Protein AF-0000000069400127 (afdb_homodimer)

pLDDT: mean 95.11, std 12.49, range [21.98, 98.94]

Radius of gyration: 27.43 Å; Cα contacts (8 Å, |Δi|>4): 1200; chains: 2; bounding box: 45×84×64 Å

Nearest PDB structures (foldseek):
  5yb5-assembly1_B  TM=8.349E-01  e=8.232E-23  Vigna radiata
  5cw2-assembly4_D  TM=8.467E-01  e=5.403E-22  Mycolicibacterium thermoresistibile ATCC 19527
  7cg6-assembly1_B  TM=8.360E-01  e=2.174E-22  Vigna radiata
  8qn0-assembly2_B  TM=8.374E-01  e=8.294E-21  Homo sapiens
  2e3j-assembly1_A  TM=7.858E-01  e=2.464E-21  Mycobacterium tuberculosis H37Rv

Structure (mmCIF, N/CA/C/O backbone):
data_AF-0000000069400127-model_v1
#
loop_
_entity.id
_entity.type
_entity.pdbx_description
1 polymer 'AB hydrolase-1 domain-containing protein'
#
loop_
_atom_site.group_PDB
_atom_site.id
_atom_site.type_symbol
_atom_site.label_atom_id
_atom_site.label_alt_id
_atom_site.label_comp_id
_atom_site.label_asym_id
_atom_site.label_entity_id
_atom_site.label_seq_id
_atom_site.pdbx_PDB_ins_code
_atom_site.Cartn_x
_atom_site.Cartn_y
_atom_site.Cartn_z
_atom_site.occupancy
_atom_site.B_iso_or_equiv
_atom_site.auth_seq_id
_atom_site.auth_comp_id
_atom_site.auth_asym_id
_atom_site.auth_atom_id
_atom_site.pdbx_PDB_model_num
ATOM 1 N N . MET A 1 1 ? -14.742 34.062 6.809 1 96.06 1 MET A N 1
ATOM 2 C CA . MET A 1 1 ? -14.375 35.156 5.914 1 96.06 1 MET A CA 1
ATOM 3 C C . MET A 1 1 ? -13.445 34.688 4.809 1 96.06 1 MET A C 1
ATOM 5 O O . MET A 1 1 ? -12.836 33.625 4.93 1 96.06 1 MET A O 1
ATOM 9 N N . PHE A 1 2 ? -13.391 35.406 3.77 1 98.31 2 PHE A N 1
ATOM 10 C CA . PHE A 1 2 ? -12.531 35.031 2.648 1 98.31 2 PHE A CA 1
ATOM 11 C C . PHE A 1 2 ? -11.352 36 2.537 1 98.31 2 PHE A C 1
ATOM 13 O O . PHE A 1 2 ? -11.5 37.188 2.723 1 98.31 2 PHE A O 1
ATOM 20 N N . TYR A 1 3 ? -10.219 35.469 2.285 1 98.44 3 TYR A N 1
ATOM 21 C CA . TYR A 1 3 ? -9.008 36.219 1.965 1 98.44 3 TYR A CA 1
ATOM 22 C C . TYR A 1 3 ? -8.453 35.781 0.609 1 98.44 3 TYR A C 1
ATOM 24 O O . TYR A 1 3 ? -8.453 34.625 0.274 1 98.44 3 TYR A O 1
ATOM 32 N N . THR A 1 4 ? -8.055 36.75 -0.214 1 98.44 4 THR A N 1
ATOM 33 C CA . THR A 1 4 ? -7.379 36.438 -1.472 1 98.44 4 THR A CA 1
ATOM 34 C C . THR A 1 4 ? -5.871 36.625 -1.332 1 98.44 4 THR A C 1
ATOM 36 O O . THR A 1 4 ? -5.398 37.719 -1.054 1 98.44 4 THR A O 1
ATOM 39 N N . VAL A 1 5 ? -5.199 35.594 -1.426 1 97.88 5 VAL A N 1
ATOM 40 C CA . VAL A 1 5 ? -3.746 35.625 -1.303 1 97.88 5 VAL A CA 1
ATOM 41 C C . VAL A 1 5 ? -3.113 34.812 -2.428 1 97.88 5 VAL A C 1
ATOM 43 O O . VAL A 1 5 ? -3.594 33.75 -2.762 1 97.88 5 VAL A O 1
ATOM 46 N N . ASN A 1 6 ? -2.064 35.344 -3.088 1 97.19 6 ASN A N 1
ATOM 47 C CA . ASN A 1 6 ? -1.336 34.688 -4.176 1 97.19 6 ASN A CA 1
ATOM 48 C C . ASN A 1 6 ? -2.281 34.219 -5.27 1 97.19 6 ASN A C 1
ATOM 50 O O . ASN A 1 6 ? -2.105 33.125 -5.801 1 97.19 6 ASN A O 1
ATOM 54 N N . GLY A 1 7 ? -3.365 34.875 -5.43 1 97.94 7 GLY A N 1
ATOM 55 C CA . GLY A 1 7 ? -4.266 34.594 -6.535 1 97.94 7 GLY A CA 1
ATOM 56 C C . GLY A 1 7 ? -5.344 33.594 -6.191 1 97.94 7 GLY A C 1
ATOM 57 O O . GLY A 1 7 ? -6.16 33.25 -7.039 1 97.94 7 GLY A O 1
ATOM 58 N N . TYR A 1 8 ? -5.355 33.125 -4.914 1 98.62 8 TYR A N 1
ATOM 59 C CA . TYR A 1 8 ? -6.352 32.156 -4.496 1 98.62 8 TYR A CA 1
ATOM 60 C C . TYR A 1 8 ? -7.227 32.719 -3.379 1 98.62 8 TYR A C 1
ATOM 62 O O . TYR A 1 8 ? -6.742 33.438 -2.502 1 98.62 8 TYR A O 1
ATOM 70 N N . ARG A 1 9 ? -8.484 32.438 -3.434 1 98.31 9 ARG A N 1
ATOM 71 C CA . ARG A 1 9 ? -9.422 32.781 -2.371 1 98.31 9 ARG A CA 1
ATOM 72 C C . ARG A 1 9 ? -9.492 31.672 -1.323 1 98.31 9 ARG A C 1
ATOM 74 O O . ARG A 1 9 ? -9.828 30.531 -1.644 1 98.31 9 ARG A O 1
ATOM 81 N N . LEU A 1 10 ? -9.188 31.969 -0.059 1 98.88 10 LEU A N 1
ATOM 82 C CA . LEU A 1 10 ? -9.227 31.031 1.056 1 98.88 10 LEU A CA 1
ATOM 83 C C . LEU A 1 10 ? -10.32 31.406 2.049 1 98.88 10 LEU A C 1
ATOM 85 O O . LEU A 1 10 ? -10.477 32.594 2.389 1 98.88 10 LEU A O 1
ATOM 89 N N . TYR A 1 11 ? -11.133 30.438 2.426 1 98.88 11 TYR A N 1
ATOM 90 C CA . TYR A 1 11 ? -12.07 30.625 3.525 1 98.88 11 TYR A CA 1
ATOM 91 C C . TYR A 1 11 ? -11.383 30.422 4.871 1 98.88 11 TYR A C 1
ATOM 93 O O . TYR A 1 11 ? -10.68 29.438 5.078 1 98.88 11 TYR A O 1
ATOM 101 N N . VAL A 1 12 ? -11.578 31.406 5.789 1 98.81 12 VAL A N 1
ATOM 102 C CA . VAL A 1 12 ? -10.883 31.391 7.07 1 98.81 12 VAL A CA 1
ATOM 103 C C . VAL A 1 12 ? -11.867 31.656 8.203 1 98.81 12 VAL A C 1
ATOM 105 O O . VAL A 1 12 ? -12.711 32.562 8.102 1 98.81 12 VAL A O 1
ATOM 108 N N . THR A 1 13 ? -11.789 30.828 9.219 1 98.69 13 THR A N 1
ATOM 109 C CA . THR A 1 13 ? -12.508 31.141 10.453 1 98.69 13 THR A CA 1
ATOM 110 C C . THR A 1 13 ? -11.562 31.703 11.508 1 98.69 13 THR A C 1
ATOM 112 O O . THR A 1 13 ? -10.406 31.281 11.609 1 98.69 13 THR A O 1
ATOM 115 N N . GLU A 1 14 ? -12.039 32.688 12.234 1 98.12 14 GLU A N 1
ATOM 116 C CA . GLU A 1 14 ? -11.305 33.312 13.32 1 98.12 14 GLU A CA 1
ATOM 117 C C . GLU A 1 14 ? -12.156 33.406 14.586 1 98.12 14 GLU A C 1
ATOM 119 O O . GLU A 1 14 ? -13.375 33.594 14.508 1 98.12 14 GLU A O 1
ATOM 124 N N . SER A 1 15 ? -11.516 33.25 15.688 1 97.75 15 SER A N 1
ATOM 125 C CA . SER A 1 15 ? -12.172 33.406 16.984 1 97.75 15 SER A CA 1
ATOM 126 C C . SER A 1 15 ? -11.188 33.844 18.062 1 97.75 15 SER A C 1
ATOM 128 O O . SER A 1 15 ? -9.977 33.688 17.906 1 97.75 15 SER A O 1
ATOM 130 N N . GLY A 1 16 ? -11.75 34.406 19.172 1 97.56 16 GLY A N 1
ATOM 131 C CA . GLY A 1 16 ? -10.953 34.719 20.344 1 97.56 16 GLY A CA 1
ATOM 132 C C . GLY A 1 16 ? -10.406 36.125 20.344 1 97.56 16 GLY A C 1
ATOM 133 O O . GLY A 1 16 ? -10.422 36.812 19.297 1 97.56 16 GLY A O 1
ATOM 134 N N . SER A 1 17 ? -9.867 36.625 21.438 1 96.06 17 SER A N 1
ATOM 135 C CA . SER A 1 17 ? -9.461 38.031 21.641 1 96.06 17 SER A CA 1
ATOM 136 C C . SER A 1 17 ? -8.031 38.25 21.141 1 96.06 17 SER A C 1
ATOM 138 O O . SER A 1 17 ? -7.676 39.375 20.766 1 96.06 17 SER A O 1
ATOM 140 N N . GLY A 1 18 ? -7.238 37.281 21.234 1 96.12 18 GLY A N 1
ATOM 141 C CA . GLY A 1 18 ? -5.844 37.375 20.828 1 96.12 18 GLY A CA 1
ATOM 142 C C . GLY A 1 18 ? -4.934 37.844 21.953 1 96.12 18 GLY A C 1
ATOM 143 O O . GLY A 1 18 ? -3.738 38.031 21.75 1 96.12 18 GLY A O 1
ATOM 144 N N . GLU A 1 19 ? -5.434 37.969 23.156 1 96.31 19 GLU A N 1
ATOM 145 C CA . GLU A 1 19 ? -4.641 38.406 24.297 1 96.31 19 GLU A CA 1
ATOM 146 C C . GLU A 1 19 ? -3.539 37.406 24.625 1 96.31 19 GLU A C 1
ATOM 148 O O . GLU A 1 19 ? -2.449 37.781 25.047 1 96.31 19 GLU A O 1
ATOM 153 N N . ALA A 1 20 ? -3.85 36.188 24.422 1 96.12 20 ALA A N 1
ATOM 154 C CA . ALA A 1 20 ? -2.906 35.125 24.766 1 96.12 20 ALA A CA 1
ATOM 155 C C . ALA A 1 20 ? -1.97 34.812 23.594 1 96.12 20 ALA A C 1
ATOM 157 O O . ALA A 1 20 ? -0.98 34.094 23.75 1 96.12 20 ALA A O 1
ATOM 158 N N . GLY A 1 21 ? -2.25 35.344 22.406 1 97.38 21 GLY A N 1
ATOM 159 C CA . GLY A 1 21 ? -1.511 35.062 21.188 1 97.38 21 GLY A CA 1
ATOM 160 C C . GLY A 1 21 ? -2.381 34.5 20.094 1 97.38 21 GLY A C 1
ATOM 161 O O . GLY A 1 21 ? -3.609 34.531 20.172 1 97.38 21 GLY A O 1
ATOM 162 N N . THR A 1 22 ? -1.745 34.094 19.016 1 98.56 22 THR A N 1
ATOM 163 C CA . THR A 1 22 ? -2.471 33.562 17.875 1 98.56 22 THR A CA 1
ATOM 164 C C . THR A 1 22 ? -2.068 32.125 17.609 1 98.56 22 THR A C 1
ATOM 166 O O . THR A 1 22 ? -0.888 31.766 17.688 1 98.56 22 THR A O 1
ATOM 169 N N . VAL A 1 23 ? -3 31.266 17.406 1 98.88 23 VAL A N 1
ATOM 170 C CA . VAL A 1 23 ? -2.773 29.891 16.984 1 98.88 23 VAL A CA 1
ATOM 171 C C . VAL A 1 23 ? -3.375 29.656 15.602 1 98.88 23 VAL A C 1
ATOM 173 O O . VAL A 1 23 ? -4.547 29.969 15.367 1 98.88 23 VAL A O 1
ATOM 176 N N . LEU A 1 24 ? -2.568 29.188 14.656 1 98.94 24 LEU A N 1
ATOM 177 C CA . LEU A 1 24 ? -3.004 28.766 13.328 1 98.94 24 LEU A CA 1
ATOM 178 C C . LEU A 1 24 ? -3.238 27.266 13.281 1 98.94 24 LEU A C 1
ATOM 180 O O . LEU A 1 24 ? -2.373 26.484 13.688 1 98.94 24 LEU A O 1
ATOM 184 N N . PHE A 1 25 ? -4.43 26.828 12.812 1 98.94 25 PHE A N 1
ATOM 185 C CA . PHE A 1 25 ? -4.797 25.422 12.688 1 98.94 25 PHE A CA 1
ATOM 186 C C . PHE A 1 25 ? -4.824 25 11.227 1 98.94 25 PHE A C 1
ATOM 188 O O . PHE A 1 25 ? -5.484 25.641 10.398 1 98.94 25 PHE A O 1
ATOM 195 N N . LEU A 1 26 ? -4.133 23.891 10.891 1 98.94 26 LEU A N 1
ATOM 196 C CA . LEU A 1 26 ? -4.086 23.375 9.523 1 98.94 26 LEU A CA 1
ATOM 197 C C . LEU A 1 26 ? -4.617 21.953 9.469 1 98.94 26 LEU A C 1
ATOM 199 O O . LEU A 1 26 ? -4.055 21.047 10.102 1 98.94 26 LEU A O 1
ATOM 203 N N . HIS A 1 27 ? -5.684 21.719 8.703 1 98.88 27 HIS A N 1
ATOM 204 C CA . HIS A 1 27 ? -6.301 20.406 8.57 1 98.88 27 HIS A CA 1
ATOM 205 C C . HIS A 1 27 ? -5.664 19.609 7.43 1 98.88 27 HIS A C 1
ATOM 207 O O . HIS A 1 27 ? -4.816 20.141 6.703 1 98.88 27 HIS A O 1
ATOM 213 N N . GLY A 1 28 ? -5.977 18.359 7.32 1 98.5 28 GLY A N 1
ATOM 214 C CA . GLY A 1 28 ? -5.531 17.516 6.227 1 98.5 28 GLY A CA 1
ATOM 215 C C . GLY A 1 28 ? -6.676 16.844 5.48 1 98.5 28 GLY A C 1
ATOM 216 O O . GLY A 1 28 ? -7.762 17.422 5.367 1 98.5 28 GLY A O 1
ATOM 217 N N . PHE A 1 29 ? -6.469 15.789 4.824 1 98.38 29 PHE A N 1
ATOM 218 C CA . PHE A 1 29 ? -7.43 15.047 4.02 1 98.38 29 PHE A CA 1
ATOM 219 C C . PHE A 1 29 ? -8.359 14.227 4.906 1 98.38 29 PHE A C 1
ATOM 221 O O . PHE A 1 29 ? -7.906 13.523 5.812 1 98.38 29 PHE A O 1
ATOM 228 N N . PRO A 1 30 ? -9.594 14.266 4.609 1 98 30 PRO A N 1
ATOM 229 C CA . PRO A 1 30 ? -10.328 15.156 3.709 1 98 30 PRO A CA 1
ATOM 230 C C . PRO A 1 30 ? -11.148 16.203 4.453 1 98 30 PRO A C 1
ATOM 232 O O . PRO A 1 30 ? -12.289 16.484 4.078 1 98 30 PRO A O 1
ATOM 235 N N . ASP A 1 31 ? -10.539 16.781 5.391 1 98.12 31 ASP A N 1
ATOM 236 C CA . ASP A 1 31 ? -11.234 17.641 6.348 1 98.12 31 ASP A CA 1
ATOM 237 C C . ASP A 1 31 ? -11.328 19.078 5.828 1 98.12 31 ASP A C 1
ATOM 239 O O . ASP A 1 31 ? -11.141 19.328 4.637 1 98.12 31 ASP A O 1
ATOM 243 N N . SER A 1 32 ? -11.852 19.969 6.645 1 98.25 32 SER A N 1
ATOM 244 C CA . SER A 1 32 ? -11.961 21.422 6.547 1 98.25 32 SER A CA 1
ATOM 245 C C . SER A 1 32 ? -11.719 22.094 7.898 1 98.25 32 SER A C 1
ATOM 247 O O . SER A 1 32 ? -11.367 21.422 8.875 1 98.25 32 SER A O 1
ATOM 249 N N . THR A 1 33 ? -11.891 23.359 7.906 1 97.81 33 THR A N 1
ATOM 250 C CA . THR A 1 33 ? -11.727 24.094 9.156 1 97.81 33 THR A CA 1
ATOM 251 C C . THR A 1 33 ? -12.648 23.531 10.234 1 97.81 33 THR A C 1
ATOM 253 O O . THR A 1 33 ? -12.391 23.688 11.43 1 97.81 33 THR A O 1
ATOM 256 N N . ALA A 1 34 ? -13.703 22.781 9.844 1 97.38 34 ALA A N 1
ATOM 257 C CA . ALA A 1 34 ? -14.68 22.219 10.781 1 97.38 34 ALA A CA 1
ATOM 258 C C . ALA A 1 34 ? -14.023 21.203 11.695 1 97.38 34 ALA A C 1
ATOM 260 O O . ALA A 1 34 ? -14.523 20.938 12.797 1 97.38 34 ALA A O 1
ATOM 261 N N . LEU A 1 35 ? -12.906 20.625 11.312 1 98.31 35 LEU A N 1
ATOM 262 C CA . LEU A 1 35 ? -12.18 19.656 12.109 1 98.31 35 LEU A CA 1
ATOM 263 C C . LEU A 1 35 ? -11.844 20.219 13.492 1 98.31 35 LEU A C 1
ATOM 265 O O . LEU A 1 35 ? -11.828 19.469 14.477 1 98.31 35 LEU A O 1
ATOM 269 N N . TRP A 1 36 ? -11.633 21.484 13.594 1 98.75 36 TRP A N 1
ATOM 270 C CA . TRP A 1 36 ? -10.977 22.109 14.742 1 98.75 36 TRP A CA 1
ATOM 271 C C . TRP A 1 36 ? -12.008 22.703 15.695 1 98.75 36 TRP A C 1
ATOM 273 O O . TRP A 1 36 ? -11.648 23.406 16.641 1 98.75 36 TRP A O 1
ATOM 283 N N . SER A 1 37 ? -13.289 22.438 15.508 1 98.38 37 SER A N 1
ATOM 284 C CA . SER A 1 37 ? -14.352 23.125 16.234 1 98.38 37 SER A CA 1
ATOM 285 C C . SER A 1 37 ? -14.125 23.047 17.75 1 98.38 37 SER A C 1
ATOM 287 O O . SER A 1 37 ? -14.258 24.062 18.438 1 98.38 37 SER A O 1
ATOM 289 N N . GLU A 1 38 ? -13.695 21.875 18.297 1 98.69 38 GLU A N 1
ATOM 290 C CA . GLU A 1 38 ? -13.516 21.703 19.734 1 98.69 38 GLU A CA 1
ATOM 291 C C . GLU A 1 38 ? -12.281 22.453 20.219 1 98.69 38 GLU A C 1
ATOM 293 O O . GLU A 1 38 ? -12.305 23.062 21.281 1 98.69 38 GLU A O 1
ATOM 298 N N . GLN A 1 39 ? -11.203 22.406 19.484 1 98.88 39 GLN A N 1
ATOM 299 C CA . GLN A 1 39 ? -9.961 23.062 19.859 1 98.88 39 GLN A CA 1
ATOM 300 C C . GLN A 1 39 ? -10.102 24.578 19.797 1 98.88 39 GLN A C 1
ATOM 302 O O . GLN A 1 39 ? -9.602 25.297 20.672 1 98.88 39 GLN A O 1
ATOM 307 N N . VAL A 1 40 ? -10.766 25.062 18.703 1 98.69 40 VAL A N 1
ATOM 308 C CA . VAL A 1 40 ? -10.992 26.484 18.516 1 98.69 40 VAL A CA 1
ATOM 309 C C . VAL A 1 40 ? -11.797 27.047 19.688 1 98.69 40 VAL A C 1
ATOM 311 O O . VAL A 1 40 ? -11.453 28.094 20.25 1 98.69 40 VAL A O 1
ATOM 314 N N . THR A 1 41 ? -12.828 26.297 20.078 1 98.62 41 THR A N 1
ATOM 315 C CA . THR A 1 41 ? -13.672 26.719 21.203 1 98.62 41 THR A CA 1
ATOM 316 C C . THR A 1 41 ? -12.867 26.766 22.5 1 98.62 41 THR A C 1
ATOM 318 O O . THR A 1 41 ? -12.93 27.75 23.234 1 98.62 41 THR A O 1
ATOM 321 N N . ALA A 1 42 ? -12.117 25.766 22.797 1 98.75 42 ALA A N 1
ATOM 322 C CA . ALA A 1 42 ? -11.352 25.641 24.031 1 98.75 42 ALA A CA 1
ATOM 323 C C . ALA A 1 42 ? -10.297 26.75 24.141 1 98.75 42 ALA A C 1
ATOM 325 O O . ALA A 1 42 ? -10.141 27.359 25.188 1 98.75 42 ALA A O 1
ATOM 326 N N . LEU A 1 43 ? -9.617 27.047 23.078 1 98.75 43 LEU A N 1
ATOM 327 C CA . LEU A 1 43 ? -8.508 28 23.109 1 98.75 43 LEU A CA 1
ATOM 328 C C . LEU A 1 43 ? -9.023 29.438 23.094 1 98.75 43 LEU A C 1
ATOM 330 O O . LEU A 1 43 ? -8.469 30.312 23.766 1 98.75 43 LEU A O 1
ATOM 334 N N . ALA A 1 44 ? -10.07 29.641 22.297 1 98.5 44 ALA A N 1
ATOM 335 C CA . ALA A 1 44 ? -10.656 30.984 22.266 1 98.5 44 ALA A CA 1
ATOM 336 C C . ALA A 1 44 ? -11.164 31.391 23.656 1 98.5 44 ALA A C 1
ATOM 338 O O . ALA A 1 44 ? -11.078 32.562 24.031 1 98.5 44 ALA A O 1
ATOM 339 N N . ALA A 1 45 ? -11.641 30.469 24.375 1 98.25 45 ALA A N 1
ATOM 340 C CA . ALA A 1 45 ? -12.227 30.719 25.688 1 98.25 45 ALA A CA 1
ATOM 341 C C . ALA A 1 45 ? -11.18 31.234 26.656 1 98.25 45 ALA A C 1
ATOM 343 O O . ALA A 1 45 ? -11.516 31.906 27.641 1 98.25 45 ALA A O 1
ATOM 344 N N . VAL A 1 46 ? -9.953 31 26.391 1 97.94 46 VAL A N 1
ATOM 345 C CA . VAL A 1 46 ? -8.93 31.422 27.328 1 97.94 46 VAL A CA 1
ATOM 346 C C . VAL A 1 46 ? -8.062 32.531 26.703 1 97.94 46 VAL A C 1
ATOM 348 O O . VAL A 1 46 ? -6.926 32.75 27.125 1 97.94 46 VAL A O 1
ATOM 351 N N . GLY A 1 47 ? -8.492 33.094 25.562 1 97.81 47 GLY A N 1
ATOM 352 C CA . GLY A 1 47 ? -7.922 34.344 25.109 1 97.81 47 GLY A CA 1
ATOM 353 C C . GLY A 1 47 ? -7.059 34.219 23.875 1 97.81 47 GLY A C 1
ATOM 354 O O . GLY A 1 47 ? -6.488 35.188 23.391 1 97.81 47 GLY A O 1
ATOM 355 N N . TRP A 1 48 ? -6.93 33 23.312 1 98.31 48 TRP A N 1
ATOM 356 C CA . TRP A 1 48 ? -6.172 32.844 22.062 1 98.31 48 TRP A CA 1
ATOM 357 C C . TRP A 1 48 ? -6.98 33.312 20.875 1 98.31 48 TRP A C 1
ATOM 359 O O . TRP A 1 48 ? -8.188 33.062 20.781 1 98.31 48 TRP A O 1
ATOM 369 N N . ARG A 1 49 ? -6.344 34 20.031 1 98.56 49 ARG A N 1
ATOM 370 C CA . ARG A 1 49 ? -6.883 34.188 18.688 1 98.56 49 ARG A CA 1
ATOM 371 C C . ARG A 1 49 ? -6.652 32.938 17.844 1 98.56 49 ARG A C 1
ATOM 373 O O . ARG A 1 49 ? -5.512 32.5 17.656 1 98.56 49 ARG A O 1
ATOM 380 N N . THR A 1 50 ? -7.684 32.312 17.406 1 98.75 50 THR A N 1
ATOM 381 C CA . THR A 1 50 ? -7.562 31.141 16.562 1 98.75 50 THR A CA 1
ATOM 382 C C . THR A 1 50 ? -7.828 31.5 15.094 1 98.75 50 THR A C 1
ATOM 384 O O . THR A 1 50 ? -8.727 32.281 14.789 1 98.75 50 THR A O 1
ATOM 387 N N . VAL A 1 51 ? -6.992 31.062 14.227 1 98.88 51 VAL A N 1
ATOM 388 C CA . VAL A 1 51 ? -7.121 31.172 12.773 1 98.88 51 VAL A CA 1
ATOM 389 C C . VAL A 1 51 ? -7.141 29.781 12.148 1 98.88 51 VAL A C 1
ATOM 391 O O . VAL A 1 51 ? -6.215 29 12.352 1 98.88 51 VAL A O 1
ATOM 394 N N . ALA A 1 52 ? -8.156 29.422 11.414 1 98.88 52 ALA A N 1
ATOM 395 C CA . ALA A 1 52 ? -8.273 28.109 10.758 1 98.88 52 ALA A CA 1
ATOM 396 C C . ALA A 1 52 ? -8.789 28.266 9.328 1 98.88 52 ALA A C 1
ATOM 398 O O . ALA A 1 52 ? -9.969 28.547 9.117 1 98.88 52 ALA A O 1
ATOM 399 N N . PRO A 1 53 ? -8 28.047 8.367 1 98.88 53 PRO A N 1
ATOM 400 C CA . PRO A 1 53 ? -8.453 28.094 6.977 1 98.88 53 PRO A CA 1
ATOM 401 C C . PRO A 1 53 ? -8.938 26.734 6.465 1 98.88 53 PRO A C 1
ATOM 403 O O . PRO A 1 53 ? -8.469 25.703 6.926 1 98.88 53 PRO A O 1
ATOM 406 N N . ASP A 1 54 ? -9.922 26.75 5.535 1 98.88 54 ASP A N 1
ATOM 407 C CA . ASP A 1 54 ? -9.953 25.672 4.555 1 98.88 54 ASP A CA 1
ATOM 408 C C . ASP A 1 54 ? -8.727 25.719 3.646 1 98.88 54 ASP A C 1
ATOM 410 O O . ASP A 1 54 ? -8.57 26.656 2.857 1 98.88 54 ASP A O 1
ATOM 414 N N . LEU A 1 55 ? -7.902 24.734 3.777 1 98.88 55 LEU A N 1
ATOM 415 C CA . LEU A 1 55 ? -6.734 24.719 2.906 1 98.88 55 LEU A CA 1
ATOM 416 C C . LEU A 1 55 ? -7.148 24.688 1.438 1 98.88 55 LEU A C 1
ATOM 418 O O . LEU A 1 55 ? -8.266 24.297 1.113 1 98.88 55 LEU A O 1
ATOM 422 N N . LEU A 1 56 ? -6.254 25.188 0.592 1 98.81 56 LEU A N 1
ATOM 423 C CA . LEU A 1 56 ? -6.527 25.172 -0.84 1 98.81 56 LEU A CA 1
ATOM 424 C C . LEU A 1 56 ? -7 23.797 -1.287 1 98.81 56 LEU A C 1
ATOM 426 O O . LEU A 1 56 ? -6.422 22.781 -0.898 1 98.81 56 LEU A O 1
ATOM 430 N N . GLY A 1 57 ? -8.094 23.781 -2.039 1 98.75 57 GLY A N 1
ATOM 431 C CA . GLY A 1 57 ? -8.602 22.516 -2.547 1 98.75 57 GLY A CA 1
ATOM 432 C C . GLY A 1 57 ? -9.688 21.922 -1.673 1 98.75 57 GLY A C 1
ATOM 433 O O . GLY A 1 57 ? -10.352 20.953 -2.068 1 98.75 57 GLY A O 1
ATOM 434 N N . TYR A 1 58 ? -10 22.531 -0.52 1 98.69 58 TYR A N 1
ATOM 435 C CA . TYR A 1 58 ? -10.945 21.969 0.43 1 98.69 58 TYR A CA 1
ATOM 436 C C . TYR A 1 58 ? -12.008 22.984 0.817 1 98.69 58 TYR A C 1
ATOM 438 O O . TYR A 1 58 ? -11.805 24.188 0.683 1 98.69 58 TYR A O 1
ATOM 446 N N . GLY A 1 59 ? -13.109 22.422 1.27 1 98.19 59 GLY A N 1
ATOM 447 C CA . GLY A 1 59 ? -14.156 23.266 1.836 1 98.19 59 GLY A CA 1
ATOM 448 C C . GLY A 1 59 ? -14.609 24.375 0.9 1 98.19 59 GLY A C 1
ATOM 449 O O . GLY A 1 59 ? -14.945 24.109 -0.256 1 98.19 59 GLY A O 1
ATOM 450 N N . ARG A 1 60 ? -14.5 25.609 1.413 1 98.19 60 ARG A N 1
ATOM 451 C CA . ARG A 1 60 ? -15.023 26.734 0.658 1 98.19 60 ARG A CA 1
ATOM 452 C C . ARG A 1 60 ? -13.906 27.484 -0.055 1 98.19 60 ARG A C 1
ATOM 454 O O . ARG A 1 60 ? -14.156 28.453 -0.767 1 98.19 60 ARG A O 1
ATOM 461 N N . SER A 1 61 ? -12.68 27.047 0.088 1 98.81 61 SER A N 1
ATOM 462 C CA . SER A 1 61 ? -11.547 27.656 -0.594 1 98.81 61 SER A CA 1
ATOM 463 C C . SER A 1 61 ? -11.492 27.234 -2.061 1 98.81 61 SER A C 1
ATOM 465 O O . SER A 1 61 ? -12.172 26.297 -2.471 1 98.81 61 SER A O 1
ATOM 467 N N . ASP A 1 62 ? -10.68 27.953 -2.854 1 98.81 62 ASP A N 1
ATOM 468 C CA . ASP A 1 62 ? -10.523 27.656 -4.27 1 98.81 62 ASP A CA 1
ATOM 469 C C . ASP A 1 62 ? -9.984 26.234 -4.473 1 98.81 62 ASP A C 1
ATOM 471 O O . ASP A 1 62 ? -9.281 25.703 -3.611 1 98.81 62 ASP A O 1
ATOM 475 N N . LYS A 1 63 ? -10.312 25.688 -5.605 1 98.75 63 LYS A N 1
ATOM 476 C CA . LYS A 1 63 ? -9.922 24.328 -5.918 1 98.75 63 LYS A CA 1
ATOM 477 C C . LYS A 1 63 ? -9.32 24.234 -7.32 1 98.75 63 LYS A C 1
ATOM 479 O O . LYS A 1 63 ? -9.852 23.531 -8.188 1 98.75 63 LYS A O 1
ATOM 484 N N . PRO A 1 64 ? -8.188 24.875 -7.469 1 98.56 64 PRO A N 1
ATOM 485 C CA . PRO A 1 64 ? -7.555 24.734 -8.789 1 98.56 64 PRO A CA 1
ATOM 486 C C . PRO A 1 64 ? -7.262 23.297 -9.164 1 98.56 64 PRO A C 1
ATOM 488 O O . PRO A 1 64 ? -6.973 22.469 -8.289 1 98.56 64 PRO A O 1
ATOM 491 N N . GLN A 1 65 ? -7.258 22.969 -10.492 1 98.25 65 GLN A N 1
ATOM 492 C CA . GLN A 1 65 ? -7.195 21.578 -10.914 1 98.25 65 GLN A CA 1
ATOM 493 C C . GLN A 1 65 ? -5.766 21.172 -11.25 1 98.25 65 GLN A C 1
ATOM 495 O O . GLN A 1 65 ? -5.473 19.969 -11.398 1 98.25 65 GLN A O 1
ATOM 500 N N . ASP A 1 66 ? -4.898 22.203 -11.367 1 98.31 66 ASP A N 1
ATOM 501 C CA . ASP A 1 66 ? -3.492 21.875 -11.594 1 98.31 66 ASP A CA 1
ATOM 502 C C . ASP A 1 66 ? -2.846 21.312 -10.328 1 98.31 66 ASP A C 1
ATOM 504 O O . ASP A 1 66 ? -3.236 21.672 -9.211 1 98.31 66 ASP A O 1
ATOM 508 N N . VAL A 1 67 ? -1.827 20.516 -10.445 1 98.75 67 VAL A N 1
ATOM 509 C CA . VAL A 1 67 ? -1.207 19.812 -9.328 1 98.75 67 VAL A CA 1
ATOM 510 C C . VAL A 1 67 ? -0.234 20.734 -8.609 1 98.75 67 VAL A C 1
ATOM 512 O O . VAL A 1 67 ? -0.171 20.75 -7.375 1 98.75 67 VAL A O 1
ATOM 515 N N . LEU A 1 68 ? 0.48 21.578 -9.25 1 98.19 68 LEU A N 1
ATOM 516 C CA . LEU A 1 68 ? 1.63 22.328 -8.75 1 98.19 68 LEU A CA 1
ATOM 517 C C . LEU A 1 68 ? 1.242 23.172 -7.543 1 98.19 68 LEU A C 1
ATOM 519 O O . LEU A 1 68 ? 1.982 23.234 -6.559 1 98.19 68 LEU A O 1
ATOM 523 N N . PRO A 1 69 ? 0.093 23.859 -7.484 1 98.69 69 PRO A N 1
ATOM 524 C CA . PRO A 1 69 ? -0.254 24.734 -6.352 1 98.69 69 PRO A CA 1
ATOM 525 C C . PRO A 1 69 ? -0.397 23.953 -5.043 1 98.69 69 PRO A C 1
ATOM 527 O O . PRO A 1 69 ? -0.396 24.562 -3.965 1 98.69 69 PRO A O 1
ATOM 530 N N . TYR A 1 70 ? -0.463 22.656 -5.148 1 98.81 70 TYR A N 1
ATOM 531 C CA . TYR A 1 70 ? -0.727 21.859 -3.955 1 98.81 70 TYR A CA 1
ATOM 532 C C . TYR A 1 70 ? 0.573 21.359 -3.334 1 98.81 70 TYR A C 1
ATOM 534 O O . TYR A 1 70 ? 0.558 20.703 -2.289 1 98.81 70 TYR A O 1
ATOM 542 N N . SER A 1 71 ? 1.755 21.625 -3.945 1 98.81 71 SER A N 1
ATOM 543 C CA . SER A 1 71 ? 3.021 21.266 -3.314 1 98.81 71 SER A CA 1
ATOM 544 C C . SER A 1 71 ? 3.168 21.938 -1.949 1 98.81 71 SER A C 1
ATOM 546 O O . SER A 1 71 ? 2.711 23.062 -1.749 1 98.81 71 SER A O 1
ATOM 548 N N . LEU A 1 72 ? 3.818 21.281 -1.039 1 98.38 72 LEU A N 1
ATOM 549 C CA . LEU A 1 72 ? 3.99 21.812 0.309 1 98.38 72 LEU A CA 1
ATOM 550 C C . LEU A 1 72 ? 4.734 23.141 0.276 1 98.38 72 LEU A C 1
ATOM 552 O O . LEU A 1 72 ? 4.473 24.031 1.098 1 98.38 72 LEU A O 1
ATOM 556 N N . GLY A 1 73 ? 5.621 23.266 -0.678 1 98.12 73 GLY A N 1
ATOM 557 C CA . GLY A 1 73 ? 6.297 24.547 -0.832 1 98.12 73 GLY A CA 1
ATOM 558 C C . GLY A 1 73 ? 5.359 25.688 -1.178 1 98.12 73 GLY A C 1
ATOM 559 O O . GLY A 1 73 ? 5.383 26.734 -0.534 1 98.12 73 GLY A O 1
ATOM 560 N N . ARG A 1 74 ? 4.52 25.469 -2.148 1 98.5 74 ARG A N 1
ATOM 561 C CA . ARG A 1 74 ? 3.572 26.5 -2.572 1 98.5 74 ARG A CA 1
ATOM 562 C C . ARG A 1 74 ? 2.521 26.75 -1.496 1 98.5 74 ARG A C 1
ATOM 564 O O . ARG A 1 74 ? 2.1 27.891 -1.29 1 98.5 74 ARG A O 1
ATOM 571 N N . GLN A 1 75 ? 2.133 25.719 -0.833 1 98.75 75 GLN A N 1
ATOM 572 C CA . GLN A 1 75 ? 1.155 25.859 0.241 1 98.75 75 GLN A CA 1
ATOM 573 C C . GLN A 1 75 ? 1.734 26.656 1.409 1 98.75 75 GLN A C 1
ATOM 575 O O . GLN A 1 75 ? 1.027 27.438 2.045 1 98.75 75 GLN A O 1
ATOM 580 N N . ALA A 1 76 ? 2.984 26.375 1.714 1 98.69 76 ALA A N 1
ATOM 581 C CA . ALA A 1 76 ? 3.635 27.141 2.77 1 98.69 76 ALA A CA 1
ATOM 582 C C . ALA A 1 76 ? 3.65 28.625 2.43 1 98.69 76 ALA A C 1
ATOM 584 O O . ALA A 1 76 ? 3.367 29.469 3.285 1 98.69 76 ALA A O 1
ATOM 585 N N . GLU A 1 77 ? 3.961 28.938 1.172 1 98.5 77 GLU A N 1
ATOM 586 C CA . GLU A 1 77 ? 3.939 30.328 0.724 1 98.5 77 GLU A CA 1
ATOM 587 C C . GLU A 1 77 ? 2.543 30.922 0.86 1 98.5 77 GLU A C 1
ATOM 589 O O . GLU A 1 77 ? 2.395 32.062 1.294 1 98.5 77 GLU A O 1
ATOM 594 N N . LEU A 1 78 ? 1.616 30.156 0.507 1 98.81 78 LEU A N 1
ATOM 595 C CA . LEU A 1 78 ? 0.23 30.609 0.55 1 98.81 78 LEU A CA 1
ATOM 596 C C . LEU A 1 78 ? -0.207 30.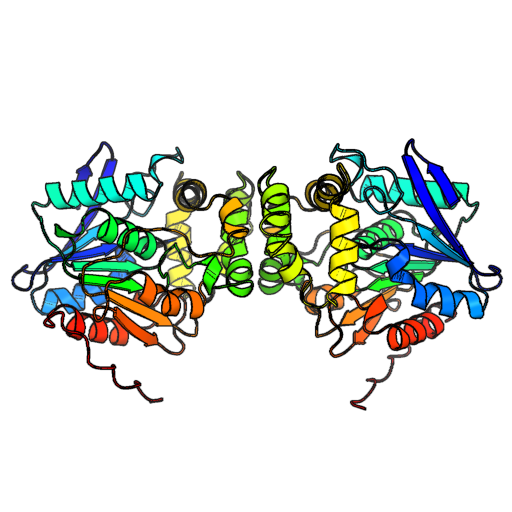891 1.984 1 98.81 78 LEU A C 1
ATOM 598 O O . LEU A 1 78 ? -0.854 31.906 2.254 1 98.81 78 LEU A O 1
ATOM 602 N N . VAL A 1 79 ? 0.113 30 2.906 1 98.81 79 VAL A N 1
ATOM 603 C CA . VAL A 1 79 ? -0.27 30.141 4.309 1 98.81 79 VAL A CA 1
ATOM 604 C C . VAL A 1 79 ? 0.449 31.344 4.922 1 98.81 79 VAL A C 1
ATOM 606 O O . VAL A 1 79 ? -0.142 32.094 5.695 1 98.81 79 VAL A O 1
ATOM 609 N N . LEU A 1 80 ? 1.735 31.531 4.617 1 98.69 80 LEU A N 1
ATOM 610 C CA . LEU A 1 80 ? 2.467 32.688 5.125 1 98.69 80 LEU A CA 1
ATOM 611 C C . LEU A 1 80 ? 1.865 34 4.602 1 98.69 80 LEU A C 1
ATOM 613 O O . LEU A 1 80 ? 1.741 34.969 5.34 1 98.69 80 LEU A O 1
ATOM 617 N N . ALA A 1 81 ? 1.479 33.969 3.297 1 98.75 81 ALA A N 1
ATOM 618 C CA . ALA A 1 81 ? 0.818 35.125 2.725 1 98.75 81 ALA A CA 1
ATOM 619 C C . ALA A 1 81 ? -0.503 35.406 3.432 1 98.75 81 ALA A C 1
ATOM 621 O O . ALA A 1 81 ? -0.874 36.594 3.625 1 98.75 81 ALA A O 1
ATOM 622 N N . LEU A 1 82 ? -1.235 34.375 3.787 1 98.88 82 LEU A N 1
ATOM 623 C CA . LEU A 1 82 ? -2.471 34.531 4.543 1 98.88 82 LEU A CA 1
ATOM 624 C C . LEU A 1 82 ? -2.199 35.188 5.891 1 98.88 82 LEU A C 1
ATOM 626 O O . LEU A 1 82 ? -2.906 36.125 6.281 1 98.88 82 LEU A O 1
ATOM 630 N N . MET A 1 83 ? -1.196 34.719 6.586 1 98.75 83 MET A N 1
ATOM 631 C CA . MET A 1 83 ? -0.876 35.281 7.898 1 98.75 83 MET A CA 1
ATOM 632 C C . MET A 1 83 ? -0.421 36.719 7.781 1 98.75 83 MET A C 1
ATOM 634 O O . MET A 1 83 ? -0.705 37.562 8.656 1 98.75 83 MET A O 1
ATOM 638 N N . ASP A 1 84 ? 0.299 37.062 6.676 1 98.56 84 ASP A N 1
ATOM 639 C CA . ASP A 1 84 ? 0.641 38.469 6.406 1 98.56 84 ASP A CA 1
ATOM 640 C C . ASP A 1 84 ? -0.615 39.312 6.215 1 98.56 84 ASP A C 1
ATOM 642 O O . ASP A 1 84 ? -0.715 40.406 6.762 1 98.56 84 ASP A O 1
ATOM 646 N N . ALA A 1 85 ? -1.514 38.781 5.469 1 98.38 85 ALA A N 1
ATOM 647 C CA . ALA A 1 85 ? -2.766 39.5 5.215 1 98.38 85 ALA A CA 1
ATOM 648 C C . ALA A 1 85 ? -3.539 39.719 6.512 1 98.38 85 ALA A C 1
ATOM 650 O O . ALA A 1 85 ? -4.25 40.719 6.652 1 98.38 85 ALA A O 1
ATOM 651 N N . LEU A 1 86 ? -3.361 38.844 7.453 1 98 86 LEU A N 1
ATOM 652 C CA . LEU A 1 86 ? -4.02 38.938 8.75 1 98 86 LEU A CA 1
ATOM 653 C C . LEU A 1 86 ? -3.195 39.75 9.727 1 98 86 LEU A C 1
ATOM 655 O O . LEU A 1 86 ? -3.553 39.875 10.906 1 98 86 LEU A O 1
ATOM 659 N N . GLN A 1 87 ? -2.105 40.25 9.242 1 97.25 87 GLN A N 1
ATOM 660 C CA . GLN A 1 87 ? -1.196 41.062 10.031 1 97.25 87 GLN A CA 1
ATOM 661 C C . GLN A 1 87 ? -0.7 40.344 11.266 1 97.25 87 GLN A C 1
ATOM 663 O O . GLN A 1 87 ? -0.642 40.906 12.359 1 97.25 87 GLN A O 1
ATOM 668 N N . CYS A 1 88 ? -0.483 39.125 11.125 1 97.81 88 CYS A N 1
ATOM 669 C CA . CYS A 1 88 ? 0.046 38.25 12.172 1 97.81 88 CYS A CA 1
ATOM 670 C C . CYS A 1 88 ? 1.438 37.75 11.812 1 97.81 88 CYS A C 1
ATOM 672 O O . CYS A 1 88 ? 1.579 36.812 11.023 1 97.81 88 CYS A O 1
ATOM 674 N N . GLN A 1 89 ? 2.465 38.25 12.453 1 96.81 89 GLN A N 1
ATOM 675 C CA . GLN A 1 89 ? 3.848 37.96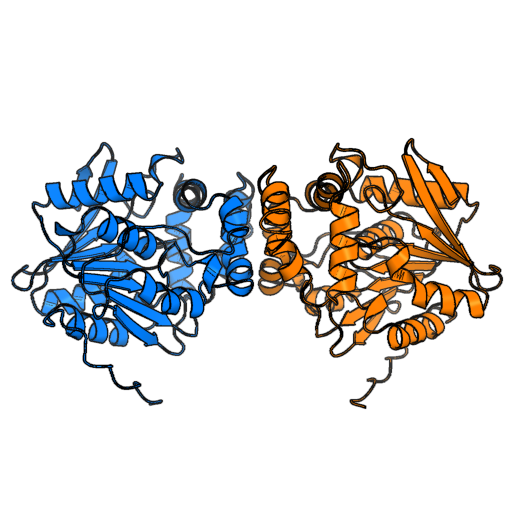9 12.102 1 96.81 89 GLN A CA 1
ATOM 676 C C . GLN A 1 89 ? 4.352 36.719 12.828 1 96.81 89 GLN A C 1
ATOM 678 O O . GLN A 1 89 ? 5.238 36.031 12.344 1 96.81 89 GLN A O 1
ATOM 683 N N . GLN A 1 90 ? 3.906 36.5 14.023 1 98.12 90 GLN A N 1
ATOM 684 C CA . GLN A 1 90 ? 4.277 35.312 14.812 1 98.12 90 GLN A CA 1
ATOM 685 C C . GLN A 1 90 ? 3.041 34.594 15.32 1 98.12 90 GLN A C 1
ATOM 687 O O . GLN A 1 90 ? 2.035 35.219 15.664 1 98.12 90 GLN A O 1
ATOM 692 N N . PHE A 1 91 ? 3.115 33.312 15.367 1 98.5 91 PHE A N 1
ATOM 693 C CA . PHE A 1 91 ? 1.962 32.531 15.766 1 98.5 91 PHE A CA 1
ATOM 694 C C . PHE A 1 91 ? 2.393 31.125 16.188 1 98.5 91 PHE A C 1
ATOM 696 O O . PHE A 1 91 ? 3.482 30.672 15.836 1 98.5 91 PHE A O 1
ATOM 703 N N . CYS A 1 92 ? 1.606 30.469 17.016 1 98.69 92 CYS A N 1
ATOM 704 C CA . CYS A 1 92 ? 1.689 29.031 17.234 1 98.69 92 CYS A CA 1
ATOM 705 C C . CYS A 1 92 ? 1.003 28.266 16.109 1 98.69 92 CYS A C 1
ATOM 707 O O . CYS A 1 92 ? 0.103 28.797 15.445 1 98.69 92 CYS A O 1
ATOM 709 N N . LEU A 1 93 ? 1.48 27.094 15.852 1 98.88 93 LEU A N 1
ATOM 710 C CA . LEU A 1 93 ? 1.052 26.344 14.68 1 98.88 93 LEU A CA 1
ATOM 711 C C . LEU A 1 93 ? 0.649 24.922 15.055 1 98.88 93 LEU A C 1
ATOM 713 O O . LEU A 1 93 ? 1.428 24.203 15.68 1 98.88 93 LEU A O 1
ATOM 717 N N . VAL A 1 94 ? -0.551 24.516 14.766 1 98.94 94 VAL A N 1
ATOM 718 C CA . VAL A 1 94 ? -1.078 23.188 15 1 98.94 94 VAL A CA 1
ATOM 719 C C . VAL A 1 94 ? -1.522 22.562 13.68 1 98.94 94 VAL A C 1
ATOM 721 O O . VAL A 1 94 ? -2.35 23.125 12.969 1 98.94 94 VAL A O 1
ATOM 724 N N . GLY A 1 95 ? -0.981 21.438 13.312 1 98.94 95 GLY A N 1
ATOM 725 C CA . GLY A 1 95 ? -1.344 20.75 12.078 1 98.94 95 GLY A CA 1
ATOM 726 C C . GLY A 1 95 ? -1.712 19.297 12.289 1 98.94 95 GLY A C 1
ATOM 727 O O . GLY A 1 95 ? -1.107 18.609 13.117 1 98.94 95 GLY A O 1
ATOM 728 N N . HIS A 1 96 ? -2.68 18.812 11.57 1 98.88 96 HIS A N 1
ATOM 729 C CA . HIS A 1 96 ? -3.098 17.422 11.562 1 98.88 96 HIS A CA 1
ATOM 730 C C . HIS A 1 96 ? -3.01 16.828 10.156 1 98.88 96 HIS A C 1
ATOM 732 O O . HIS A 1 96 ? -3.439 17.453 9.188 1 98.88 96 HIS A O 1
ATOM 738 N N . ASP A 1 97 ? -2.494 15.57 9.992 1 98.5 97 ASP A N 1
ATOM 739 C CA . ASP A 1 97 ? -2.438 14.875 8.703 1 98.5 97 ASP A CA 1
ATOM 740 C C . ASP A 1 97 ? -1.639 15.688 7.684 1 98.5 97 ASP A C 1
ATOM 742 O O . ASP A 1 97 ? -0.495 16.062 7.941 1 98.5 97 ASP A O 1
ATOM 746 N N . PHE A 1 98 ? -2.139 16.109 6.566 1 98.69 98 PHE A N 1
ATOM 747 C CA . PHE A 1 98 ? -1.41 16.953 5.625 1 98.69 98 PHE A CA 1
ATOM 748 C C . PHE A 1 98 ? -1.151 18.328 6.219 1 98.69 98 PHE A C 1
ATOM 750 O O . PHE A 1 98 ? -0.162 18.984 5.883 1 98.69 98 PHE A O 1
ATOM 757 N N . GLY A 1 99 ? -2.068 18.703 7.109 1 98.88 99 GLY A N 1
ATOM 758 C CA . GLY A 1 99 ? -1.8 19.938 7.832 1 98.88 99 GLY A CA 1
ATOM 759 C C . GLY A 1 99 ? -0.556 19.875 8.695 1 98.88 99 GLY A C 1
ATOM 760 O O . GLY A 1 99 ? 0.148 20.875 8.867 1 98.88 99 GLY A O 1
ATOM 761 N N . ALA A 1 100 ? -0.327 18.719 9.266 1 98.94 100 ALA A N 1
ATOM 762 C CA . ALA A 1 100 ? 0.903 18.531 10.023 1 98.94 100 ALA A CA 1
ATOM 763 C C . ALA A 1 100 ? 2.125 18.562 9.117 1 98.94 100 ALA A C 1
ATOM 765 O O . ALA A 1 100 ? 3.139 19.188 9.445 1 98.94 100 ALA A O 1
ATOM 766 N N . ALA A 1 101 ? 2.059 17.906 7.957 1 98.75 101 ALA A N 1
ATOM 767 C CA . ALA A 1 101 ? 3.154 17.953 6.992 1 98.75 101 ALA A CA 1
ATOM 768 C C . ALA A 1 101 ? 3.457 19.391 6.586 1 98.75 101 ALA A C 1
ATOM 770 O O . ALA A 1 101 ? 4.621 19.797 6.52 1 98.75 101 ALA A O 1
ATOM 771 N N . LEU A 1 102 ? 2.416 20.109 6.355 1 98.88 102 LEU A N 1
ATOM 772 C CA . LEU A 1 102 ? 2.553 21.516 6 1 98.88 102 LEU A CA 1
ATOM 773 C C . LEU A 1 102 ? 3.123 22.312 7.164 1 98.88 102 LEU A C 1
ATOM 775 O O . LEU A 1 102 ? 3.945 23.219 6.961 1 98.88 102 LEU A O 1
ATOM 779 N N . ALA A 1 103 ? 2.723 21.984 8.352 1 98.94 103 ALA A N 1
ATOM 780 C CA . ALA A 1 103 ? 3.203 22.672 9.547 1 98.94 103 ALA A CA 1
ATOM 781 C C . ALA A 1 103 ? 4.703 22.469 9.734 1 98.94 103 ALA A C 1
ATOM 783 O O . ALA A 1 103 ? 5.43 23.422 10.055 1 98.94 103 ALA A O 1
ATOM 784 N N . TRP A 1 104 ? 5.156 21.25 9.531 1 98.81 104 TRP A N 1
ATOM 785 C CA . TRP A 1 104 ? 6.594 20.984 9.547 1 98.81 104 TRP A CA 1
ATOM 786 C C . TRP A 1 104 ? 7.316 21.891 8.555 1 98.81 104 TRP A C 1
ATOM 788 O O . TRP A 1 104 ? 8.32 22.531 8.898 1 98.81 104 TRP A O 1
ATOM 798 N N . ARG A 1 105 ? 6.809 21.969 7.359 1 98.5 105 ARG A N 1
ATOM 799 C CA . ARG A 1 105 ? 7.422 22.766 6.309 1 98.5 105 ARG A CA 1
ATOM 800 C C . ARG A 1 105 ? 7.469 24.25 6.707 1 98.5 105 ARG A C 1
ATOM 802 O O . ARG A 1 105 ? 8.477 24.922 6.496 1 98.5 105 ARG A O 1
ATOM 809 N N . LEU A 1 106 ? 6.418 24.734 7.277 1 98.75 106 LEU A N 1
ATOM 810 C CA . LEU A 1 106 ? 6.328 26.125 7.703 1 98.75 106 LEU A CA 1
ATOM 811 C C . LEU A 1 106 ? 7.348 26.422 8.805 1 98.75 106 LEU A C 1
ATOM 813 O O . LEU A 1 106 ? 8.031 27.453 8.758 1 98.75 106 LEU A O 1
ATOM 817 N N . ALA A 1 107 ? 7.441 25.531 9.742 1 98.62 107 ALA A N 1
ATOM 818 C CA . ALA A 1 107 ? 8.352 25.734 10.875 1 98.62 107 ALA A CA 1
ATOM 819 C C . ALA A 1 107 ? 9.805 25.75 10.406 1 98.62 107 ALA A C 1
ATOM 821 O O . ALA A 1 107 ? 10.633 26.469 10.969 1 98.62 107 ALA A O 1
ATOM 822 N N . MET A 1 108 ? 10.109 24.984 9.375 1 98.06 108 MET A N 1
ATOM 823 C CA . MET A 1 108 ? 11.461 24.922 8.82 1 98.06 108 MET A CA 1
ATOM 824 C C . MET A 1 108 ? 11.742 26.156 7.957 1 98.06 108 MET A C 1
ATOM 826 O O . MET A 1 108 ? 12.859 26.672 7.961 1 98.06 108 MET A O 1
ATOM 830 N N . ARG A 1 109 ? 10.758 26.625 7.289 1 97.19 109 ARG A N 1
ATOM 831 C CA . ARG A 1 109 ? 10.922 27.688 6.297 1 97.19 109 ARG A CA 1
ATOM 832 C C . ARG A 1 109 ? 10.914 29.062 6.957 1 97.19 109 ARG A C 1
ATOM 834 O O . ARG A 1 109 ? 11.57 29.984 6.484 1 97.19 109 ARG A O 1
ATOM 841 N N . ALA A 1 110 ? 10.148 29.172 7.988 1 97.75 110 ALA A N 1
ATOM 842 C CA . ALA A 1 110 ? 9.984 30.469 8.648 1 97.75 110 ALA A CA 1
ATOM 843 C C . ALA A 1 110 ? 10.148 30.344 10.156 1 97.75 110 ALA A C 1
ATOM 845 O O . ALA A 1 110 ? 9.227 30.656 10.922 1 97.75 110 ALA A O 1
ATOM 846 N N . PRO A 1 111 ? 11.336 29.984 10.562 1 96.62 111 PRO A N 1
ATOM 847 C CA . PRO A 1 111 ? 11.555 29.734 11.992 1 96.62 111 PRO A CA 1
ATOM 848 C C . PRO A 1 111 ? 11.273 30.953 12.859 1 96.62 111 PRO A C 1
ATOM 850 O O . PRO A 1 111 ? 10.898 30.812 14.031 1 96.62 111 PRO A O 1
ATOM 853 N N . GLY A 1 112 ? 11.383 32.094 12.352 1 96.94 112 GLY A N 1
ATOM 854 C CA . GLY A 1 112 ? 11.133 33.281 13.125 1 96.94 112 GLY A CA 1
ATOM 855 C C . GLY A 1 112 ? 9.656 33.594 13.312 1 96.94 112 GLY A C 1
ATOM 856 O O . GLY A 1 112 ? 9.281 34.406 14.156 1 96.94 112 GLY A O 1
ATOM 857 N N . ARG A 1 113 ? 8.812 32.875 12.555 1 98.12 113 ARG A N 1
ATOM 858 C CA . ARG A 1 113 ? 7.387 33.156 12.586 1 98.12 113 ARG A CA 1
ATOM 859 C C . ARG A 1 113 ? 6.633 32.156 13.43 1 98.12 113 ARG A C 1
ATOM 861 O O . ARG A 1 113 ? 5.539 32.438 13.93 1 98.12 113 ARG A O 1
ATOM 868 N N . VAL A 1 114 ? 7.164 30.969 13.586 1 98.5 114 VAL A N 1
ATOM 869 C CA . VAL A 1 114 ? 6.48 29.922 14.328 1 98.5 114 VAL A CA 1
ATOM 870 C C . VAL A 1 114 ? 7.016 29.844 15.75 1 98.5 114 VAL A C 1
ATOM 872 O O . VAL A 1 114 ? 8.172 29.484 15.977 1 98.5 114 VAL A O 1
ATOM 875 N N . LEU A 1 115 ? 6.184 30.109 16.688 1 97.81 115 LEU A N 1
ATOM 876 C CA . LEU A 1 115 ? 6.578 30.188 18.078 1 97.81 115 LEU A CA 1
ATOM 877 C C . LEU A 1 115 ? 6.586 28.797 18.719 1 97.81 115 LEU A C 1
ATOM 879 O O . LEU A 1 115 ? 7.473 28.484 19.516 1 97.81 115 LEU A O 1
ATOM 883 N N . LYS A 1 116 ? 5.566 28.047 18.453 1 98.25 116 LYS A N 1
ATOM 884 C CA . LYS A 1 116 ? 5.359 26.672 18.891 1 98.25 116 LYS A CA 1
ATOM 885 C C . LYS A 1 116 ? 4.746 25.828 17.766 1 98.25 116 LYS A C 1
ATOM 887 O O . LYS A 1 116 ? 3.969 26.344 16.953 1 98.25 116 LYS A O 1
ATOM 892 N N . LEU A 1 117 ? 5.168 24.578 17.781 1 98.75 117 LEU A N 1
ATOM 893 C CA . LEU A 1 117 ? 4.668 23.672 16.75 1 98.75 117 LEU A CA 1
ATOM 894 C C . LEU A 1 117 ? 4.02 22.438 17.391 1 98.75 117 LEU A C 1
ATOM 896 O O . LEU A 1 117 ? 4.617 21.797 18.25 1 98.75 117 LEU A O 1
ATOM 900 N N . VAL A 1 118 ? 2.805 22.172 17.047 1 98.94 118 VAL A N 1
ATOM 901 C CA . VAL A 1 118 ? 2.127 20.938 17.406 1 98.94 118 VAL A CA 1
ATOM 902 C C . VAL A 1 118 ? 1.756 20.156 16.156 1 98.94 118 VAL A C 1
ATOM 904 O O . VAL A 1 118 ? 1.015 20.656 15.297 1 98.94 118 VAL A O 1
ATOM 907 N N . VAL A 1 119 ? 2.281 18.984 16.031 1 98.94 119 VAL A N 1
ATOM 908 C CA . VAL A 1 119 ? 1.995 18.141 14.883 1 98.94 119 VAL A CA 1
ATOM 909 C C . VAL A 1 119 ? 1.274 16.875 15.344 1 98.94 119 VAL A C 1
ATOM 911 O O . VAL A 1 119 ? 1.727 16.203 16.281 1 98.94 119 VAL A O 1
ATOM 914 N N . ILE A 1 120 ? 0.162 16.625 14.68 1 98.94 120 ILE A N 1
ATOM 915 C CA . ILE A 1 120 ? -0.717 15.547 15.102 1 98.94 120 ILE A CA 1
ATOM 916 C C . ILE A 1 120 ? -0.767 14.477 14.016 1 98.94 120 ILE A C 1
ATOM 918 O O . ILE A 1 120 ? -1.067 14.766 12.852 1 98.94 120 ILE A O 1
ATOM 922 N N . SER A 1 121 ? -0.468 13.219 14.32 1 98.69 121 SER A N 1
ATOM 923 C CA . SER A 1 121 ? -0.515 12 13.516 1 98.69 121 SER A CA 1
ATOM 924 C C . SER A 1 121 ? 0.693 11.898 12.594 1 98.69 121 SER A C 1
ATOM 926 O O . SER A 1 121 ? 1.291 10.836 12.453 1 98.69 121 SER A O 1
ATOM 928 N N . VAL A 1 122 ? 1.109 13.008 11.961 1 98.81 122 VAL A N 1
ATOM 929 C CA . VAL A 1 122 ? 2.166 12.953 10.953 1 98.81 122 VAL A CA 1
ATOM 930 C C . VAL A 1 122 ? 3.434 13.602 11.5 1 98.81 122 VAL A C 1
ATOM 932 O O . VAL A 1 122 ? 3.438 14.797 11.828 1 98.81 122 VAL A O 1
ATOM 935 N N . GLY A 1 123 ? 4.488 12.82 11.625 1 98.38 123 GLY A N 1
ATOM 936 C CA . GLY A 1 123 ? 5.801 13.312 12.008 1 98.38 123 GLY A CA 1
ATOM 937 C C . GLY A 1 123 ? 6.555 13.961 10.859 1 98.38 123 GLY A C 1
ATOM 938 O O . GLY A 1 123 ? 5.973 14.242 9.812 1 98.38 123 GLY A O 1
ATOM 939 N N . SER A 1 124 ? 7.816 14.219 11.109 1 98 124 SER A N 1
ATOM 940 C CA . SER A 1 124 ? 8.664 14.844 10.094 1 98 124 SER A CA 1
ATOM 941 C C . SER A 1 124 ? 8.727 14 8.828 1 98 124 SER A C 1
ATOM 943 O O . SER A 1 124 ? 8.922 12.789 8.891 1 98 124 SER A O 1
ATOM 945 N N . PRO A 1 125 ? 8.664 14.703 7.641 1 95.94 125 PRO A N 1
ATOM 946 C CA . PRO A 1 125 ? 8.758 13.977 6.367 1 95.94 125 PRO A CA 1
ATOM 947 C C . PRO A 1 125 ? 10.062 13.203 6.227 1 95.94 125 PRO A C 1
ATOM 949 O O . PRO A 1 125 ? 10.109 12.188 5.52 1 95.94 125 PRO A O 1
ATOM 952 N N . ALA A 1 126 ? 11.07 13.625 6.934 1 96.88 126 ALA A N 1
ATOM 953 C CA . ALA A 1 126 ? 12.375 12.977 6.836 1 96.88 126 ALA A CA 1
ATOM 954 C C . ALA A 1 126 ? 12.312 11.539 7.344 1 96.88 126 ALA A C 1
ATOM 956 O O . ALA A 1 126 ? 13.086 10.68 6.906 1 96.88 126 ALA A O 1
ATOM 957 N N . PHE A 1 127 ? 11.367 11.273 8.18 1 97.5 127 PHE A N 1
ATOM 958 C CA . PHE A 1 127 ? 11.398 10 8.883 1 97.5 127 PHE A CA 1
ATOM 959 C C . PHE A 1 127 ? 10.172 9.164 8.539 1 97.5 127 PHE A C 1
ATOM 961 O O . PHE A 1 127 ? 9.992 8.062 9.07 1 97.5 127 PHE A O 1
ATOM 968 N N . PHE A 1 128 ? 9.352 9.664 7.637 1 97.44 128 PHE A N 1
ATOM 969 C CA . PHE A 1 128 ? 8.07 9.047 7.312 1 97.44 128 PHE A CA 1
ATOM 970 C C . PHE A 1 128 ? 8.25 7.582 6.938 1 97.44 128 PHE A C 1
ATOM 972 O O . PHE A 1 128 ? 7.699 6.695 7.594 1 97.44 128 PHE A O 1
ATOM 979 N N . PHE A 1 129 ? 9.078 7.262 5.98 1 97.75 129 PHE A N 1
ATOM 980 C CA . PHE A 1 129 ? 9.305 5.883 5.566 1 97.75 129 PHE A CA 1
ATOM 981 C C . PHE A 1 129 ? 10.555 5.316 6.234 1 97.75 129 PHE A C 1
ATOM 983 O O . PHE A 1 129 ? 10.602 4.133 6.574 1 97.75 129 PHE A O 1
ATOM 990 N N . ALA A 1 130 ? 11.586 6.191 6.465 1 97.31 130 ALA A N 1
ATOM 991 C CA . ALA A 1 130 ? 12.852 5.727 7.035 1 97.31 130 ALA A CA 1
ATOM 992 C C . ALA A 1 130 ? 12.633 5.09 8.406 1 97.31 130 ALA A C 1
ATOM 994 O O . ALA A 1 130 ? 13.188 4.027 8.695 1 97.31 130 ALA A O 1
ATOM 995 N N . ALA A 1 131 ? 11.844 5.746 9.227 1 98 131 ALA A N 1
ATOM 996 C CA . ALA A 1 131 ? 11.57 5.223 10.562 1 98 131 ALA A CA 1
ATOM 997 C C . ALA A 1 131 ? 10.289 4.398 10.578 1 98 131 ALA A C 1
ATOM 999 O O . ALA A 1 131 ? 10.188 3.412 11.312 1 98 131 ALA A O 1
ATOM 1000 N N . GLY A 1 132 ? 9.312 4.816 9.766 1 98.12 132 GLY A N 1
ATOM 1001 C CA . GLY A 1 132 ? 8.047 4.094 9.711 1 98.12 132 GLY A CA 1
ATOM 1002 C C . GLY A 1 132 ? 8.188 2.693 9.148 1 98.12 132 GLY A C 1
ATOM 1003 O O . GLY A 1 132 ? 7.32 1.843 9.359 1 98.12 132 GLY A O 1
ATOM 1004 N N . GLY A 1 133 ? 9.211 2.457 8.328 1 97.56 133 GLY A N 1
ATOM 1005 C CA . GLY A 1 133 ? 9.562 1.128 7.855 1 97.56 133 GLY A CA 1
ATOM 1006 C C . GLY A 1 133 ? 8.562 0.555 6.875 1 97.56 133 GLY A C 1
ATOM 1007 O O . GLY A 1 133 ? 7.84 1.302 6.207 1 97.56 133 GLY A O 1
ATOM 1008 N N . MET A 1 134 ? 8.555 -0.784 6.789 1 97.44 134 MET A N 1
ATOM 1009 C CA . MET A 1 134 ? 7.664 -1.493 5.879 1 97.44 134 MET A CA 1
ATOM 1010 C C . MET A 1 134 ? 6.207 -1.286 6.273 1 97.44 134 MET A C 1
ATOM 1012 O O . MET A 1 134 ? 5.328 -1.205 5.41 1 97.44 134 MET A O 1
ATOM 1016 N N . GLU A 1 135 ? 6.027 -1.201 7.562 1 98.06 135 GLU A N 1
ATOM 1017 C CA . GLU A 1 135 ? 4.656 -1.021 8.031 1 98.06 135 GLU A CA 1
ATOM 1018 C C . GLU A 1 135 ? 4.066 0.291 7.523 1 98.06 135 GLU A C 1
ATOM 1020 O O . GLU A 1 135 ? 2.9 0.34 7.125 1 98.06 135 GLU A O 1
ATOM 1025 N N . GLN A 1 136 ? 4.832 1.35 7.562 1 98.62 136 GLN A N 1
ATOM 1026 C CA . GLN A 1 136 ? 4.32 2.627 7.078 1 98.62 136 GLN A CA 1
ATOM 1027 C C . GLN A 1 136 ? 4.043 2.578 5.578 1 98.62 136 GLN A C 1
ATOM 1029 O O . GLN A 1 136 ? 3.1 3.205 5.098 1 98.62 136 GLN A O 1
ATOM 1034 N N . ARG A 1 137 ? 4.91 1.848 4.859 1 98.56 137 ARG A N 1
ATOM 1035 C CA . ARG A 1 137 ? 4.676 1.681 3.43 1 98.56 137 ARG A CA 1
ATOM 1036 C C . ARG A 1 137 ? 3.344 0.984 3.172 1 98.56 137 ARG A C 1
ATOM 1038 O O . ARG A 1 137 ? 2.586 1.389 2.289 1 98.56 137 ARG A O 1
ATOM 1045 N N . LYS A 1 138 ? 3.016 -0.006 3.953 1 98.62 138 LYS A N 1
ATOM 1046 C CA . LYS A 1 138 ? 1.731 -0.691 3.838 1 98.62 138 LYS A CA 1
ATOM 1047 C C . LYS A 1 138 ? 0.574 0.257 4.137 1 98.62 138 LYS A C 1
ATOM 1049 O O . LYS A 1 138 ? -0.386 0.333 3.367 1 98.62 138 LYS A O 1
ATOM 1054 N N . LEU A 1 139 ? 0.709 1.017 5.172 1 98.38 139 LEU A N 1
ATOM 1055 C CA . LEU A 1 139 ? -0.357 1.923 5.586 1 98.38 139 LEU A CA 1
ATOM 1056 C C . LEU A 1 139 ? -0.557 3.031 4.559 1 98.38 139 LEU A C 1
ATOM 1058 O O . LEU A 1 139 ? -1.657 3.572 4.43 1 98.38 139 LEU A O 1
ATOM 1062 N N . ALA A 1 140 ? 0.47 3.307 3.762 1 98.56 140 ALA A N 1
ATOM 1063 C CA . ALA A 1 140 ? 0.449 4.453 2.855 1 98.56 140 ALA A CA 1
ATOM 1064 C C . ALA A 1 140 ? 0.1 4.02 1.434 1 98.56 140 ALA A C 1
ATOM 1066 O O . ALA A 1 140 ? 0.278 4.789 0.484 1 98.56 140 ALA A O 1
ATOM 1067 N N . TRP A 1 141 ? -0.43 2.785 1.262 1 98.69 141 TRP A N 1
ATOM 1068 C CA . TRP A 1 141 ? -0.707 2.24 -0.063 1 98.69 141 TRP A CA 1
ATOM 1069 C C . TRP A 1 141 ? -1.564 3.201 -0.879 1 98.69 141 TRP A C 1
ATOM 1071 O O . TRP A 1 141 ? -1.326 3.395 -2.074 1 98.69 141 TRP A O 1
ATOM 1081 N N . TYR A 1 142 ? -2.533 3.844 -0.225 1 98.62 142 TYR A N 1
ATOM 1082 C CA . TYR A 1 142 ? -3.529 4.672 -0.895 1 98.62 142 TYR A CA 1
ATOM 1083 C C . TYR A 1 142 ? -2.885 5.895 -1.531 1 98.62 142 TYR A C 1
ATOM 1085 O O . TYR A 1 142 ? -3.396 6.434 -2.516 1 98.62 142 TYR A O 1
ATOM 1093 N N . GLN A 1 143 ? -1.777 6.32 -0.968 1 98.75 143 GLN A N 1
ATOM 1094 C CA . GLN A 1 143 ? -1.091 7.461 -1.569 1 98.75 143 GLN A CA 1
ATOM 1095 C C . GLN A 1 143 ? -0.588 7.121 -2.971 1 98.75 143 GLN A C 1
ATOM 1097 O O . GLN A 1 143 ? -0.622 7.965 -3.867 1 98.75 143 GLN A O 1
ATOM 1102 N N . LEU A 1 144 ? -0.108 5.914 -3.178 1 98.81 144 LEU A N 1
ATOM 1103 C CA . LEU A 1 144 ? 0.289 5.453 -4.504 1 98.81 144 LEU A CA 1
ATOM 1104 C C . LEU A 1 144 ? -0.924 5.32 -5.418 1 98.81 144 LEU A C 1
ATOM 1106 O O . LEU A 1 144 ? -0.862 5.684 -6.594 1 98.81 144 LEU A O 1
ATOM 1110 N N . PHE A 1 145 ? -2.039 4.812 -4.848 1 98.94 145 PHE A N 1
ATOM 1111 C CA . PHE A 1 145 ? -3.275 4.672 -5.609 1 98.94 145 PHE A CA 1
ATOM 1112 C C . PHE A 1 145 ? -3.764 6.027 -6.102 1 98.94 145 PHE A C 1
ATOM 1114 O O . PHE A 1 145 ? -4.184 6.16 -7.254 1 98.94 145 PHE A O 1
ATOM 1121 N N . PHE A 1 146 ? -3.617 7.059 -5.305 1 98.88 146 PHE A N 1
ATOM 1122 C CA . PHE A 1 146 ? -4.133 8.391 -5.602 1 98.88 146 PHE A CA 1
ATOM 1123 C C . PHE A 1 146 ? -3.357 9.031 -6.742 1 98.88 146 PHE A C 1
ATOM 1125 O O . PHE A 1 146 ? -3.801 10.023 -7.32 1 98.88 146 PHE A O 1
ATOM 1132 N N . LEU A 1 147 ? -2.227 8.508 -7.098 1 98.69 147 LEU A N 1
ATOM 1133 C CA . LEU A 1 147 ? -1.427 9.062 -8.18 1 98.69 147 LEU A CA 1
ATOM 1134 C C . LEU A 1 147 ? -2.045 8.734 -9.539 1 98.69 147 LEU A C 1
ATOM 1136 O O . LEU A 1 147 ? -1.68 9.336 -10.555 1 98.69 147 LEU A O 1
ATOM 1140 N N . HIS A 1 148 ? -2.99 7.801 -9.594 1 98.31 148 HIS A N 1
ATOM 1141 C CA . HIS A 1 148 ? -3.467 7.273 -10.867 1 98.31 148 HIS A CA 1
ATOM 1142 C C . HIS A 1 148 ? -4.805 7.891 -11.25 1 98.31 148 HIS A C 1
ATOM 1144 O O . HIS A 1 148 ? -5.852 7.492 -10.734 1 98.31 148 HIS A O 1
ATOM 1150 N N . ARG A 1 149 ? -4.801 8.797 -12.227 1 96.19 149 ARG A N 1
ATOM 1151 C CA . ARG A 1 149 ? -5.988 9.398 -12.828 1 96.19 149 ARG A CA 1
ATOM 1152 C C . ARG A 1 149 ? -6.445 8.609 -14.047 1 96.19 149 ARG A C 1
ATOM 1154 O O . ARG A 1 149 ? -5.621 8.18 -14.859 1 96.19 149 ARG A O 1
ATOM 1161 N N . PRO A 1 150 ? -7.688 8.43 -14.203 1 97.31 150 PRO A N 1
ATOM 1162 C CA . PRO A 1 150 ? -8.797 8.805 -13.32 1 97.31 150 PRO A CA 1
ATOM 1163 C C . PRO A 1 150 ? -9.211 7.672 -12.383 1 97.31 150 PRO A C 1
ATOM 1165 O O . PRO A 1 150 ? -10.281 7.734 -11.766 1 97.31 150 PRO A O 1
ATOM 1168 N N . ALA A 1 151 ? -8.383 6.641 -12.352 1 98 151 ALA A N 1
ATOM 1169 C CA . ALA A 1 151 ? -8.742 5.426 -11.625 1 98 151 ALA A CA 1
ATOM 1170 C C . ALA A 1 151 ? -9.031 5.727 -10.164 1 98 151 ALA A C 1
ATOM 1172 O O . ALA A 1 151 ? -9.961 5.164 -9.578 1 98 151 ALA A O 1
ATOM 1173 N N . ALA A 1 152 ? -8.25 6.566 -9.594 1 98.69 152 ALA A N 1
ATOM 1174 C CA . ALA A 1 152 ? -8.445 6.898 -8.18 1 98.69 152 ALA A CA 1
ATOM 1175 C C . ALA A 1 152 ? -9.773 7.609 -7.961 1 98.69 152 ALA A C 1
ATOM 1177 O O . ALA A 1 152 ? -10.555 7.23 -7.082 1 98.69 152 ALA A O 1
ATOM 1178 N N . GLU A 1 153 ? -10.062 8.688 -8.781 1 98.69 153 GLU A N 1
ATOM 1179 C CA . GLU A 1 153 ? -11.328 9.414 -8.656 1 98.69 153 GLU A CA 1
ATOM 1180 C C . GLU A 1 153 ? -12.523 8.484 -8.844 1 98.69 153 GLU A C 1
ATOM 1182 O O . GLU A 1 153 ? -13.438 8.461 -8.016 1 98.69 153 GLU A O 1
ATOM 1187 N N . GLU A 1 154 ? -12.453 7.723 -9.961 1 98.5 154 GLU A N 1
ATOM 1188 C CA . GLU A 1 154 ? -13.555 6.82 -10.281 1 98.5 154 GLU A CA 1
ATOM 1189 C C . GLU A 1 154 ? -13.711 5.742 -9.219 1 98.5 154 GLU A C 1
ATOM 1191 O O . GLU A 1 154 ? -14.836 5.422 -8.812 1 98.5 154 GLU A O 1
ATOM 1196 N N . GLY A 1 155 ? -12.625 5.219 -8.789 1 98.5 155 GLY A N 1
ATOM 1197 C CA . GLY A 1 155 ? -12.656 4.172 -7.777 1 98.5 155 GLY A CA 1
ATOM 1198 C C . GLY A 1 155 ? -13.203 4.645 -6.445 1 98.5 155 GLY A C 1
ATOM 1199 O O . GLY A 1 155 ? -14.016 3.951 -5.824 1 98.5 155 GLY A O 1
ATOM 1200 N N . LEU A 1 156 ? -12.758 5.766 -5.965 1 98.69 156 LEU A N 1
ATOM 1201 C CA . LEU A 1 156 ? -13.203 6.293 -4.68 1 98.69 156 LEU A CA 1
ATOM 1202 C C . LEU A 1 156 ? -14.688 6.637 -4.723 1 98.69 156 LEU A C 1
ATOM 1204 O O . LEU A 1 156 ? -15.398 6.465 -3.727 1 98.69 156 LEU A O 1
ATOM 1208 N N . ALA A 1 157 ? -15.164 7.074 -5.824 1 98.44 157 ALA A N 1
ATOM 1209 C CA . ALA A 1 157 ? -16.547 7.543 -5.934 1 98.44 157 ALA A CA 1
ATOM 1210 C C . ALA A 1 157 ? -17.484 6.387 -6.258 1 98.44 157 ALA A C 1
ATOM 1212 O O . ALA A 1 157 ? -18.719 6.523 -6.141 1 98.44 157 ALA A O 1
ATOM 1213 N N . ALA A 1 158 ? -16.953 5.262 -6.68 1 97.44 158 ALA A N 1
ATOM 1214 C CA . ALA A 1 158 ? -17.766 4.145 -7.141 1 97.44 158 ALA A CA 1
ATOM 1215 C C . ALA A 1 158 ? -18.562 3.529 -5.988 1 97.44 158 ALA A C 1
ATOM 1217 O O . ALA A 1 158 ? -18.156 3.641 -4.824 1 97.44 158 ALA A O 1
ATOM 1218 N N . GLY A 1 159 ? -19.703 2.943 -6.285 1 96.75 159 GLY A N 1
ATOM 1219 C CA . GLY A 1 159 ? -20.484 2.197 -5.309 1 96.75 159 GLY A CA 1
ATOM 1220 C C . GLY A 1 159 ? -20.844 3.016 -4.086 1 96.75 159 GLY A C 1
ATOM 1221 O O . GLY A 1 159 ? -20.609 2.592 -2.953 1 96.75 159 GLY A O 1
ATOM 1222 N N . ASP A 1 160 ? -21.312 4.18 -4.277 1 97.56 160 ASP A N 1
ATOM 1223 C CA . ASP A 1 160 ? -21.672 5.09 -3.188 1 97.56 160 ASP A CA 1
ATOM 1224 C C . ASP A 1 160 ? -20.469 5.348 -2.283 1 97.56 160 ASP A C 1
ATOM 1226 O O . ASP A 1 160 ? -20.547 5.195 -1.063 1 97.56 160 ASP A O 1
ATOM 1230 N N . TRP A 1 161 ? -19.312 5.582 -2.902 1 98.38 161 TRP A N 1
ATOM 1231 C CA . TRP A 1 161 ? -18.062 5.945 -2.227 1 98.38 161 TRP A CA 1
ATOM 1232 C C . TRP A 1 161 ? -17.625 4.848 -1.262 1 98.38 161 TRP A C 1
ATOM 1234 O O . TRP A 1 161 ? -17.172 5.133 -0.156 1 98.38 161 TRP A O 1
ATOM 1244 N N . ALA A 1 162 ? -17.797 3.59 -1.648 1 97.69 162 ALA A N 1
ATOM 1245 C CA . ALA A 1 162 ? -17.609 2.449 -0.752 1 97.69 162 ALA A CA 1
ATOM 1246 C C . ALA A 1 162 ? -16.156 2.338 -0.293 1 97.69 162 ALA A C 1
ATOM 1248 O O . ALA A 1 162 ? -15.891 2.1 0.887 1 97.69 162 ALA A O 1
ATOM 1249 N N . LEU A 1 163 ? -15.219 2.428 -1.229 1 98.19 163 LEU A N 1
ATOM 1250 C CA . LEU A 1 163 ? -13.812 2.352 -0.843 1 98.19 163 LEU A CA 1
ATOM 1251 C C . LEU A 1 163 ? -13.445 3.494 0.097 1 98.19 163 LEU A C 1
ATOM 1253 O O . LEU A 1 163 ? -12.766 3.281 1.101 1 98.19 163 LEU A O 1
ATOM 1257 N N . LEU A 1 164 ? -13.867 4.715 -0.224 1 98.5 164 LEU A N 1
ATOM 1258 C CA . LEU A 1 164 ? -13.586 5.852 0.647 1 98.5 164 LEU A CA 1
ATOM 1259 C C . LEU A 1 164 ? -14.195 5.641 2.029 1 98.5 164 LEU A C 1
ATOM 1261 O O . LEU A 1 164 ? -13.555 5.93 3.043 1 98.5 164 LEU A O 1
ATOM 1265 N N . ARG A 1 165 ? -15.445 5.176 2.047 1 97.75 165 ARG A N 1
ATOM 1266 C CA . ARG A 1 165 ? -16.094 4.891 3.324 1 97.75 165 ARG A CA 1
ATOM 1267 C C . ARG A 1 165 ? -15.289 3.881 4.133 1 97.75 165 ARG A C 1
ATOM 1269 O O . ARG A 1 165 ? -15.148 4.02 5.352 1 97.75 165 ARG A O 1
ATOM 1276 N N . ALA A 1 166 ? -14.75 2.885 3.469 1 96.38 166 ALA A N 1
ATOM 1277 C CA . ALA A 1 166 ? -13.922 1.889 4.148 1 96.38 166 ALA A CA 1
ATOM 1278 C C . ALA A 1 166 ? -12.648 2.52 4.707 1 96.38 166 ALA A C 1
ATOM 1280 O O . ALA A 1 166 ? -12.211 2.182 5.812 1 96.38 166 ALA A O 1
ATOM 1281 N N . MET A 1 167 ? -12.023 3.398 3.975 1 96.69 167 MET A N 1
ATOM 1282 C CA . MET A 1 167 ? -10.812 4.09 4.402 1 96.69 167 MET A CA 1
ATOM 1283 C C . MET A 1 167 ? -11.094 4.996 5.598 1 96.69 167 MET A C 1
ATOM 1285 O O . MET A 1 167 ? -10.203 5.242 6.418 1 96.69 167 MET A O 1
ATOM 1289 N N . LEU A 1 168 ? -12.32 5.484 5.672 1 96.12 168 LEU A N 1
ATOM 1290 C CA . LEU A 1 168 ? -12.727 6.422 6.711 1 96.12 168 LEU A CA 1
ATOM 1291 C C . LEU A 1 168 ? -13.453 5.703 7.844 1 96.12 168 LEU A C 1
ATOM 1293 O O . LEU A 1 168 ? -14.125 6.336 8.656 1 96.12 168 LEU A O 1
ATOM 1297 N N . ALA A 1 169 ? -13.43 4.41 7.988 1 89.75 169 ALA A N 1
ATOM 1298 C CA . ALA A 1 169 ? -14.25 3.568 8.852 1 89.75 169 ALA A CA 1
ATOM 1299 C C . ALA A 1 169 ? -14.07 3.941 10.32 1 89.75 169 ALA A C 1
ATOM 1301 O O . ALA A 1 169 ? -14.922 3.643 11.156 1 89.75 169 ALA A O 1
ATOM 1302 N N . GLY A 1 170 ? -13.016 4.652 10.648 1 88.38 170 GLY A N 1
ATOM 1303 C CA . GLY A 1 170 ? -12.859 5.125 12.016 1 88.38 170 GLY A CA 1
ATOM 1304 C C . GLY A 1 170 ? -13.797 6.266 12.359 1 88.38 170 GLY A C 1
ATOM 1305 O O . GLY A 1 170 ? -14.008 6.566 13.539 1 88.38 170 GLY A O 1
ATOM 1306 N N . GLU A 1 171 ? -14.383 6.914 11.414 1 94.19 171 GLU A N 1
ATOM 1307 C CA . GLU A 1 171 ? -15.32 8.016 11.609 1 94.19 171 GLU A CA 1
ATOM 1308 C C . GLU A 1 171 ? -16.766 7.527 11.57 1 94.19 171 GLU A C 1
ATOM 1310 O O . GLU A 1 171 ? -17.062 6.488 10.984 1 94.19 171 GLU A O 1
ATOM 1315 N N . SER A 1 172 ? -17.672 8.281 12.219 1 95.75 172 SER A N 1
ATOM 1316 C CA . SER A 1 172 ? -19.094 7.945 12.203 1 95.75 172 SER A CA 1
ATOM 1317 C C . SER A 1 172 ? -19.672 8.07 10.797 1 95.75 172 SER A C 1
ATOM 1319 O O . SER A 1 172 ? -19.156 8.82 9.969 1 95.75 172 SER A O 1
ATOM 1321 N N . PRO A 1 173 ? -20.766 7.383 10.531 1 96.81 173 PRO A N 1
ATOM 1322 C CA . PRO A 1 173 ? -21.422 7.496 9.227 1 96.81 173 PRO A CA 1
ATOM 1323 C C . PRO A 1 173 ? -21.797 8.938 8.875 1 96.81 173 PRO A C 1
ATOM 1325 O O . PRO A 1 173 ? -21.703 9.328 7.711 1 96.81 173 PRO A O 1
ATOM 1328 N N . ASN A 1 174 ? -22.172 9.68 9.859 1 97.31 174 ASN A N 1
ATOM 1329 C CA . ASN A 1 174 ? -22.547 11.07 9.609 1 97.31 174 ASN A CA 1
ATOM 1330 C C . ASN A 1 174 ? -21.344 11.898 9.164 1 97.31 174 ASN A C 1
ATOM 1332 O O . ASN A 1 174 ? -21.453 12.695 8.227 1 97.31 174 ASN A O 1
ATOM 1336 N N . VAL A 1 175 ? -20.25 11.719 9.82 1 97.12 175 VAL A N 1
ATOM 1337 C CA . VAL A 1 175 ? -19.031 12.438 9.453 1 97.12 175 VAL A CA 1
ATOM 1338 C C . VAL A 1 175 ? -18.562 12 8.062 1 97.12 175 VAL A C 1
ATOM 1340 O O . VAL A 1 175 ? -18.188 12.828 7.242 1 97.12 175 VAL A O 1
ATOM 1343 N N . GLN A 1 176 ? -18.641 10.695 7.777 1 97.94 176 GLN A N 1
ATOM 1344 C CA . GLN A 1 176 ? -18.297 10.188 6.453 1 97.94 176 GLN A CA 1
ATOM 1345 C C . GLN A 1 176 ? -19.141 10.852 5.371 1 97.94 176 GLN A C 1
ATOM 1347 O O . GLN A 1 176 ? -18.625 11.25 4.328 1 97.94 176 GLN A O 1
ATOM 1352 N N . GLN A 1 177 ? -20.422 10.977 5.695 1 98.19 177 GLN A N 1
ATOM 1353 C CA . GLN A 1 177 ? -21.328 11.578 4.727 1 98.19 177 GLN A CA 1
ATOM 1354 C C . GLN A 1 177 ? -20.953 13.039 4.465 1 98.19 177 GLN A C 1
ATOM 1356 O O . GLN A 1 177 ? -21.047 13.508 3.328 1 98.19 177 GLN A O 1
ATOM 1361 N N . GLN A 1 178 ? -20.562 13.719 5.469 1 97.94 178 GLN A N 1
ATOM 1362 C CA . GLN A 1 178 ? -20.141 15.109 5.309 1 97.94 178 GLN A CA 1
ATOM 1363 C C . GLN A 1 178 ? -18.906 15.203 4.418 1 97.94 178 GLN A C 1
ATOM 1365 O O . GLN A 1 178 ? -18.812 16.078 3.559 1 97.94 178 GLN A O 1
ATOM 1370 N N . TYR A 1 179 ? -17.953 14.312 4.637 1 98.19 179 TYR A N 1
ATOM 1371 C CA . TYR A 1 179 ? -16.766 14.281 3.789 1 98.19 179 TYR A CA 1
ATOM 1372 C C . TYR A 1 179 ? -17.141 14.016 2.336 1 98.19 179 TYR A C 1
ATOM 1374 O O . TYR A 1 179 ? -16.641 14.68 1.428 1 98.19 179 TYR A O 1
ATOM 1382 N N . ILE A 1 180 ? -18 13.023 2.131 1 98.62 180 ILE A N 1
ATOM 1383 C CA . ILE A 1 180 ? -18.391 12.609 0.787 1 98.62 180 ILE A CA 1
ATOM 1384 C C . ILE A 1 180 ? -19.109 13.766 0.085 1 98.62 180 ILE A C 1
ATOM 1386 O O . ILE A 1 180 ? -18.828 14.055 -1.082 1 98.62 180 ILE A O 1
ATOM 1390 N N . GLU A 1 181 ? -19.984 14.469 0.78 1 98.62 181 GLU A N 1
ATOM 1391 C CA . GLU A 1 181 ? -20.688 15.609 0.202 1 98.62 181 GLU A CA 1
ATOM 1392 C C . GLU A 1 181 ? -19.719 16.703 -0.228 1 98.62 181 GLU A C 1
ATOM 1394 O O . GLU A 1 181 ? -19.891 17.312 -1.28 1 98.62 181 GLU A O 1
ATOM 1399 N N . ALA A 1 182 ? -18.75 16.953 0.601 1 98.69 182 ALA A N 1
ATOM 1400 C CA . ALA A 1 182 ? -17.75 17.969 0.268 1 98.69 182 ALA A CA 1
ATOM 1401 C C . ALA A 1 182 ? -16.922 17.531 -0.941 1 98.69 182 ALA A C 1
ATOM 1403 O O . ALA A 1 182 ? -16.703 18.328 -1.859 1 98.69 182 ALA A O 1
ATOM 1404 N N . LEU A 1 183 ? -16.5 16.281 -1.007 1 98.75 183 LEU A N 1
ATOM 1405 C CA . LEU A 1 183 ? -15.625 15.766 -2.055 1 98.75 183 LEU A CA 1
ATOM 1406 C C . LEU A 1 183 ? -16.391 15.594 -3.363 1 98.75 183 LEU A C 1
ATOM 1408 O O . LEU A 1 183 ? -15.789 15.562 -4.438 1 98.75 183 LEU A O 1
ATOM 1412 N N . ALA A 1 184 ? -17.688 15.43 -3.262 1 98.62 184 ALA A N 1
ATOM 1413 C CA . ALA A 1 184 ? -18.516 15.188 -4.441 1 98.62 184 ALA A CA 1
ATOM 1414 C C . ALA A 1 184 ? -18.734 16.469 -5.23 1 98.62 184 ALA A C 1
ATOM 1416 O O . ALA A 1 184 ? -19.188 16.438 -6.375 1 98.62 184 ALA A O 1
ATOM 1417 N N . GLN A 1 185 ? -18.453 17.594 -4.57 1 98.38 185 GLN A N 1
ATOM 1418 C CA . GLN A 1 185 ? -18.562 18.859 -5.309 1 98.38 185 GLN A CA 1
ATOM 1419 C C . GLN A 1 185 ? -17.656 18.859 -6.531 1 98.38 185 GLN A C 1
ATOM 1421 O O . GLN A 1 185 ? -16.625 18.172 -6.551 1 98.38 185 GLN A O 1
ATOM 1426 N N . PRO A 1 186 ? -18.047 19.578 -7.57 1 97.06 186 PRO A N 1
ATOM 1427 C CA . PRO A 1 186 ? -17.266 19.594 -8.805 1 97.06 186 PRO A CA 1
ATOM 1428 C C . PRO A 1 186 ? -15.797 19.938 -8.562 1 97.06 186 PRO A C 1
ATOM 1430 O O . PRO A 1 186 ? -15.492 20.984 -7.996 1 97.06 186 PRO A O 1
ATOM 1433 N N . GLY A 1 187 ? -14.898 19.047 -8.914 1 97.88 187 GLY A N 1
ATOM 1434 C CA . GLY A 1 187 ? -13.461 19.25 -8.875 1 97.88 187 GLY A CA 1
ATOM 1435 C C . GLY A 1 187 ? -12.859 19.016 -7.504 1 97.88 187 GLY A C 1
ATOM 1436 O O . GLY A 1 187 ? -11.633 19.016 -7.348 1 97.88 187 GLY A O 1
ATOM 1437 N N . ALA A 1 188 ? -13.633 18.828 -6.48 1 98.81 188 ALA A N 1
ATOM 1438 C CA . ALA A 1 188 ? -13.148 18.781 -5.102 1 98.81 188 ALA A CA 1
ATOM 1439 C C . ALA A 1 188 ? -12.32 17.531 -4.848 1 98.81 188 ALA A C 1
ATOM 1441 O O . ALA A 1 188 ? -11.273 17.594 -4.195 1 98.81 188 ALA A O 1
ATOM 1442 N N . LEU A 1 189 ? -12.828 16.391 -5.395 1 98.88 189 LEU A N 1
ATOM 1443 C CA . LEU A 1 189 ? -12.078 15.156 -5.188 1 98.88 189 LEU A CA 1
ATOM 1444 C C . LEU A 1 189 ? -10.711 15.234 -5.852 1 98.88 189 LEU A C 1
ATOM 1446 O O . LEU A 1 189 ? -9.695 14.875 -5.242 1 98.88 189 LEU A O 1
ATOM 1450 N N . THR A 1 190 ? -10.688 15.695 -7.066 1 98.88 190 THR A N 1
ATOM 1451 C CA . THR A 1 190 ? -9.422 15.836 -7.785 1 98.88 190 THR A CA 1
ATOM 1452 C C . THR A 1 190 ? -8.492 16.797 -7.059 1 98.88 190 THR A C 1
ATOM 1454 O O . THR A 1 190 ? -7.297 16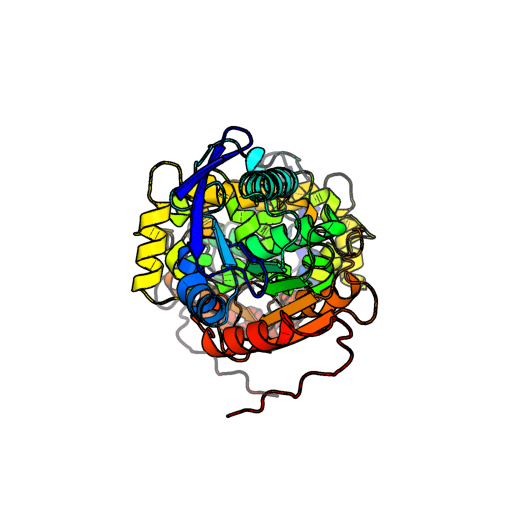.516 -6.914 1 98.88 190 THR A O 1
ATOM 1457 N N . ALA A 1 191 ? -9 17.906 -6.566 1 98.94 191 ALA A N 1
ATOM 1458 C CA . ALA A 1 191 ? -8.203 18.859 -5.812 1 98.94 191 ALA A CA 1
ATOM 1459 C C . ALA A 1 191 ? -7.609 18.219 -4.559 1 98.94 191 ALA A C 1
ATOM 1461 O O . ALA A 1 191 ? -6.426 18.406 -4.27 1 98.94 191 ALA A O 1
ATOM 1462 N N . ALA A 1 192 ? -8.422 17.484 -3.883 1 98.88 192 ALA A N 1
ATOM 1463 C CA . ALA A 1 192 ? -7.961 16.797 -2.678 1 98.88 192 ALA A CA 1
ATOM 1464 C C . ALA A 1 192 ? -6.84 15.82 -2.998 1 98.88 192 ALA A C 1
ATOM 1466 O O . ALA A 1 192 ? -5.832 15.766 -2.291 1 98.88 192 ALA A O 1
ATOM 1467 N N . LEU A 1 193 ? -6.977 15.062 -4.102 1 98.88 193 LEU A N 1
ATOM 1468 C CA . LEU A 1 193 ? -5.98 14.062 -4.492 1 98.88 193 LEU A CA 1
ATOM 1469 C C . LEU A 1 193 ? -4.715 14.742 -5.008 1 98.88 193 LEU A C 1
ATOM 1471 O O . LEU A 1 193 ? -3.623 14.172 -4.914 1 98.88 193 LEU A O 1
ATOM 1475 N N . ASN A 1 194 ? -4.836 15.984 -5.496 1 98.94 194 ASN A N 1
ATOM 1476 C CA . ASN A 1 194 ? -3.674 16.719 -5.988 1 98.94 194 ASN A CA 1
ATOM 1477 C C . ASN A 1 194 ? -2.703 17.047 -4.863 1 98.94 194 ASN A C 1
ATOM 1479 O O . ASN A 1 194 ? -1.51 17.25 -5.102 1 98.94 194 ASN A O 1
ATOM 1483 N N . TRP A 1 195 ? -3.17 17.094 -3.609 1 98.88 195 TRP A N 1
ATOM 1484 C CA . TRP A 1 195 ? -2.256 17.203 -2.477 1 98.88 195 TRP A CA 1
ATOM 1485 C C . TRP A 1 195 ? -1.279 16.031 -2.443 1 98.88 195 TRP A C 1
ATOM 1487 O O . TRP A 1 195 ? -0.087 16.219 -2.186 1 98.88 195 TRP A O 1
ATOM 1497 N N . TYR A 1 196 ? -1.796 14.883 -2.717 1 98.81 196 TYR A N 1
ATOM 1498 C CA . TYR A 1 196 ? -0.945 13.703 -2.762 1 98.81 196 TYR A CA 1
ATOM 1499 C C . TYR A 1 196 ? -0.078 13.703 -4.016 1 98.81 196 TYR A C 1
ATOM 1501 O O . TYR A 1 196 ? 1.123 13.43 -3.947 1 98.81 196 TYR A O 1
ATOM 1509 N N . ARG A 1 197 ? -0.664 14.023 -5.113 1 98.81 197 ARG A N 1
ATOM 1510 C CA . ARG A 1 197 ? 0.039 13.984 -6.395 1 98.81 197 ARG A CA 1
ATOM 1511 C C . ARG A 1 197 ? 1.192 14.984 -6.414 1 98.81 197 ARG A C 1
ATOM 1513 O O . ARG A 1 197 ? 2.227 14.734 -7.031 1 98.81 197 ARG A O 1
ATOM 1520 N N . ALA A 1 198 ? 1.08 16.047 -5.641 1 98.81 198 ALA A N 1
ATOM 1521 C CA . ALA A 1 198 ? 2.115 17.078 -5.602 1 98.81 198 ALA A CA 1
ATOM 1522 C C . ALA A 1 198 ? 3.217 16.703 -4.613 1 98.81 198 ALA A C 1
ATOM 1524 O O . ALA A 1 198 ? 4.324 17.25 -4.676 1 98.81 198 ALA A O 1
ATOM 1525 N N . ASN A 1 199 ? 2.961 15.805 -3.701 1 98.56 199 ASN A N 1
ATOM 1526 C CA . ASN A 1 199 ? 3.854 15.75 -2.549 1 98.56 199 ASN A CA 1
ATOM 1527 C C . ASN A 1 199 ? 4.316 14.328 -2.266 1 98.56 199 ASN A C 1
ATOM 1529 O O . ASN A 1 199 ? 5.145 14.102 -1.379 1 98.56 199 ASN A O 1
ATOM 1533 N N . THR A 1 200 ? 3.791 13.359 -2.975 1 96.88 200 THR A N 1
ATOM 1534 C CA . THR A 1 200 ? 4.168 11.969 -2.73 1 96.88 200 THR A CA 1
ATOM 1535 C C . THR A 1 200 ? 4.711 11.328 -4.004 1 96.88 200 THR A C 1
ATOM 1537 O O . THR A 1 200 ? 4.105 10.398 -4.543 1 96.88 200 THR A O 1
ATOM 1540 N N . PRO A 1 201 ? 5.855 11.789 -4.492 1 96.69 201 PRO A N 1
ATOM 1541 C CA . PRO A 1 201 ? 6.438 11.055 -5.621 1 96.69 201 PRO A CA 1
ATOM 1542 C C . PRO A 1 201 ? 6.707 9.594 -5.297 1 96.69 201 PRO A C 1
ATOM 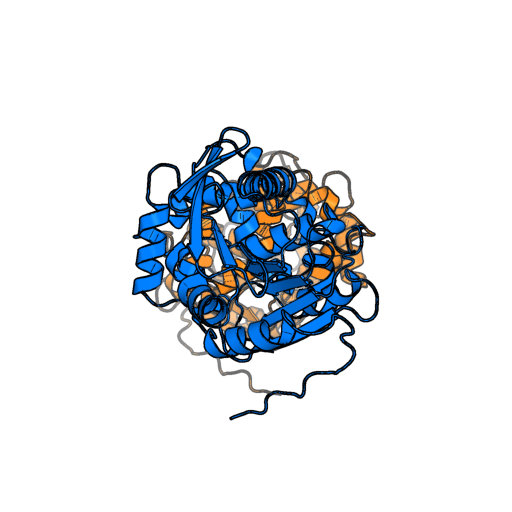1544 O O . PRO A 1 201 ? 7.105 9.266 -4.172 1 96.69 201 PRO A O 1
ATOM 1547 N N . PRO A 1 202 ? 6.551 8.711 -6.246 1 97.75 202 PRO A N 1
ATOM 1548 C CA . PRO A 1 202 ? 6.715 7.277 -5.984 1 97.75 202 PRO A CA 1
ATOM 1549 C C . PRO A 1 202 ? 8.086 6.934 -5.406 1 97.75 202 PRO A C 1
ATOM 1551 O O . PRO A 1 202 ? 8.211 6.004 -4.605 1 97.75 202 PRO A O 1
ATOM 1554 N N . ALA A 1 203 ? 9.141 7.672 -5.762 1 97 203 ALA A N 1
ATOM 1555 C CA . ALA A 1 203 ? 10.508 7.398 -5.309 1 97 203 ALA A CA 1
ATOM 1556 C C . ALA A 1 203 ? 10.602 7.477 -3.787 1 97 203 ALA A C 1
ATOM 1558 O O . ALA A 1 203 ? 11.484 6.863 -3.184 1 97 203 ALA A O 1
ATOM 1559 N N . MET A 1 204 ? 9.68 8.195 -3.146 1 97 204 MET A N 1
ATOM 1560 C CA . MET A 1 204 ? 9.656 8.312 -1.691 1 97 204 MET A CA 1
ATOM 1561 C C . MET A 1 204 ? 9.469 6.949 -1.036 1 97 204 MET A C 1
ATOM 1563 O O . MET A 1 204 ? 9.984 6.707 0.059 1 97 204 MET A O 1
ATOM 1567 N N . PHE A 1 205 ? 8.781 6.016 -1.668 1 97.81 205 PHE A N 1
ATOM 1568 C CA . PHE A 1 205 ? 8.469 4.703 -1.113 1 97.81 205 PHE A CA 1
ATOM 1569 C C . PHE A 1 205 ? 9.719 3.826 -1.072 1 97.81 205 PHE A C 1
ATOM 1571 O O . PHE A 1 205 ? 9.727 2.775 -0.428 1 97.81 205 PHE A O 1
ATOM 1578 N N . ALA A 1 206 ? 10.812 4.266 -1.75 1 96.75 206 ALA A N 1
ATOM 1579 C CA . ALA A 1 206 ? 12.062 3.514 -1.729 1 96.75 206 ALA A CA 1
ATOM 1580 C C . ALA A 1 206 ? 13.055 4.129 -0.744 1 96.75 206 ALA A C 1
ATOM 1582 O O . ALA A 1 206 ? 14.195 3.672 -0.636 1 96.75 206 ALA A O 1
ATOM 1583 N N . GLN A 1 207 ? 12.602 5.168 -0.048 1 93.19 207 GLN A N 1
ATOM 1584 C CA . GLN A 1 207 ? 13.5 5.875 0.864 1 93.19 207 GLN A CA 1
ATOM 1585 C C . GLN A 1 207 ? 13.734 5.066 2.135 1 93.19 207 GLN A C 1
ATOM 1587 O O . GLN A 1 207 ? 12.805 4.793 2.891 1 93.19 207 GLN A O 1
ATOM 1592 N N . LEU A 1 208 ? 14.953 4.742 2.416 1 94 208 LEU A N 1
ATOM 1593 C CA . LEU A 1 208 ? 15.273 3.941 3.594 1 94 208 LEU A CA 1
ATOM 1594 C C . LEU A 1 208 ? 16.016 4.777 4.629 1 94 208 LEU A C 1
ATOM 1596 O O . LEU A 1 208 ? 16.031 4.43 5.812 1 94 208 LEU A O 1
ATOM 1600 N N . GLU A 1 209 ? 16.656 5.879 4.148 1 95.5 209 GLU A N 1
ATOM 1601 C CA . GLU A 1 209 ? 17.375 6.785 5.043 1 95.5 209 GLU A CA 1
ATOM 1602 C C . GLU A 1 209 ? 16.609 8.094 5.234 1 95.5 209 GLU A C 1
ATOM 1604 O O . GLU A 1 209 ? 15.906 8.547 4.324 1 95.5 209 GLU A O 1
ATOM 1609 N N . PRO A 1 210 ? 16.766 8.68 6.418 1 96 210 PRO A N 1
ATOM 1610 C CA . PRO A 1 210 ? 16.078 9.953 6.641 1 96 210 PRO A CA 1
ATOM 1611 C C . PRO A 1 210 ? 16.516 11.039 5.656 1 96 210 PRO A C 1
ATOM 1613 O O . PRO A 1 210 ? 17.688 11.102 5.285 1 96 210 PRO A O 1
ATOM 1616 N N . GLY A 1 211 ? 15.539 11.828 5.219 1 93.19 211 GLY A N 1
ATOM 1617 C CA . GLY A 1 211 ? 15.883 12.984 4.406 1 93.19 211 GLY A CA 1
ATOM 1618 C C . GLY A 1 211 ? 16.656 14.039 5.164 1 93.19 211 GLY A C 1
ATOM 1619 O O . GLY A 1 211 ? 16.656 14.055 6.398 1 93.19 211 GLY A O 1
ATOM 1620 N N . LYS A 1 212 ? 17.375 14.812 4.438 1 93.31 212 LYS A N 1
ATOM 1621 C CA . LYS A 1 212 ? 18.094 15.945 5.023 1 93.31 212 LYS A CA 1
ATOM 1622 C C . LYS A 1 212 ? 17.25 17.219 4.953 1 93.31 212 LYS A C 1
ATOM 1624 O O . LYS A 1 212 ? 17.062 17.797 3.879 1 93.31 212 LYS A O 1
ATOM 1629 N N . LEU A 1 213 ? 16.719 17.594 6.105 1 96.56 213 LEU A N 1
ATOM 1630 C CA . LEU A 1 213 ? 15.898 18.781 6.234 1 96.56 213 LEU A CA 1
ATOM 1631 C C . LEU A 1 213 ? 16.406 19.688 7.355 1 96.56 213 LEU A C 1
ATOM 1633 O O . LEU A 1 213 ? 17.078 19.219 8.273 1 96.56 213 LEU A O 1
ATOM 1637 N N . PRO A 1 214 ? 16.125 20.984 7.23 1 96.94 214 PRO A N 1
ATOM 1638 C CA . PRO A 1 214 ? 16.516 21.859 8.336 1 96.94 214 PRO A CA 1
ATOM 1639 C C . PRO A 1 214 ? 15.852 21.484 9.656 1 96.94 214 PRO A C 1
ATOM 1641 O O . PRO A 1 214 ? 14.711 21 9.656 1 96.94 214 PRO A O 1
ATOM 1644 N N . LEU A 1 215 ? 16.562 21.75 10.703 1 97.88 215 LEU A N 1
ATOM 1645 C CA . LEU A 1 215 ? 15.992 21.484 12.016 1 97.88 215 LEU A CA 1
ATOM 1646 C C . LEU A 1 215 ? 14.945 22.531 12.383 1 97.88 215 LEU A C 1
ATOM 1648 O O . LEU A 1 215 ? 15.109 23.719 12.086 1 97.88 215 LEU A O 1
ATOM 1652 N N . VAL A 1 216 ? 13.93 22.078 12.961 1 98.56 216 VAL A N 1
ATOM 1653 C CA . VAL A 1 216 ? 12.938 22.953 13.555 1 98.56 216 VAL A CA 1
ATOM 1654 C C . VAL A 1 216 ? 13.477 23.562 14.844 1 98.56 216 VAL A C 1
ATOM 1656 O O . VAL A 1 216 ? 13.992 22.844 15.703 1 98.56 216 VAL A O 1
ATOM 1659 N N . GLN A 1 217 ? 13.273 24.891 14.992 1 97.62 217 GLN A N 1
ATOM 1660 C CA . GLN A 1 217 ? 13.945 25.625 16.062 1 97.62 217 GLN A CA 1
ATOM 1661 C C . GLN A 1 217 ? 13.016 25.828 17.25 1 97.62 217 GLN A C 1
ATOM 1663 O O . GLN A 1 217 ? 13.477 26.078 18.375 1 97.62 217 GLN A O 1
ATOM 1668 N N . CYS A 1 218 ? 11.812 25.797 17.062 1 97.44 218 CYS A N 1
ATOM 1669 C CA . CYS A 1 218 ? 10.852 26.141 18.109 1 97.44 218 CYS A CA 1
ATOM 1670 C C . CYS A 1 218 ? 10.453 24.906 18.906 1 97.44 218 CYS A C 1
ATOM 1672 O O . CYS A 1 218 ? 10.602 23.781 18.438 1 97.44 218 CYS A O 1
ATOM 1674 N N . PRO A 1 219 ? 9.945 25.094 20.203 1 98.12 219 PRO A N 1
ATOM 1675 C CA . PRO A 1 219 ? 9.375 23.953 20.922 1 98.12 219 PRO A CA 1
ATOM 1676 C C . PRO A 1 219 ? 8.273 23.25 20.125 1 98.12 219 PRO A C 1
ATOM 1678 O O . PRO A 1 219 ? 7.438 23.906 19.5 1 98.12 219 PRO A O 1
ATOM 1681 N N . THR A 1 220 ? 8.367 21.922 20.109 1 98.62 220 THR A N 1
ATOM 1682 C CA . THR A 1 220 ? 7.484 21.109 19.266 1 98.62 220 THR A CA 1
ATOM 1683 C C . THR A 1 220 ? 6.855 19.984 20.062 1 98.62 220 THR A C 1
ATOM 1685 O O . THR A 1 220 ? 7.543 19.297 20.828 1 98.62 220 THR A O 1
ATOM 1688 N N . LEU A 1 221 ? 5.586 19.859 19.938 1 98.69 221 LEU A N 1
ATOM 1689 C CA . LEU A 1 221 ? 4.844 18.734 20.5 1 98.69 221 LEU A CA 1
ATOM 1690 C C . LEU A 1 221 ? 4.332 17.812 19.406 1 98.69 221 LEU A C 1
ATOM 1692 O O . LEU A 1 221 ? 3.578 18.234 18.531 1 98.69 221 LEU A O 1
ATOM 1696 N N . GLY A 1 222 ? 4.809 16.547 19.406 1 98.81 222 GLY A N 1
ATOM 1697 C CA . GLY A 1 222 ? 4.23 15.508 18.578 1 98.81 222 GLY A CA 1
ATOM 1698 C C . GLY A 1 222 ? 3.143 14.719 19.266 1 98.81 222 GLY A C 1
ATOM 1699 O O . GLY A 1 222 ? 3.299 14.32 20.422 1 98.81 222 GLY A O 1
ATOM 1700 N N . VAL A 1 223 ? 2.035 14.547 18.609 1 98.88 223 VAL A N 1
ATOM 1701 C CA . VAL A 1 223 ? 0.917 13.789 19.156 1 98.88 223 VAL A CA 1
ATOM 1702 C C . VAL A 1 223 ? 0.551 12.648 18.203 1 98.88 223 VAL A C 1
ATOM 1704 O O . VAL A 1 223 ? 0.402 12.852 17 1 98.88 223 VAL A O 1
ATOM 1707 N N . TRP A 1 224 ? 0.467 11.445 18.688 1 98.69 224 TRP A N 1
ATOM 1708 C CA . TRP A 1 224 ? 0.052 10.266 17.922 1 98.69 224 TRP A CA 1
ATOM 1709 C C . TRP A 1 224 ? -0.901 9.406 18.75 1 98.69 224 TRP A C 1
ATOM 1711 O O . TRP A 1 224 ? -0.875 9.43 19.969 1 98.69 224 TRP A O 1
ATOM 1721 N N . SER A 1 225 ? -1.763 8.734 18.078 1 98.38 225 SER A N 1
ATOM 1722 C CA . SER A 1 225 ? -2.686 7.832 18.766 1 98.38 225 SER A CA 1
ATOM 1723 C C . SER A 1 225 ? -2.477 6.387 18.328 1 98.38 225 SER A C 1
ATOM 1725 O O . SER A 1 225 ? -2.219 6.121 17.141 1 98.38 225 SER A O 1
ATOM 1727 N N . SER A 1 226 ? -2.719 5.426 19.25 1 97.69 226 SER A N 1
ATOM 1728 C CA . SER A 1 226 ? -2.432 4.02 18.984 1 97.69 226 SER A CA 1
ATOM 1729 C C . SER A 1 226 ? -3.439 3.416 18.016 1 97.69 226 SER A C 1
ATOM 1731 O O . SER A 1 226 ? -3.211 2.336 17.469 1 97.69 226 SER A O 1
ATOM 1733 N N . GLY A 1 227 ? -4.547 4.105 17.859 1 97 227 GLY A N 1
ATOM 1734 C CA . GLY A 1 227 ? -5.555 3.621 16.922 1 97 227 GLY A CA 1
ATOM 1735 C C . GLY A 1 227 ? -5.426 4.227 15.539 1 97 227 GLY A C 1
ATOM 1736 O O . GLY A 1 227 ? -6.328 4.102 14.711 1 97 227 GLY A O 1
ATOM 1737 N N . ASP A 1 228 ? -4.332 4.957 15.281 1 97.75 228 ASP A N 1
ATOM 1738 C CA . ASP A 1 228 ? -4.137 5.594 13.984 1 97.75 228 ASP A CA 1
ATOM 1739 C C . ASP A 1 228 ? -3.98 4.555 12.875 1 97.75 228 ASP A C 1
ATOM 1741 O O . ASP A 1 228 ? -3.066 3.727 12.922 1 97.75 228 ASP A O 1
ATOM 1745 N N . SER A 1 229 ? -4.809 4.605 11.914 1 95.81 229 SER A N 1
ATOM 1746 C CA . SER A 1 229 ? -4.836 3.602 10.859 1 95.81 229 SER A CA 1
ATOM 1747 C C . SER A 1 229 ? -3.961 4.016 9.68 1 95.81 229 SER A C 1
ATOM 1749 O O . SER A 1 229 ? -3.791 3.256 8.727 1 95.81 229 SER A O 1
ATOM 1751 N N . ALA A 1 230 ? -3.357 5.234 9.734 1 97.44 230 ALA A N 1
ATOM 1752 C CA . ALA A 1 230 ? -2.619 5.734 8.578 1 97.44 230 ALA A CA 1
ATOM 1753 C C . ALA A 1 230 ? -1.145 5.941 8.922 1 97.44 230 ALA A C 1
ATOM 1755 O O . ALA A 1 230 ? -0.301 6.02 8.023 1 97.44 230 ALA A O 1
ATOM 1756 N N . LEU A 1 231 ? -0.849 6.031 10.195 1 98.44 231 LEU A N 1
ATOM 1757 C CA . LEU A 1 231 ? 0.51 6.398 10.578 1 98.44 231 LEU A CA 1
ATOM 1758 C C . LEU A 1 231 ? 1.029 5.484 11.68 1 98.44 231 LEU A C 1
ATOM 1760 O O . LEU A 1 231 ? 0.299 5.164 12.625 1 98.44 231 LEU A O 1
ATOM 1764 N N . THR A 1 232 ? 2.283 5.125 11.602 1 98.62 232 THR A N 1
ATOM 1765 C CA . THR A 1 232 ? 2.938 4.359 12.664 1 98.62 232 THR A CA 1
ATOM 1766 C C . THR A 1 232 ? 3.447 5.289 13.758 1 98.62 232 THR A C 1
ATOM 1768 O O . THR A 1 232 ? 3.715 6.465 13.516 1 98.62 232 THR A O 1
ATOM 1771 N N . GLU A 1 233 ? 3.598 4.75 14.93 1 98.62 233 GLU A N 1
ATOM 1772 C CA . GLU A 1 233 ? 4.191 5.512 16.016 1 98.62 233 GLU A CA 1
ATOM 1773 C C . GLU A 1 233 ? 5.656 5.84 15.734 1 98.62 233 GLU A C 1
ATOM 1775 O O . GLU A 1 233 ? 6.148 6.898 16.125 1 98.62 233 GLU A O 1
ATOM 1780 N N . ALA A 1 234 ? 6.34 4.934 15.039 1 98.69 234 ALA A N 1
ATOM 1781 C CA . ALA A 1 234 ? 7.781 5.016 14.82 1 98.69 234 ALA A CA 1
ATOM 1782 C C . ALA A 1 234 ? 8.156 6.309 14.102 1 98.69 234 ALA A C 1
ATOM 1784 O O . ALA A 1 234 ? 9.141 6.965 14.453 1 98.69 234 ALA A O 1
ATOM 1785 N N . GLN A 1 235 ? 7.41 6.613 13.07 1 98.38 235 GLN A N 1
ATOM 1786 C CA . GLN A 1 235 ? 7.742 7.828 12.328 1 98.38 235 GLN A CA 1
ATOM 1787 C C . GLN A 1 235 ? 7.574 9.07 13.203 1 98.38 235 GLN A C 1
ATOM 1789 O O . GLN A 1 235 ? 8.336 10.031 13.078 1 98.38 235 GLN A O 1
ATOM 1794 N N . MET A 1 236 ? 6.629 9.125 14.141 1 98.69 236 MET A N 1
ATOM 1795 C CA . MET A 1 236 ? 6.426 10.25 15.047 1 98.69 236 MET A CA 1
ATOM 1796 C C . MET A 1 236 ? 7.539 10.32 16.078 1 98.69 236 MET A C 1
ATOM 1798 O O . MET A 1 236 ? 8.117 11.383 16.312 1 98.69 236 MET A O 1
ATOM 1802 N N . LYS A 1 237 ? 7.809 9.203 16.656 1 98.56 237 LYS A N 1
ATOM 1803 C CA . LYS A 1 237 ? 8.852 9.18 17.672 1 98.56 237 LYS A CA 1
ATOM 1804 C C . LYS A 1 237 ? 10.195 9.609 17.109 1 98.56 237 LYS A C 1
ATOM 1806 O O . LYS A 1 237 ? 10.938 10.359 17.734 1 98.56 237 LYS A O 1
ATOM 1811 N N . ALA A 1 238 ? 10.469 9.195 15.914 1 98.44 238 ALA A N 1
ATOM 1812 C CA . ALA A 1 238 ? 11.742 9.523 15.281 1 98.44 238 ALA A CA 1
ATOM 1813 C C . ALA A 1 238 ? 11.828 11.016 14.953 1 98.44 238 ALA A C 1
ATOM 1815 O O . ALA A 1 238 ? 12.922 11.547 14.75 1 98.44 238 ALA A O 1
ATOM 1816 N N . SER A 1 239 ? 10.75 11.688 14.898 1 98.12 239 SER A N 1
ATOM 1817 C CA . SER A 1 239 ? 10.688 13.102 14.523 1 98.12 239 SER A CA 1
ATOM 1818 C C . SER A 1 239 ? 11.359 13.977 15.57 1 98.12 239 SER A C 1
ATOM 1820 O O . SER A 1 239 ? 11.648 15.148 15.312 1 98.12 239 SER A O 1
ATOM 1822 N N . GLN A 1 240 ? 11.609 13.422 16.766 1 98.12 240 GLN A N 1
ATOM 1823 C CA . GLN A 1 240 ? 12.406 14.133 17.75 1 98.12 240 GLN A CA 1
ATOM 1824 C C . GLN A 1 240 ? 13.734 14.586 17.172 1 98.12 240 GLN A C 1
ATOM 1826 O O . GLN A 1 240 ? 14.242 15.656 17.516 1 98.12 240 GLN A O 1
ATOM 1831 N N . GLN A 1 241 ? 14.227 13.836 16.219 1 97.62 241 GLN A N 1
ATOM 1832 C CA . GLN A 1 241 ? 15.531 14.109 15.625 1 97.62 241 GLN A CA 1
ATOM 1833 C C . GLN A 1 241 ? 15.461 15.328 14.703 1 97.62 241 GLN A C 1
ATOM 1835 O O . GLN A 1 241 ? 16.5 15.859 14.297 1 97.62 241 GLN A O 1
ATOM 1840 N N . GLN A 1 242 ? 14.258 15.773 14.336 1 98 242 GLN A N 1
ATOM 1841 C CA . GLN A 1 242 ? 14.078 16.891 13.414 1 98 242 GLN A CA 1
ATOM 1842 C C . GLN A 1 242 ? 13.906 18.203 14.172 1 98 242 GLN A C 1
ATOM 1844 O O . GLN A 1 242 ? 13.625 19.234 13.562 1 98 242 GLN A O 1
ATOM 1849 N N . VAL A 1 243 ? 13.961 18.172 15.477 1 98.25 243 VAL A N 1
ATOM 1850 C CA . VAL A 1 243 ? 13.805 19.344 16.328 1 98.25 243 VAL A CA 1
ATOM 1851 C C . VAL A 1 243 ? 15.078 19.562 17.141 1 98.25 243 VAL A C 1
ATOM 1853 O O . VAL A 1 243 ? 15.727 18.609 17.578 1 98.25 243 VAL A O 1
ATOM 1856 N N . VAL A 1 244 ? 15.5 20.797 17.328 1 96.31 244 VAL A N 1
ATOM 1857 C CA . VAL A 1 244 ? 16.703 21.094 18.109 1 96.31 244 VAL A CA 1
ATOM 1858 C C . VAL A 1 244 ? 16.594 20.469 19.5 1 96.31 244 VAL A C 1
ATOM 1860 O O . VAL A 1 244 ? 15.492 20.297 20.016 1 96.31 244 VAL A O 1
ATOM 1863 N N . PRO A 1 245 ? 17.672 20.172 20.078 1 92.81 245 PRO A N 1
ATOM 1864 C CA . PRO A 1 245 ? 17.688 19.453 21.359 1 92.81 245 PRO A CA 1
ATOM 1865 C C . PRO A 1 245 ? 16.875 20.172 22.438 1 92.81 245 PRO A C 1
ATOM 1867 O O . PRO A 1 245 ? 16.828 21.406 22.469 1 92.81 245 PRO A O 1
ATOM 1870 N N . CYS A 1 246 ? 16.188 19.406 23.203 1 90 246 CYS A N 1
ATOM 1871 C CA . CYS A 1 246 ? 15.469 19.812 24.406 1 90 246 CYS A CA 1
ATOM 1872 C C . CYS A 1 246 ? 14.211 20.594 24.062 1 90 246 CYS A C 1
ATOM 1874 O O . CYS A 1 246 ? 13.648 21.281 24.922 1 90 246 CYS A O 1
ATOM 1876 N N . LYS A 1 247 ? 13.75 20.469 22.828 1 94.88 247 LYS A N 1
ATOM 1877 C CA . LYS A 1 247 ? 12.562 21.234 22.453 1 94.88 247 LYS A CA 1
ATOM 1878 C C . LYS A 1 247 ? 11.469 20.328 21.922 1 94.88 247 LYS A C 1
ATOM 1880 O O . LYS A 1 247 ? 10.484 20.797 21.344 1 94.88 247 LYS A O 1
ATOM 1885 N N . TRP A 1 248 ? 11.672 19.047 22.062 1 97.38 248 TRP A N 1
ATOM 1886 C CA . TRP A 1 248 ? 10.703 18.062 21.578 1 97.38 248 TRP A CA 1
ATOM 1887 C C . TRP A 1 248 ? 9.938 17.453 22.75 1 97.38 248 TRP A C 1
ATOM 1889 O O . TRP A 1 248 ? 10.539 17.031 23.75 1 97.38 248 TRP A O 1
ATOM 1899 N N . ARG A 1 249 ? 8.664 17.391 22.625 1 97.25 249 ARG A N 1
ATOM 1900 C CA . ARG A 1 249 ? 7.766 16.641 23.484 1 97.25 249 ARG A CA 1
ATOM 1901 C C . ARG A 1 249 ? 6.887 15.688 22.672 1 97.25 249 ARG A C 1
ATOM 1903 O O . ARG A 1 249 ? 6.523 15.992 21.531 1 97.25 249 ARG A O 1
ATOM 1910 N N . TYR A 1 250 ? 6.598 14.539 23.297 1 98.25 250 TYR A N 1
ATOM 1911 C CA . TYR A 1 250 ? 5.785 13.531 22.625 1 98.25 250 TYR A CA 1
ATOM 1912 C C . TYR A 1 250 ? 4.621 13.094 23.5 1 98.25 250 TYR A C 1
ATOM 1914 O O . TYR A 1 250 ? 4.797 12.859 24.703 1 98.25 250 TYR A O 1
ATOM 1922 N N . ALA A 1 251 ? 3.477 13.039 22.938 1 98.56 251 ALA A N 1
ATOM 1923 C CA . ALA A 1 251 ? 2.299 12.5 23.609 1 98.56 251 ALA A CA 1
ATOM 1924 C C . ALA A 1 251 ? 1.668 11.375 22.797 1 98.56 251 ALA A C 1
ATOM 1926 O O . ALA A 1 251 ? 1.324 11.562 21.625 1 98.56 251 ALA A O 1
ATOM 1927 N N . ARG A 1 252 ? 1.514 10.273 23.375 1 98.44 252 ARG A N 1
ATOM 1928 C CA . ARG A 1 252 ? 0.775 9.141 22.812 1 98.44 252 ARG A CA 1
ATOM 1929 C C . ARG A 1 252 ? -0.625 9.055 23.406 1 98.44 252 ARG A C 1
ATOM 1931 O O . ARG A 1 252 ? -0.786 9.078 24.641 1 98.44 252 ARG A O 1
ATOM 1938 N N . LEU A 1 253 ? -1.581 9.062 22.578 1 98.38 253 LEU A N 1
ATOM 1939 C CA . LEU A 1 253 ? -2.959 8.844 23 1 98.38 253 LEU A CA 1
ATOM 1940 C C . LEU A 1 253 ? -3.406 7.418 22.703 1 98.38 253 LEU A C 1
ATOM 1942 O O . LEU A 1 253 ? -3.055 6.855 21.656 1 98.38 253 LEU A O 1
ATOM 1946 N N . GLU A 1 254 ? -4.164 6.832 23.578 1 97.06 254 GLU A N 1
ATOM 1947 C CA . GLU A 1 254 ? -4.582 5.441 23.406 1 97.06 254 GLU A CA 1
ATOM 1948 C C . GLU A 1 254 ? -5.996 5.359 22.844 1 97.06 254 GLU A C 1
ATOM 1950 O O . GLU A 1 254 ? -6.891 6.09 23.281 1 97.06 254 GLU A O 1
ATOM 1955 N N . GLY A 1 255 ? -6.145 4.551 21.875 1 90.31 255 GLY A N 1
ATOM 1956 C CA . GLY A 1 255 ? -7.441 4.086 21.406 1 90.31 255 GLY A CA 1
ATOM 1957 C C . GLY A 1 255 ? -8.094 5.023 20.422 1 90.31 255 GLY A C 1
ATOM 1958 O O . GLY A 1 255 ? -9.031 4.641 19.719 1 90.31 255 GLY A O 1
ATOM 1959 N N . CYS A 1 256 ? -7.695 6.211 20.312 1 94.88 256 CYS A N 1
ATOM 1960 C CA . CYS A 1 256 ? -8.258 7.16 19.359 1 94.88 256 CYS A CA 1
ATOM 1961 C C . CYS A 1 256 ? -7.785 6.848 17.953 1 94.88 256 CYS A C 1
ATOM 1963 O O . CYS A 1 256 ? -6.625 6.484 17.734 1 94.88 256 CYS A O 1
ATOM 1965 N N . ASN A 1 257 ? -8.719 6.957 17.031 1 95.88 257 ASN A N 1
ATOM 1966 C CA . ASN A 1 257 ? -8.336 6.727 15.641 1 95.88 257 ASN A CA 1
ATOM 1967 C C . ASN A 1 257 ? -7.535 7.895 15.078 1 95.88 257 ASN A C 1
ATOM 1969 O O . ASN A 1 257 ? -7.051 8.742 15.828 1 95.88 257 ASN A O 1
ATOM 1973 N N . HIS A 1 258 ? -7.324 7.969 13.766 1 97.5 258 HIS A N 1
ATOM 1974 C CA . HIS A 1 258 ? -6.48 8.938 13.07 1 97.5 258 HIS A CA 1
ATOM 1975 C C . HIS A 1 258 ? -6.922 10.367 13.367 1 97.5 258 HIS A C 1
ATOM 1977 O O . HIS A 1 258 ? -6.102 11.281 13.367 1 97.5 258 HIS A O 1
ATOM 1983 N N . TRP A 1 259 ? -8.148 10.562 13.672 1 98.06 259 TRP A N 1
ATOM 1984 C CA . TRP A 1 259 ? -8.719 11.898 13.812 1 98.06 259 TRP A CA 1
ATOM 1985 C C . TRP A 1 259 ? -8.75 12.328 15.273 1 98.06 259 TRP A C 1
ATOM 1987 O O . TRP A 1 259 ? -9.82 12.547 15.836 1 98.06 259 TRP A O 1
ATOM 1997 N N . VAL A 1 260 ? -7.629 12.602 15.742 1 98.25 260 VAL A N 1
ATOM 1998 C CA . VAL A 1 260 ? -7.375 12.961 17.125 1 98.25 260 VAL A CA 1
ATOM 1999 C C . VAL A 1 260 ? -8.156 14.227 17.484 1 98.25 260 VAL A C 1
ATOM 2001 O O . VAL A 1 260 ? -8.797 14.289 18.547 1 98.25 260 VAL A O 1
ATOM 2004 N N . PRO A 1 261 ? -8.227 15.281 16.641 1 98.62 261 PRO A N 1
ATOM 2005 C CA . PRO A 1 261 ? -8.938 16.5 17.016 1 98.62 261 PRO A CA 1
ATOM 2006 C C . PRO A 1 261 ? -10.406 16.25 17.344 1 98.62 261 PRO A C 1
ATOM 2008 O O . PRO A 1 261 ? -10.992 16.969 18.156 1 98.62 261 PRO A O 1
ATOM 2011 N N . ARG A 1 262 ? -10.984 15.211 16.719 1 97.38 262 ARG A N 1
ATOM 2012 C CA . ARG A 1 262 ? -12.391 14.883 16.969 1 97.38 262 ARG A CA 1
ATOM 2013 C C . ARG A 1 262 ? -12.523 13.766 18 1 97.38 262 ARG A C 1
ATOM 2015 O O . ARG A 1 262 ? -13.281 13.875 18.953 1 97.38 262 ARG A O 1
ATOM 2022 N N . GLY A 1 263 ? -11.781 12.727 17.875 1 96.5 263 GLY A N 1
ATOM 2023 C CA . GLY A 1 263 ? -11.938 11.516 18.672 1 96.5 263 GLY A CA 1
ATOM 2024 C C . GLY A 1 263 ? -11.359 11.633 20.062 1 96.5 263 GLY A C 1
ATOM 2025 O O . GLY A 1 263 ? -11.758 10.898 20.969 1 96.5 263 GLY A O 1
ATOM 2026 N N . ALA A 1 264 ? -10.422 12.484 20.234 1 98.06 264 ALA A N 1
ATOM 2027 C CA . ALA A 1 264 ? -9.789 12.727 21.531 1 98.06 264 ALA A CA 1
ATOM 2028 C C . ALA A 1 264 ? -9.719 14.219 21.844 1 98.06 264 ALA A C 1
ATOM 2030 O O . ALA A 1 264 ? -8.688 14.727 22.281 1 98.06 264 ALA A O 1
ATOM 2031 N N . ALA A 1 265 ? -10.805 14.883 21.609 1 98.38 265 ALA A N 1
ATOM 2032 C CA . ALA A 1 265 ? -10.867 16.344 21.672 1 98.38 265 ALA A CA 1
ATOM 2033 C C . ALA A 1 265 ? -10.469 16.859 23.047 1 98.38 265 ALA A C 1
ATOM 2035 O O . ALA A 1 265 ? -9.68 17.797 23.172 1 98.38 265 ALA A O 1
ATOM 2036 N N . GLN A 1 266 ? -10.961 16.266 24.078 1 98.25 266 GLN A N 1
ATOM 2037 C CA . GLN A 1 266 ? -10.68 16.734 25.438 1 98.25 266 GLN A CA 1
ATOM 2038 C C . GLN A 1 266 ? -9.203 16.562 25.781 1 98.25 266 GLN A C 1
ATOM 2040 O O . GLN A 1 266 ? -8.586 17.469 26.344 1 98.25 266 GLN A O 1
ATOM 2045 N N . GLN A 1 267 ? -8.688 15.383 25.453 1 98.56 267 GLN A N 1
ATOM 2046 C CA . GLN A 1 267 ? -7.277 15.125 25.703 1 98.56 267 GLN A CA 1
ATOM 2047 C C . GLN A 1 267 ? -6.391 16.078 24.906 1 98.56 267 GLN A C 1
ATOM 2049 O O . GLN A 1 267 ? -5.414 16.609 25.438 1 98.56 267 GLN A O 1
ATOM 2054 N N . LEU A 1 268 ? -6.738 16.281 23.703 1 98.81 268 LEU A N 1
ATOM 2055 C CA . LEU A 1 268 ? -5.961 17.188 22.859 1 98.81 268 LEU A CA 1
ATOM 2056 C C . LEU A 1 268 ? -6.047 18.625 23.375 1 98.81 268 LEU A C 1
ATOM 2058 O O . LEU A 1 268 ? -5.039 19.344 23.406 1 98.81 268 LEU A O 1
ATOM 2062 N N . ASN A 1 269 ? -7.262 19.062 23.781 1 98.75 269 ASN A N 1
ATOM 2063 C CA . ASN A 1 269 ? -7.418 20.406 24.359 1 98.75 269 ASN A CA 1
ATOM 2064 C C . ASN A 1 269 ? -6.504 20.594 25.562 1 98.75 269 ASN A C 1
ATOM 2066 O O . ASN A 1 269 ? -5.848 21.625 25.688 1 98.75 269 ASN A O 1
ATOM 2070 N N . GLN A 1 270 ? -6.484 19.609 26.359 1 98.5 270 GLN A N 1
ATOM 2071 C CA . GLN A 1 270 ? -5.633 19.703 27.531 1 98.5 270 GLN A CA 1
ATOM 2072 C C . GLN A 1 270 ? -4.16 19.812 27.156 1 98.5 270 GLN A C 1
ATOM 2074 O O . GLN A 1 270 ? -3.424 20.609 27.734 1 98.5 270 GLN A O 1
ATOM 2079 N N . LEU A 1 271 ? -3.725 19 26.203 1 98.5 271 LEU A N 1
ATOM 2080 C CA . LEU A 1 271 ? -2.348 19.078 25.734 1 98.5 271 LEU A CA 1
ATOM 2081 C C . LEU A 1 271 ? -2.029 20.469 25.188 1 98.5 271 LEU A C 1
ATOM 2083 O O . LEU A 1 271 ? -0.976 21.031 25.5 1 98.5 271 LEU A O 1
ATOM 2087 N N . LEU A 1 272 ? -2.949 21.031 24.406 1 98.69 272 LEU A N 1
ATOM 2088 C CA . LEU A 1 272 ? -2.738 22.344 23.797 1 98.69 272 LEU A CA 1
ATOM 2089 C C . LEU A 1 272 ? -2.701 23.438 24.859 1 98.69 272 LEU A C 1
ATOM 2091 O O . LEU A 1 272 ? -1.82 24.297 24.844 1 98.69 272 LEU A O 1
ATOM 2095 N N . LEU A 1 273 ? -3.621 23.422 25.797 1 98.19 273 LEU A N 1
ATOM 2096 C CA . LEU A 1 273 ? -3.754 24.438 26.828 1 98.19 273 LEU A CA 1
ATOM 2097 C C . LEU A 1 273 ? -2.539 24.438 27.75 1 98.19 273 LEU A C 1
ATOM 2099 O O . LEU A 1 273 ? -2.174 25.484 28.297 1 98.19 273 LEU A O 1
ATOM 2103 N N . ASN A 1 274 ? -1.928 23.266 27.891 1 97.44 274 ASN A N 1
ATOM 2104 C CA . ASN A 1 274 ? -0.734 23.172 28.719 1 97.44 274 ASN A CA 1
ATOM 2105 C C . ASN A 1 274 ? 0.523 23.547 27.938 1 97.44 274 ASN A C 1
ATOM 2107 O O . ASN A 1 274 ? 1.404 24.234 28.484 1 97.44 274 ASN A O 1
ATOM 2111 N N . PHE A 1 275 ? 0.653 23.203 26.75 1 98.12 275 PHE A N 1
ATOM 2112 C CA . PHE A 1 275 ? 1.882 23.312 25.969 1 98.12 275 PHE A CA 1
ATOM 2113 C C . PHE A 1 275 ? 2.049 24.734 25.438 1 98.12 275 PHE A C 1
ATOM 2115 O O . PHE A 1 275 ? 3.145 25.297 25.469 1 98.12 275 PHE A O 1
ATOM 2122 N N . LEU A 1 276 ? 0.984 25.344 24.875 1 97.31 276 LEU A N 1
ATOM 2123 C CA . LEU A 1 276 ? 1.083 26.578 24.094 1 97.31 276 LEU A CA 1
ATOM 2124 C C . LEU A 1 276 ? 1.535 27.734 24.969 1 97.31 276 LEU A C 1
ATOM 2126 O O . LEU A 1 276 ? 2.406 28.516 24.578 1 97.31 276 LEU A O 1
ATOM 2130 N N . PRO A 1 277 ? 1.028 27.859 26.25 1 93.56 277 PRO A N 1
ATOM 2131 C CA . PRO A 1 277 ? 1.481 28.969 27.094 1 93.56 277 PRO A CA 1
ATOM 2132 C C . PRO A 1 277 ? 2.812 28.688 27.781 1 93.56 277 PRO A C 1
ATOM 2134 O O . PRO A 1 277 ? 3.418 29.594 28.359 1 93.56 277 PRO A O 1
ATOM 2137 N N . SER A 1 278 ? 3.135 27.438 27.797 1 84.06 278 SER A N 1
ATOM 2138 C CA . SER A 1 278 ? 4.309 27.047 28.578 1 84.06 278 SER A CA 1
ATOM 2139 C C . SER A 1 278 ? 5.57 27.719 28.047 1 84.06 278 SER A C 1
ATOM 2141 O O . SER A 1 278 ? 5.645 28.062 26.859 1 84.06 278 SER A O 1
ATOM 2143 N N . ASP A 1 279 ? 6.465 28 29 1 71.44 279 ASP A N 1
ATOM 2144 C CA . ASP A 1 279 ? 7.754 28.578 28.625 1 71.44 279 ASP A CA 1
ATOM 2145 C C . ASP A 1 279 ? 8.656 27.516 27.984 1 71.44 279 ASP A C 1
ATOM 2147 O O . ASP A 1 279 ? 8.523 26.328 28.266 1 71.44 279 ASP A O 1
ATOM 2151 N N . GLY A 1 280 ? 8.812 27.266 26.688 1 56.78 280 GLY A N 1
ATOM 2152 C CA . GLY A 1 280 ? 9.555 26.438 25.75 1 56.78 280 GLY A CA 1
ATOM 2153 C C . GLY A 1 280 ? 10.438 25.406 26.453 1 56.78 280 GLY A C 1
ATOM 2154 O O . GLY A 1 280 ? 11.039 24.547 25.797 1 56.78 280 GLY A O 1
ATOM 2155 N N . ASP A 1 281 ? 11.07 25.688 27.656 1 47.94 281 ASP A N 1
ATOM 2156 C CA . ASP A 1 281 ? 12.102 24.781 28.156 1 47.94 281 ASP A CA 1
ATOM 2157 C C . ASP A 1 281 ? 11.492 23.453 28.594 1 47.94 281 ASP A C 1
ATOM 2159 O O . ASP A 1 281 ? 10.625 23.422 29.469 1 47.94 281 ASP A O 1
ATOM 2163 N N . ALA A 1 282 ? 11.219 22.656 27.609 1 46.94 282 ALA A N 1
ATOM 2164 C CA . ALA A 1 282 ? 10.5 21.391 27.562 1 46.94 282 ALA A CA 1
ATOM 2165 C C . ALA A 1 282 ? 11 20.422 28.625 1 46.94 282 ALA A C 1
ATOM 2167 O O . ALA A 1 282 ? 10.758 19.219 28.547 1 46.94 282 ALA A O 1
ATOM 2168 N N . ALA A 1 283 ? 11.82 20.703 29.5 1 39.69 283 ALA A N 1
ATOM 2169 C CA . ALA A 1 283 ? 12.438 19.547 30.125 1 39.69 283 ALA A CA 1
ATOM 2170 C C . ALA A 1 283 ? 11.391 18.656 30.797 1 39.69 283 ALA A C 1
ATOM 2172 O O . ALA A 1 283 ? 11.711 17.609 31.344 1 39.69 283 ALA A O 1
ATOM 2173 N N . THR A 1 284 ? 10.141 19.094 31.188 1 37.59 284 THR A N 1
ATOM 2174 C CA . THR A 1 284 ? 9.578 18.188 32.188 1 37.59 284 THR A CA 1
ATOM 2175 C C . THR A 1 284 ? 8.734 17.109 31.516 1 37.59 284 THR A C 1
ATOM 2177 O O . THR A 1 284 ? 7.895 17.406 30.672 1 37.59 284 THR A O 1
ATOM 2180 N N . ALA A 1 285 ? 9.133 15.812 31.375 1 40.75 285 ALA A N 1
ATOM 2181 C CA . ALA A 1 285 ? 8.562 14.555 30.922 1 40.75 285 ALA A CA 1
ATOM 2182 C C . ALA A 1 285 ? 7.098 14.43 31.328 1 40.75 285 ALA A C 1
ATOM 2184 O O . ALA A 1 285 ? 6.777 14.484 32.531 1 40.75 285 ALA A O 1
ATOM 2185 N N . PRO A 1 286 ? 6.188 14.688 30.531 1 39.81 286 PRO A N 1
ATOM 2186 C CA . PRO A 1 286 ? 4.855 14.484 31.109 1 39.81 286 PRO A CA 1
ATOM 2187 C C . PRO A 1 286 ? 4.594 13.039 31.5 1 39.81 286 PRO A C 1
ATOM 2189 O O . PRO A 1 286 ? 5.168 12.117 30.906 1 39.81 286 PRO A O 1
ATOM 2192 N N . ALA A 1 287 ? 4.074 12.766 32.688 1 36.66 287 ALA A N 1
ATOM 2193 C CA . ALA A 1 287 ? 3.688 11.492 33.281 1 36.66 287 ALA A CA 1
ATOM 2194 C C . ALA A 1 287 ? 2.727 10.727 32.375 1 36.66 287 ALA A C 1
ATOM 2196 O O . ALA A 1 287 ? 1.903 11.32 31.688 1 36.66 287 ALA A O 1
ATOM 2197 N N . ALA A 1 288 ? 2.914 9.477 32.188 1 38.47 288 ALA A N 1
ATOM 2198 C CA . ALA A 1 288 ? 2.074 8.438 31.609 1 38.47 288 ALA A CA 1
ATOM 2199 C C . ALA A 1 288 ? 0.61 8.633 31.984 1 38.47 288 ALA A C 1
ATOM 2201 O O . ALA A 1 288 ? 0.282 8.758 33.188 1 38.47 288 ALA A O 1
ATOM 2202 N N . VAL A 1 289 ? -0.298 9.367 31.312 1 34.75 289 VAL A N 1
ATOM 2203 C CA . VAL A 1 289 ? -1.705 9.281 31.703 1 34.75 289 VAL A CA 1
ATOM 2204 C C . VAL A 1 289 ? -2.123 7.82 31.812 1 34.75 289 VAL A C 1
ATOM 2206 O O . VAL A 1 289 ? -2.064 7.074 30.828 1 34.75 289 VAL A O 1
ATOM 2209 N N . SER A 1 290 ? -2.145 7.188 33.031 1 27.11 290 SER A N 1
ATOM 2210 C CA . SER A 1 290 ? -2.646 5.871 33.406 1 27.11 290 SER A CA 1
ATOM 2211 C C . SER A 1 290 ? -4.02 5.605 32.781 1 27.11 290 SER A C 1
ATOM 2213 O O . SER A 1 290 ? -4.75 6.543 32.469 1 27.11 290 SER A O 1
ATOM 2215 N N . ARG A 1 291 ? -4.309 4.32 32.594 1 30.59 291 ARG A N 1
ATOM 2216 C CA . ARG A 1 291 ? -5.469 3.498 32.281 1 30.59 291 ARG A CA 1
ATOM 2217 C C . ARG A 1 291 ? -6.691 3.941 33.094 1 30.59 291 ARG A C 1
ATOM 2219 O O . ARG A 1 291 ? -6.793 3.656 34.281 1 30.59 291 ARG A O 1
ATOM 2226 N N . LEU A 1 292 ? -7.238 5.348 33.094 1 21.98 292 LEU A N 1
ATOM 2227 C CA . LEU A 1 292 ? -8.547 5.137 33.719 1 21.98 292 LEU A CA 1
ATOM 2228 C C . LEU A 1 292 ? -9.469 4.371 32.781 1 21.98 292 LEU A C 1
ATOM 2230 O O . LEU A 1 292 ? -9.508 4.648 31.562 1 21.98 292 LEU A O 1
ATOM 2234 N N . MET B 1 1 ? 16.406 -27.547 -20.531 1 96.06 1 MET B N 1
ATOM 2235 C CA . MET B 1 1 ? 16.281 -27.484 -21.984 1 96.06 1 MET B CA 1
ATOM 2236 C C . MET B 1 1 ? 15.508 -26.25 -22.406 1 96.06 1 MET B C 1
ATOM 2238 O O . MET B 1 1 ? 14.789 -25.641 -21.594 1 96.06 1 MET B O 1
ATOM 2242 N N . PHE B 1 2 ? 15.688 -25.859 -23.594 1 98.31 2 PHE B N 1
ATOM 2243 C CA . PHE B 1 2 ? 15 -24.688 -24.109 1 98.31 2 PHE B CA 1
ATOM 2244 C C . PHE B 1 2 ? 13.93 -25.078 -25.125 1 98.31 2 PHE B C 1
ATOM 2246 O O . PHE B 1 2 ? 14.141 -25.984 -25.938 1 98.31 2 PHE B O 1
ATOM 2253 N N . TYR B 1 3 ? 12.812 -24.469 -25.031 1 98.44 3 TYR B N 1
ATOM 2254 C CA . TYR B 1 3 ? 11.742 -24.578 -26.016 1 98.44 3 TYR B CA 1
ATOM 2255 C C . TYR B 1 3 ? 11.375 -23.203 -26.578 1 98.44 3 TYR B C 1
ATOM 2257 O O . TYR B 1 3 ? 11.328 -22.219 -25.844 1 98.44 3 TYR B O 1
ATOM 2265 N N . THR B 1 4 ? 11.188 -23.094 -27.875 1 98.44 4 THR B N 1
ATOM 2266 C CA . THR B 1 4 ? 10.711 -21.859 -28.5 1 98.44 4 THR B CA 1
ATOM 2267 C C . THR B 1 4 ? 9.219 -21.969 -28.797 1 98.44 4 THR B C 1
ATOM 2269 O O . THR B 1 4 ? 8.797 -22.812 -29.578 1 98.44 4 THR B O 1
ATOM 2272 N N . VAL B 1 5 ? 8.492 -21.219 -28.156 1 97.88 5 VAL B N 1
ATOM 2273 C CA . VAL B 1 5 ? 7.043 -21.219 -28.344 1 97.88 5 VAL B CA 1
ATOM 2274 C C . VAL B 1 5 ? 6.539 -19.781 -28.469 1 97.88 5 VAL B C 1
ATOM 2276 O O . VAL B 1 5 ? 6.98 -18.906 -27.734 1 97.88 5 VAL B O 1
ATOM 2279 N N . ASN B 1 6 ? 5.66 -19.484 -29.453 1 97.19 6 ASN B N 1
ATOM 2280 C CA . ASN B 1 6 ? 5.074 -18.172 -29.703 1 97.19 6 ASN B CA 1
ATOM 2281 C C . ASN B 1 6 ? 6.145 -17.094 -29.812 1 97.19 6 ASN B C 1
ATOM 2283 O O . ASN B 1 6 ? 5.977 -15.992 -29.281 1 97.19 6 ASN B O 1
ATOM 2287 N N . GLY B 1 7 ? 7.293 -17.469 -30.266 1 97.94 7 GLY B N 1
ATOM 2288 C CA . GLY B 1 7 ? 8.344 -16.5 -30.562 1 97.94 7 GLY B CA 1
ATOM 2289 C C . GLY B 1 7 ? 9.258 -16.25 -29.375 1 97.94 7 GLY B C 1
ATOM 2290 O O . GLY B 1 7 ? 10.18 -15.438 -29.469 1 97.94 7 GLY B O 1
ATOM 2291 N N . TYR B 1 8 ? 9.031 -16.969 -28.25 1 98.62 8 TYR B N 1
ATOM 2292 C CA . TYR B 1 8 ? 9.859 -16.781 -27.062 1 98.62 8 TYR B CA 1
ATOM 2293 C C . TYR B 1 8 ? 10.578 -18.078 -26.703 1 98.62 8 TYR B C 1
ATOM 2295 O O . TYR B 1 8 ? 10.016 -19.172 -26.828 1 98.62 8 TYR B O 1
ATOM 2303 N N . ARG B 1 9 ? 11.812 -17.984 -26.312 1 98.31 9 ARG B N 1
ATOM 2304 C CA . ARG B 1 9 ? 12.586 -19.109 -25.797 1 98.31 9 ARG B CA 1
ATOM 2305 C C . ARG B 1 9 ? 12.398 -19.266 -24.297 1 98.31 9 ARG B C 1
ATOM 2307 O O . ARG B 1 9 ? 12.68 -18.344 -23.531 1 98.31 9 ARG B O 1
ATOM 2314 N N . LEU B 1 10 ? 11.898 -20.406 -23.828 1 98.81 10 LEU B N 1
ATOM 2315 C CA . LEU B 1 10 ? 11.688 -20.719 -22.422 1 98.81 10 LEU B CA 1
ATOM 2316 C C . LEU B 1 10 ? 12.625 -21.828 -21.953 1 98.81 10 LEU B C 1
ATOM 2318 O O . LEU B 1 10 ? 12.82 -22.812 -22.656 1 98.81 10 LEU B O 1
ATOM 2322 N N . TYR B 1 11 ? 13.289 -21.594 -20.828 1 98.88 11 TYR B N 1
ATOM 2323 C CA . TYR B 1 11 ? 14.047 -22.656 -20.172 1 98.88 11 TYR B CA 1
ATOM 2324 C C . TYR B 1 11 ? 13.141 -23.547 -19.344 1 98.88 11 TYR B C 1
ATOM 2326 O O . TYR B 1 11 ? 12.328 -23.047 -18.547 1 98.88 11 TYR B O 1
ATOM 2334 N N . VAL B 1 12 ? 13.25 -24.875 -19.531 1 98.81 12 VAL B N 1
ATOM 2335 C CA . VAL B 1 12 ? 12.359 -25.828 -18.875 1 98.81 12 VAL B CA 1
ATOM 2336 C C . VAL B 1 12 ? 13.164 -26.953 -18.25 1 98.81 12 VAL B C 1
ATOM 2338 O O . VAL B 1 12 ? 14.078 -27.5 -18.891 1 98.81 12 VAL B O 1
ATOM 2341 N N . THR B 1 13 ? 12.844 -27.266 -17.016 1 98.69 13 THR B N 1
ATOM 2342 C CA . THR B 1 13 ? 13.383 -28.469 -16.422 1 98.69 13 THR B CA 1
ATOM 2343 C C . THR B 1 13 ? 12.328 -29.578 -16.391 1 98.69 13 THR B C 1
ATOM 2345 O O . THR B 1 13 ? 11.141 -29.312 -16.188 1 98.69 13 THR B O 1
ATOM 2348 N N . GLU B 1 14 ? 12.758 -30.781 -16.656 1 98.06 14 GLU B N 1
ATOM 2349 C CA . GLU B 1 14 ? 11.914 -31.969 -16.641 1 98.06 14 GLU B CA 1
ATOM 2350 C C . GLU B 1 14 ? 12.555 -33.094 -15.82 1 98.06 14 GLU B C 1
ATOM 2352 O O . GLU B 1 14 ? 13.773 -33.25 -15.82 1 98.06 14 GLU B O 1
ATOM 2357 N N . SER B 1 15 ? 11.719 -33.812 -15.148 1 97.69 15 SER B N 1
ATOM 2358 C CA . SER B 1 15 ? 12.172 -34.969 -14.383 1 97.69 15 SER B CA 1
ATOM 2359 C C . SER B 1 15 ? 11.062 -36.031 -14.258 1 97.69 15 SER B C 1
ATOM 2361 O O . SER B 1 15 ? 9.883 -35.688 -14.422 1 97.69 15 SER B O 1
ATOM 2363 N N . GLY B 1 16 ? 11.484 -37.281 -13.953 1 97.5 16 GLY B N 1
ATOM 2364 C CA . GLY B 1 16 ? 10.531 -38.344 -13.625 1 97.5 16 GLY B CA 1
ATOM 2365 C C . GLY B 1 16 ? 10.109 -39.156 -14.836 1 97.5 16 GLY B C 1
ATOM 2366 O O . GLY B 1 16 ? 10.344 -38.75 -15.977 1 97.5 16 GLY B O 1
ATOM 2367 N N . SER B 1 17 ? 9.438 -40.281 -14.656 1 95.88 17 SER B N 1
ATOM 2368 C CA . SER B 1 17 ? 9.109 -41.25 -15.695 1 95.88 1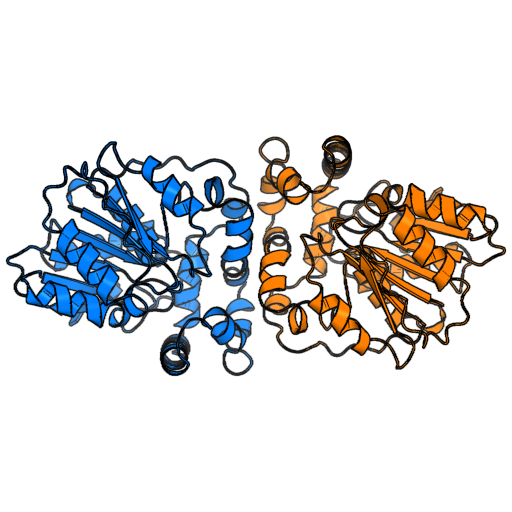7 SER B CA 1
ATOM 2369 C C . SER B 1 17 ? 7.805 -40.906 -16.406 1 95.88 17 SER B C 1
ATOM 2371 O O . SER B 1 17 ? 7.602 -41.25 -17.562 1 95.88 17 SER B O 1
ATOM 2373 N N . GLY B 1 18 ? 6.934 -40.281 -15.695 1 96.06 18 GLY B N 1
ATOM 2374 C CA . GLY B 1 18 ? 5.637 -39.938 -16.25 1 96.06 18 GLY B CA 1
ATOM 2375 C C . GLY B 1 18 ? 4.598 -41.031 -16.078 1 96.06 18 GLY B C 1
ATOM 2376 O O . GLY B 1 18 ? 3.467 -40.875 -16.562 1 96.06 18 GLY B O 1
ATOM 2377 N N . GLU B 1 19 ? 4.902 -42.062 -15.391 1 96.25 19 GLU B N 1
ATOM 2378 C CA . GLU B 1 19 ? 3.975 -43.188 -15.195 1 96.25 19 GLU B CA 1
ATOM 2379 C C . GLU B 1 19 ? 2.758 -42.75 -14.383 1 96.25 19 GLU B C 1
ATOM 2381 O O . GLU B 1 19 ? 1.646 -43.25 -14.609 1 96.25 19 GLU B O 1
ATOM 2386 N N . ALA B 1 20 ? 2.996 -41.844 -13.484 1 96.19 20 ALA B N 1
ATOM 2387 C CA . ALA B 1 20 ? 1.927 -41.406 -12.602 1 96.19 20 ALA B CA 1
ATOM 2388 C C . ALA B 1 20 ? 1.169 -40.219 -13.211 1 96.19 20 ALA B C 1
ATOM 2390 O O . ALA B 1 20 ? 0.112 -39.844 -12.719 1 96.19 20 ALA B O 1
ATOM 2391 N N . GLY B 1 21 ? 1.681 -39.625 -14.297 1 97.44 21 GLY B N 1
ATOM 2392 C CA . GLY B 1 21 ? 1.127 -38.438 -14.906 1 97.44 21 GLY B CA 1
ATOM 2393 C C . GLY B 1 21 ? 2.117 -37.281 -14.977 1 97.44 21 GLY B C 1
ATOM 2394 O O . GLY B 1 21 ? 3.314 -37.469 -14.75 1 97.44 21 GLY B O 1
ATOM 2395 N N . THR B 1 22 ? 1.637 -36.156 -15.406 1 98.56 22 THR B N 1
ATOM 2396 C CA . THR B 1 22 ? 2.494 -35 -15.547 1 98.56 22 THR B CA 1
ATOM 2397 C C . THR B 1 22 ? 2.027 -33.875 -14.625 1 98.56 22 THR B C 1
ATOM 2399 O O . THR B 1 22 ? 0.827 -33.625 -14.5 1 98.56 22 THR B O 1
ATOM 2402 N N . VAL B 1 23 ? 2.914 -33.25 -13.93 1 98.88 23 VAL B N 1
ATOM 2403 C CA . VAL B 1 23 ? 2.65 -32.062 -13.125 1 98.88 23 VAL B CA 1
ATOM 2404 C C . VAL B 1 23 ? 3.447 -30.891 -13.672 1 98.88 23 VAL B C 1
ATOM 2406 O O . VAL B 1 23 ? 4.66 -30.984 -13.867 1 98.88 23 VAL B O 1
ATOM 2409 N N . LEU B 1 24 ? 2.775 -29.781 -13.992 1 98.94 24 LEU B N 1
ATOM 2410 C CA . LEU B 1 24 ? 3.383 -28.516 -14.383 1 98.94 24 LEU B CA 1
ATOM 2411 C C . LEU B 1 24 ? 3.504 -27.578 -13.18 1 98.94 24 LEU B C 1
ATOM 2413 O O . LEU B 1 24 ? 2.525 -27.359 -12.461 1 98.94 24 LEU B O 1
ATOM 2417 N N . PHE B 1 25 ? 4.715 -27.047 -12.93 1 98.94 25 PHE B N 1
ATOM 2418 C CA . PHE B 1 25 ? 4.988 -26.125 -11.836 1 98.94 25 PHE B CA 1
ATOM 2419 C C . PHE B 1 25 ? 5.219 -24.719 -12.359 1 98.94 25 PHE B C 1
ATOM 2421 O O . PHE B 1 25 ? 6.051 -24.5 -13.25 1 98.94 25 PHE B O 1
ATOM 2428 N N . LEU B 1 26 ? 4.504 -23.719 -11.797 1 98.94 26 LEU B N 1
ATOM 2429 C CA . LEU B 1 26 ? 4.641 -22.328 -12.203 1 98.94 26 LEU B CA 1
ATOM 2430 C C . LEU B 1 26 ? 5.051 -21.453 -11.023 1 98.94 26 LEU B C 1
ATOM 2432 O O . LEU B 1 26 ? 4.324 -21.359 -10.031 1 98.94 26 LEU B O 1
ATOM 2436 N N . HIS B 1 27 ? 6.203 -20.797 -11.133 1 98.88 27 HIS B N 1
ATOM 2437 C CA . HIS B 1 27 ? 6.727 -19.938 -10.07 1 98.88 27 HIS B CA 1
ATOM 2438 C C . HIS B 1 27 ? 6.223 -18.5 -10.227 1 98.88 27 HIS B C 1
ATOM 2440 O O . HIS B 1 27 ? 5.551 -18.188 -11.211 1 98.88 27 HIS B O 1
ATOM 2446 N N . GLY B 1 28 ? 6.441 -17.672 -9.242 1 98.5 28 GLY B N 1
ATOM 2447 C CA . GLY B 1 28 ? 6.117 -16.266 -9.297 1 98.5 28 GLY B CA 1
ATOM 2448 C C . GLY B 1 28 ? 7.309 -15.359 -9.031 1 98.5 28 GLY B C 1
ATOM 2449 O O . GLY B 1 28 ? 8.438 -15.703 -9.391 1 98.5 28 GLY B O 1
ATOM 2450 N N . PHE B 1 29 ? 7.137 -14.18 -8.617 1 98.38 29 PHE B N 1
ATOM 2451 C CA . PHE B 1 29 ? 8.156 -13.164 -8.352 1 98.38 29 PHE B CA 1
ATOM 2452 C C . PHE B 1 29 ? 8.859 -13.445 -7.027 1 98.38 29 PHE B C 1
ATOM 2454 O O . PHE B 1 29 ? 8.203 -13.695 -6.012 1 98.38 29 PHE B O 1
ATOM 2461 N N . PRO B 1 30 ? 10.109 -13.336 -7.039 1 98 30 PRO B N 1
ATOM 2462 C CA . PRO B 1 30 ? 11.047 -13.234 -8.164 1 98 30 PRO B CA 1
ATOM 2463 C C . PRO B 1 30 ? 11.82 -14.523 -8.414 1 98 30 PRO B C 1
ATOM 2465 O O . PRO B 1 30 ? 13.023 -14.484 -8.672 1 98 30 PRO B O 1
ATOM 2468 N N . ASP B 1 31 ? 11.125 -15.57 -8.398 1 98.12 31 ASP B N 1
ATOM 2469 C CA . ASP B 1 31 ? 11.719 -16.906 -8.406 1 98.12 31 ASP B CA 1
ATOM 2470 C C . ASP B 1 31 ? 12.008 -17.375 -9.828 1 98.12 31 ASP B C 1
ATOM 2472 O O . ASP B 1 31 ? 12.039 -16.562 -10.758 1 98.12 31 ASP B O 1
ATOM 2476 N N . SER B 1 32 ? 12.453 -18.609 -9.961 1 98.25 32 SER B N 1
ATOM 2477 C CA . SER B 1 32 ? 12.688 -19.422 -11.148 1 98.25 32 SER B CA 1
ATOM 2478 C C . SER B 1 32 ? 12.289 -20.875 -10.906 1 98.25 32 SER B C 1
ATOM 2480 O O . SER B 1 32 ? 11.734 -21.203 -9.859 1 98.25 32 SER B O 1
ATOM 2482 N N . THR B 1 33 ? 12.562 -21.672 -11.883 1 97.88 33 THR B N 1
ATOM 2483 C CA . THR B 1 33 ? 12.258 -23.094 -11.742 1 97.88 33 THR B CA 1
ATOM 2484 C C . THR B 1 33 ? 12.945 -23.672 -10.508 1 97.88 33 THR B C 1
ATOM 2486 O O . THR B 1 33 ? 12.508 -24.688 -9.969 1 97.88 33 THR B O 1
ATOM 2489 N N . ALA B 1 34 ? 13.984 -23 -9.992 1 97.38 34 ALA B N 1
ATOM 2490 C CA . ALA B 1 34 ? 14.75 -23.469 -8.836 1 97.38 34 ALA B CA 1
ATOM 2491 C C . ALA B 1 34 ? 13.875 -23.516 -7.586 1 97.38 34 ALA B C 1
ATOM 2493 O O . ALA B 1 34 ? 14.164 -24.25 -6.645 1 97.38 34 ALA B O 1
ATOM 2494 N N . LEU B 1 35 ? 12.797 -22.781 -7.551 1 98.31 35 LEU B N 1
ATOM 2495 C CA . LEU B 1 35 ? 11.867 -22.75 -6.426 1 98.31 35 LEU B CA 1
ATOM 2496 C C . LEU B 1 35 ? 11.367 -24.156 -6.102 1 98.31 35 LEU B C 1
ATOM 2498 O O . LEU B 1 35 ? 11.125 -24.484 -4.934 1 98.31 35 LEU B O 1
ATOM 2502 N N . TRP B 1 36 ? 11.234 -24.984 -7.082 1 98.75 36 TRP B N 1
ATOM 2503 C CA . TRP B 1 36 ? 10.453 -26.219 -6.988 1 98.75 36 TRP B CA 1
ATOM 2504 C C . TRP B 1 36 ? 11.359 -27.422 -6.73 1 98.75 36 TRP B C 1
ATOM 2506 O O . TRP B 1 36 ? 10.906 -28.562 -6.777 1 98.75 36 TRP B O 1
ATOM 2516 N N . SER B 1 37 ? 12.625 -27.219 -6.43 1 98.38 37 SER B N 1
ATOM 2517 C CA . SER B 1 37 ? 13.609 -28.297 -6.363 1 98.38 37 SER B CA 1
ATOM 2518 C C . SER B 1 37 ? 13.141 -29.422 -5.453 1 98.38 37 SER B C 1
ATOM 2520 O O . SER B 1 37 ? 13.234 -30.594 -5.809 1 98.38 37 SER B O 1
ATOM 2522 N N . GLU B 1 38 ? 12.539 -29.109 -4.27 1 98.69 38 GLU B N 1
ATOM 2523 C CA . GLU B 1 38 ? 12.109 -30.125 -3.311 1 98.69 38 GLU B CA 1
ATOM 2524 C C . GLU B 1 38 ? 10.875 -30.859 -3.807 1 98.69 38 GLU B C 1
ATOM 2526 O O . GLU B 1 38 ? 10.773 -32.094 -3.656 1 98.69 38 GLU B O 1
ATOM 2531 N N . GLN B 1 39 ? 9.922 -30.172 -4.375 1 98.88 39 GLN B N 1
ATOM 2532 C CA . GLN B 1 39 ? 8.688 -30.781 -4.875 1 98.88 39 GLN B CA 1
ATOM 2533 C C . GLN B 1 39 ? 8.969 -31.656 -6.094 1 98.88 39 GLN B C 1
ATOM 2535 O O . GLN B 1 39 ? 8.391 -32.75 -6.223 1 98.88 39 GLN B O 1
ATOM 2540 N N . VAL B 1 40 ? 9.836 -31.141 -7.012 1 98.69 40 VAL B N 1
ATOM 2541 C CA . VAL B 1 40 ? 10.211 -31.875 -8.211 1 98.69 40 VAL B CA 1
ATOM 2542 C C . VAL B 1 40 ? 10.852 -33.219 -7.816 1 98.69 40 VAL B C 1
ATOM 2544 O O . VAL B 1 40 ? 10.508 -34.25 -8.375 1 98.69 40 VAL B O 1
ATOM 2547 N N . THR B 1 41 ? 11.75 -33.156 -6.832 1 98.69 41 THR B N 1
ATOM 2548 C CA . THR B 1 41 ? 12.43 -34.344 -6.359 1 98.69 41 THR B CA 1
ATOM 2549 C C . THR B 1 41 ? 11.43 -35.344 -5.758 1 98.69 41 THR B C 1
ATOM 2551 O O . THR B 1 41 ? 11.445 -36.531 -6.09 1 98.69 41 THR B O 1
ATOM 2554 N N . ALA B 1 42 ? 10.562 -34.906 -4.914 1 98.75 42 ALA B N 1
ATOM 2555 C CA . ALA B 1 42 ? 9.602 -35.75 -4.207 1 98.75 42 ALA B CA 1
ATOM 2556 C C . ALA B 1 42 ? 8.641 -36.406 -5.184 1 98.75 42 ALA B C 1
ATOM 2558 O O . ALA B 1 42 ? 8.359 -37.594 -5.074 1 98.75 42 ALA B O 1
ATOM 2559 N N . LEU B 1 43 ? 8.148 -35.719 -6.168 1 98.75 43 LEU B N 1
ATOM 2560 C CA . LEU B 1 43 ? 7.133 -36.219 -7.078 1 98.75 43 LEU B CA 1
ATOM 2561 C C . LEU B 1 43 ? 7.758 -37.125 -8.133 1 98.75 43 LEU B C 1
ATOM 2563 O O . LEU B 1 43 ? 7.168 -38.156 -8.508 1 98.75 43 LEU B O 1
ATOM 2567 N N . ALA B 1 44 ? 8.938 -36.719 -8.602 1 98.5 44 ALA B N 1
ATOM 2568 C CA . ALA B 1 44 ? 9.625 -37.562 -9.586 1 98.5 44 ALA B CA 1
ATOM 2569 C C . ALA B 1 44 ? 9.938 -38.938 -9 1 98.5 44 ALA B C 1
ATOM 2571 O O . ALA B 1 44 ? 9.883 -39.938 -9.711 1 98.5 44 ALA B O 1
ATOM 2572 N N . ALA B 1 45 ? 10.219 -38.969 -7.762 1 98.25 45 ALA B N 1
ATOM 2573 C CA . ALA B 1 45 ? 10.594 -40.219 -7.082 1 98.25 45 ALA B CA 1
ATOM 2574 C C . ALA B 1 45 ? 9.445 -41.219 -7.09 1 98.25 45 ALA B C 1
ATOM 2576 O O . ALA B 1 45 ? 9.672 -42.406 -6.977 1 98.25 45 ALA B O 1
ATOM 2577 N N . VAL B 1 46 ? 8.273 -40.75 -7.273 1 97.94 46 VAL B N 1
ATOM 2578 C CA . VAL B 1 46 ? 7.141 -41.688 -7.211 1 97.94 46 VAL B CA 1
ATOM 2579 C C . VAL B 1 46 ? 6.477 -41.781 -8.586 1 97.94 46 VAL B C 1
ATOM 2581 O O . VAL B 1 46 ? 5.312 -42.156 -8.688 1 97.94 46 VAL B O 1
ATOM 2584 N N . GLY B 1 47 ? 7.137 -41.25 -9.648 1 97.81 47 GLY B N 1
ATOM 2585 C CA . GLY B 1 47 ? 6.746 -41.625 -10.992 1 97.81 47 GLY B CA 1
ATOM 2586 C C . GLY B 1 47 ? 6.09 -40.5 -11.758 1 97.81 47 GLY B C 1
ATOM 2587 O O . GLY B 1 47 ? 5.684 -40.688 -12.914 1 97.81 47 GLY B O 1
ATOM 2588 N N . TRP B 1 48 ? 5.961 -39.312 -11.164 1 98.38 48 TRP B N 1
ATOM 2589 C CA . TRP B 1 48 ? 5.402 -38.156 -11.891 1 98.38 48 TRP B CA 1
ATOM 2590 C C . TRP B 1 48 ? 6.43 -37.594 -12.859 1 98.38 48 TRP B C 1
ATOM 2592 O O . TRP B 1 48 ? 7.609 -37.438 -12.523 1 98.38 48 TRP B O 1
ATOM 2602 N N . ARG B 1 49 ? 5.992 -37.281 -13.992 1 98.56 49 ARG B N 1
ATOM 2603 C CA . ARG B 1 49 ? 6.754 -36.375 -14.844 1 98.56 49 ARG B CA 1
ATOM 2604 C C . ARG B 1 49 ? 6.566 -34.938 -14.398 1 98.56 49 ARG B C 1
ATOM 2606 O O . ARG B 1 49 ? 5.441 -34.438 -14.359 1 98.56 49 ARG B O 1
ATOM 2613 N N . THR B 1 50 ? 7.609 -34.281 -14.008 1 98.75 50 THR B N 1
ATOM 2614 C CA . THR B 1 50 ? 7.531 -32.906 -13.594 1 98.75 50 THR B CA 1
ATOM 2615 C C . THR B 1 50 ? 8.055 -31.969 -14.695 1 98.75 50 THR B C 1
ATOM 2617 O O . THR B 1 50 ? 9.047 -32.281 -15.352 1 98.75 50 THR B O 1
ATOM 2620 N N . VAL B 1 51 ? 7.344 -30.953 -15.008 1 98.88 51 VAL B N 1
ATOM 2621 C CA . VAL B 1 51 ? 7.711 -29.891 -15.938 1 98.88 51 VAL B CA 1
ATOM 2622 C C . VAL B 1 51 ? 7.723 -28.547 -15.211 1 98.88 51 VAL B C 1
ATOM 2624 O O . VAL B 1 51 ? 6.715 -28.141 -14.617 1 98.88 51 VAL B O 1
ATOM 2627 N N . ALA B 1 52 ? 8.82 -27.828 -15.195 1 98.88 52 ALA B N 1
ATOM 2628 C CA . ALA B 1 52 ? 8.938 -26.531 -14.531 1 98.88 52 ALA B CA 1
ATOM 2629 C C . ALA B 1 52 ? 9.688 -25.531 -15.406 1 98.88 52 ALA B C 1
ATOM 2631 O O . ALA B 1 52 ? 10.906 -25.625 -15.57 1 98.88 52 ALA B O 1
ATOM 2632 N N . PRO B 1 53 ? 9.047 -24.578 -15.945 1 98.88 53 PRO B N 1
ATOM 2633 C CA . PRO B 1 53 ? 9.719 -23.547 -16.734 1 98.88 53 PRO B CA 1
ATOM 2634 C C . PRO B 1 53 ? 10.172 -22.359 -15.891 1 98.88 53 PRO B C 1
ATOM 2636 O O . PRO B 1 53 ? 9.555 -22.047 -14.867 1 98.88 53 PRO B O 1
ATOM 2639 N N . ASP B 1 54 ? 11.281 -21.703 -16.281 1 98.88 54 ASP B N 1
ATOM 2640 C CA . ASP B 1 54 ? 11.391 -20.281 -16 1 98.88 54 ASP B CA 1
ATOM 2641 C C . ASP B 1 54 ? 10.336 -19.5 -16.781 1 98.88 54 ASP B C 1
ATOM 2643 O O . ASP B 1 54 ? 10.375 -19.438 -18.016 1 98.88 54 ASP B O 1
ATOM 2647 N N . LEU B 1 55 ? 9.43 -18.922 -16.062 1 98.88 55 LEU B N 1
ATOM 2648 C CA . LEU B 1 55 ? 8.414 -18.125 -16.75 1 98.88 55 LEU B CA 1
ATOM 2649 C C . LEU B 1 55 ? 9.062 -16.984 -17.547 1 98.88 55 LEU B C 1
ATOM 2651 O O . LEU B 1 55 ? 10.188 -16.594 -17.234 1 98.88 55 LEU B O 1
ATOM 2655 N N . LEU B 1 56 ? 8.367 -16.547 -18.578 1 98.81 56 LEU B N 1
ATOM 2656 C CA . LEU B 1 56 ? 8.867 -15.438 -19.359 1 98.81 56 LEU B CA 1
ATOM 2657 C C . LEU B 1 56 ? 9.297 -14.281 -18.469 1 98.81 56 LEU B C 1
ATOM 2659 O O . LEU B 1 56 ? 8.586 -13.922 -17.531 1 98.81 56 LEU B O 1
ATOM 2663 N N . GLY B 1 57 ? 10.484 -13.773 -18.734 1 98.75 57 GLY B N 1
ATOM 2664 C CA . GLY B 1 57 ? 10.969 -12.648 -17.953 1 98.75 57 GLY B CA 1
ATOM 2665 C C . GLY B 1 57 ? 11.844 -13.062 -16.781 1 98.75 57 GLY B C 1
ATOM 2666 O O . GLY B 1 57 ? 12.477 -12.219 -16.141 1 98.75 57 GLY B O 1
ATOM 2667 N N . TYR B 1 58 ? 12.023 -14.367 -16.531 1 98.69 58 TYR B N 1
ATOM 2668 C CA . TYR B 1 58 ? 12.75 -14.844 -15.359 1 98.69 58 TYR B CA 1
ATOM 2669 C C . TYR B 1 58 ? 13.82 -15.852 -15.766 1 98.69 58 TYR B C 1
ATOM 2671 O O . TYR B 1 58 ? 13.734 -16.469 -16.828 1 98.69 58 TYR B O 1
ATOM 2679 N N . GLY B 1 59 ? 14.789 -15.961 -14.875 1 98.19 59 GLY B N 1
ATOM 2680 C CA . GLY B 1 59 ? 15.789 -17 -15.031 1 98.19 59 GLY B CA 1
ATOM 2681 C C . GLY B 1 59 ? 16.469 -16.984 -16.391 1 98.19 59 GLY B C 1
ATOM 2682 O O . GLY B 1 59 ? 16.969 -15.945 -16.812 1 98.19 59 GLY B O 1
ATOM 2683 N N . ARG B 1 60 ? 16.391 -18.141 -17.062 1 98.12 60 ARG B N 1
ATOM 2684 C CA . ARG B 1 60 ? 17.109 -18.281 -18.328 1 98.12 60 ARG B CA 1
ATOM 2685 C C . ARG B 1 60 ? 16.188 -18.078 -19.516 1 98.12 60 ARG B C 1
ATOM 2687 O O . ARG B 1 60 ? 16.625 -18.125 -20.672 1 98.12 60 ARG B O 1
ATOM 2694 N N . SER B 1 61 ? 14.922 -17.812 -19.281 1 98.81 61 SER B N 1
ATOM 2695 C CA . SER B 1 61 ? 13.961 -17.547 -20.359 1 98.81 61 SER B CA 1
ATOM 2696 C C . SER B 1 61 ? 14.117 -16.141 -20.906 1 98.81 61 SER B C 1
ATOM 2698 O O . SER B 1 61 ? 14.781 -15.297 -20.297 1 98.81 61 SER B O 1
ATOM 2700 N N . ASP B 1 62 ? 13.5 -15.883 -22.078 1 98.81 62 ASP B N 1
ATOM 2701 C CA . ASP B 1 62 ? 13.555 -14.562 -22.703 1 98.81 62 ASP B CA 1
ATOM 2702 C C . ASP B 1 62 ? 12.945 -13.5 -21.797 1 98.81 62 ASP B C 1
ATOM 2704 O O . ASP B 1 62 ? 12.07 -13.797 -20.969 1 98.81 62 ASP B O 1
ATOM 2708 N N . LYS B 1 63 ? 13.406 -12.305 -21.984 1 98.75 63 LYS B N 1
ATOM 2709 C CA . LYS B 1 63 ? 12.961 -11.188 -21.156 1 98.75 63 LYS B CA 1
ATOM 2710 C C . LYS B 1 63 ? 12.594 -9.984 -22.016 1 98.75 63 LYS B C 1
ATOM 2712 O O . LYS B 1 63 ? 13.203 -8.914 -21.891 1 98.75 63 LYS B O 1
ATOM 2717 N N . PRO B 1 64 ? 11.562 -10.148 -22.781 1 98.5 64 PRO B N 1
ATOM 2718 C CA . PRO B 1 64 ? 11.148 -8.984 -23.562 1 98.5 64 PRO B CA 1
ATOM 2719 C C . PRO B 1 64 ? 10.805 -7.781 -22.688 1 98.5 64 PRO B C 1
ATOM 2721 O O . PRO B 1 64 ? 10.312 -7.945 -21.578 1 98.5 64 PRO B O 1
ATOM 2724 N N . GLN B 1 65 ? 10.984 -6.539 -23.219 1 98.25 65 GLN B N 1
ATOM 2725 C CA . GLN B 1 65 ? 10.883 -5.348 -22.391 1 98.25 65 GLN B CA 1
ATOM 2726 C C . GLN B 1 65 ? 9.5 -4.711 -22.5 1 98.25 65 GLN B C 1
ATOM 2728 O O . GLN B 1 65 ? 9.141 -3.848 -21.703 1 98.25 65 GLN B O 1
ATOM 2733 N N . ASP B 1 66 ? 8.742 -5.184 -23.516 1 98.31 66 ASP B N 1
ATOM 2734 C CA . ASP B 1 66 ? 7.367 -4.703 -23.641 1 98.31 66 ASP B CA 1
ATOM 2735 C C . ASP B 1 66 ? 6.484 -5.301 -22.547 1 98.31 66 ASP B C 1
ATOM 2737 O O . ASP B 1 66 ? 6.719 -6.426 -22.094 1 98.31 66 ASP B O 1
ATOM 2741 N N . VAL B 1 67 ? 5.441 -4.637 -22.141 1 98.75 67 VAL B N 1
ATOM 2742 C CA . VAL B 1 67 ? 4.594 -5.035 -21.031 1 98.75 67 VAL B CA 1
ATOM 2743 C C . VAL B 1 67 ? 3.594 -6.094 -21.5 1 98.75 67 VAL B C 1
ATOM 2745 O O . VAL B 1 67 ? 3.334 -7.066 -20.781 1 98.75 67 VAL B O 1
ATOM 2748 N N . LEU B 1 68 ? 3.061 -6.043 -22.656 1 98.19 68 LEU B N 1
ATOM 2749 C CA . LEU B 1 68 ? 1.908 -6.801 -23.125 1 98.19 68 LEU B CA 1
ATOM 2750 C C . LEU B 1 68 ? 2.158 -8.305 -23.016 1 98.19 68 LEU B C 1
ATOM 2752 O O . LEU B 1 68 ? 1.275 -9.055 -22.609 1 98.19 68 LEU B O 1
ATOM 2756 N N . PRO B 1 69 ? 3.338 -8.859 -23.344 1 98.69 69 PRO B N 1
ATOM 2757 C CA . PRO B 1 69 ? 3.562 -10.305 -23.297 1 98.69 69 PRO B CA 1
ATOM 2758 C C . PRO B 1 69 ? 3.43 -10.875 -21.891 1 98.69 69 PRO B C 1
ATOM 2760 O O . PRO B 1 69 ? 3.299 -12.094 -21.719 1 98.69 69 PRO B O 1
ATOM 2763 N N . TYR B 1 70 ? 3.412 -10.008 -20.906 1 98.81 70 TYR B N 1
ATOM 2764 C CA . TYR B 1 70 ? 3.412 -10.484 -19.531 1 98.81 70 TYR B CA 1
ATOM 2765 C C . TYR B 1 70 ? 1.992 -10.562 -18.984 1 98.81 70 TYR B C 1
ATOM 2767 O O . TYR B 1 70 ? 1.783 -10.984 -17.844 1 98.81 70 TYR B O 1
ATOM 2775 N N . SER B 1 71 ? 0.948 -10.148 -19.75 1 98.75 71 SER B N 1
ATOM 2776 C CA . SER B 1 71 ? -0.429 -10.32 -19.312 1 98.75 71 SER B CA 1
ATOM 2777 C C . SER B 1 71 ? -0.744 -11.789 -19.047 1 98.75 71 SER B C 1
ATOM 2779 O O . SER B 1 71 ? -0.236 -12.672 -19.734 1 98.75 71 SER B O 1
ATOM 2781 N N . LEU B 1 72 ? -1.587 -12.062 -18.109 1 98.38 72 LEU B N 1
ATOM 2782 C CA . LEU B 1 72 ? -1.933 -13.43 -17.75 1 98.38 72 LEU B CA 1
ATOM 2783 C C . LEU B 1 72 ? -2.553 -14.156 -18.938 1 98.38 72 LEU B C 1
ATOM 2785 O O . LEU B 1 72 ? -2.359 -15.367 -19.109 1 98.38 72 LEU B O 1
ATOM 2789 N N . GLY B 1 73 ? -3.254 -13.398 -19.734 1 98.12 73 GLY B N 1
ATOM 2790 C CA . GLY B 1 73 ? -3.795 -14 -20.953 1 98.12 73 GLY B CA 1
ATOM 2791 C C . GLY B 1 73 ? -2.723 -14.5 -21.906 1 98.12 73 GLY B C 1
ATOM 2792 O O . GLY B 1 73 ? -2.77 -15.648 -22.344 1 98.12 73 GLY B O 1
ATOM 2793 N N . ARG B 1 74 ? -1.757 -13.68 -22.172 1 98.5 74 ARG B N 1
ATOM 2794 C CA . ARG B 1 74 ? -0.672 -14.047 -23.078 1 98.5 74 ARG B CA 1
ATOM 2795 C C . ARG B 1 74 ? 0.203 -15.133 -22.469 1 98.5 74 ARG B C 1
ATOM 2797 O O . ARG B 1 74 ? 0.674 -16.031 -23.172 1 98.5 74 ARG B O 1
ATOM 2804 N N . GLN B 1 75 ? 0.394 -15.062 -21.203 1 98.75 75 GLN B N 1
ATOM 2805 C CA . GLN B 1 75 ? 1.189 -16.078 -20.516 1 98.75 75 GLN B CA 1
ATOM 2806 C C . GLN B 1 75 ? 0.492 -17.438 -20.547 1 98.75 75 GLN B C 1
ATOM 2808 O O . GLN B 1 75 ? 1.145 -18.469 -20.672 1 98.75 75 GLN B O 1
ATOM 2813 N N . ALA B 1 76 ? -0.812 -17.406 -20.344 1 98.69 76 ALA B N 1
ATOM 2814 C CA . ALA B 1 76 ? -1.562 -18.656 -20.422 1 98.69 76 ALA B CA 1
ATOM 2815 C C . ALA B 1 76 ? -1.402 -19.297 -21.812 1 98.69 76 ALA B C 1
ATOM 2817 O O . ALA B 1 76 ? -1.196 -20.5 -21.922 1 98.69 76 ALA B O 1
ATOM 2818 N N . GLU B 1 77 ? -1.472 -18.453 -22.844 1 98.5 77 GLU B N 1
ATOM 2819 C CA . GLU B 1 77 ? -1.267 -18.953 -24.203 1 98.5 77 GLU B CA 1
ATOM 2820 C C . GLU B 1 77 ? 0.132 -19.531 -24.375 1 98.5 77 GLU B C 1
ATOM 2822 O O . GLU B 1 77 ? 0.298 -20.594 -24.984 1 98.5 77 GLU B O 1
ATOM 2827 N N . LEU B 1 78 ? 1.034 -18.875 -23.812 1 98.75 78 LEU B N 1
ATOM 2828 C CA . LEU B 1 78 ? 2.426 -19.297 -23.922 1 98.75 78 LEU B CA 1
ATOM 2829 C C . LEU B 1 78 ? 2.643 -20.641 -23.219 1 98.75 78 LEU B C 1
ATOM 2831 O O . LEU B 1 78 ? 3.316 -21.516 -23.766 1 98.75 78 LEU B O 1
ATOM 2835 N N . VAL B 1 79 ? 2.107 -20.797 -22.031 1 98.81 79 VAL B N 1
ATOM 2836 C CA . VAL B 1 79 ? 2.266 -22.016 -21.25 1 98.81 79 VAL B CA 1
ATOM 2837 C C . VAL B 1 79 ? 1.556 -23.172 -21.953 1 98.81 79 VAL B C 1
ATOM 2839 O O . VAL B 1 79 ? 2.072 -24.297 -22 1 98.81 79 VAL B O 1
ATOM 2842 N N . LEU B 1 80 ? 0.353 -22.938 -22.5 1 98.69 80 LEU B N 1
ATOM 2843 C CA . LEU B 1 80 ? -0.357 -23.984 -23.234 1 98.69 80 LEU B CA 1
ATOM 2844 C C . LEU B 1 80 ? 0.426 -24.406 -24.469 1 98.69 80 LEU B C 1
ATOM 2846 O O . LEU B 1 80 ? 0.506 -25.594 -24.781 1 98.69 80 LEU B O 1
ATOM 2850 N N . ALA B 1 81 ? 1.017 -23.406 -25.156 1 98.75 81 ALA B N 1
ATOM 2851 C CA . ALA B 1 81 ? 1.854 -23.719 -26.312 1 98.75 81 ALA B CA 1
ATOM 2852 C C . ALA B 1 81 ? 3.061 -24.562 -25.906 1 98.75 81 ALA B C 1
ATOM 2854 O O . ALA B 1 81 ? 3.484 -25.453 -26.641 1 98.75 81 ALA B O 1
ATOM 2855 N N . LEU B 1 82 ? 3.643 -24.266 -24.75 1 98.88 82 LEU B N 1
ATOM 2856 C CA . LEU B 1 82 ? 4.746 -25.062 -24.219 1 98.88 82 LEU B CA 1
ATOM 2857 C C . LEU B 1 82 ? 4.316 -26.5 -23.984 1 98.88 82 LEU B C 1
ATOM 2859 O O . LEU B 1 82 ? 5.023 -27.438 -24.375 1 98.88 82 LEU B O 1
ATOM 2863 N N . MET B 1 83 ? 3.176 -26.688 -23.359 1 98.75 83 MET B N 1
ATOM 2864 C CA . MET B 1 83 ? 2.693 -28.031 -23.078 1 98.75 83 MET B CA 1
ATOM 2865 C C . MET B 1 83 ? 2.381 -28.797 -24.359 1 98.75 83 MET B C 1
ATOM 2867 O O . MET B 1 83 ? 2.582 -30 -24.438 1 98.75 83 MET B O 1
ATOM 2871 N N . ASP B 1 84 ? 1.886 -28.062 -25.406 1 98.56 84 ASP B N 1
ATOM 2872 C CA . ASP B 1 84 ? 1.703 -28.672 -26.719 1 98.56 84 ASP B CA 1
ATOM 2873 C C . ASP B 1 84 ? 3.037 -29.156 -27.297 1 98.56 84 ASP B C 1
ATOM 2875 O O . ASP B 1 84 ? 3.135 -30.266 -27.828 1 98.56 84 ASP B O 1
ATOM 2879 N N . ALA B 1 85 ? 3.998 -28.312 -27.188 1 98.31 85 ALA B N 1
ATOM 2880 C CA . ALA B 1 85 ? 5.328 -28.641 -27.688 1 98.31 85 ALA B CA 1
ATOM 2881 C C . ALA B 1 85 ? 5.895 -29.859 -26.969 1 98.31 85 ALA B C 1
ATOM 2883 O O . ALA B 1 85 ? 6.648 -30.641 -27.562 1 98.31 85 ALA B O 1
ATOM 2884 N N . LEU B 1 86 ? 5.5 -30.062 -25.734 1 98 86 LEU B N 1
ATOM 2885 C CA . LEU B 1 86 ? 5.941 -31.188 -24.922 1 98 86 LEU B CA 1
ATOM 2886 C C . LEU B 1 86 ? 5.039 -32.406 -25.141 1 98 86 LEU B C 1
ATOM 2888 O O . LEU B 1 86 ? 5.207 -33.406 -24.484 1 98 86 LEU B O 1
ATOM 2892 N N . GLN B 1 87 ? 4.078 -32.219 -26 1 97.25 87 GLN B N 1
ATOM 2893 C CA . GLN B 1 87 ? 3.123 -33.281 -26.328 1 97.25 87 GLN B CA 1
ATOM 2894 C C . GLN B 1 87 ? 2.373 -33.75 -25.094 1 97.25 87 GLN B C 1
ATOM 2896 O O . GLN B 1 87 ? 2.184 -34.938 -24.906 1 97.25 87 GLN B O 1
ATOM 2901 N N . CYS B 1 88 ? 2.086 -32.906 -24.266 1 97.81 88 CYS B N 1
ATOM 2902 C CA . CYS B 1 88 ? 1.326 -33.156 -23.047 1 97.81 88 CYS B CA 1
ATOM 2903 C C . CYS B 1 88 ? -0.022 -32.438 -23.078 1 97.81 88 CYS B C 1
ATOM 2905 O O . CYS B 1 88 ? -0.105 -31.25 -22.828 1 97.81 88 CYS B O 1
ATOM 2907 N N . GLN B 1 89 ? -1.1 -33.188 -23.266 1 96.81 89 GLN B N 1
ATOM 2908 C CA . GLN B 1 89 ? -2.424 -32.594 -23.469 1 96.81 89 GLN B CA 1
ATOM 2909 C C . GLN B 1 89 ? -3.137 -32.375 -22.141 1 96.81 89 GLN B C 1
ATOM 2911 O O . GLN B 1 89 ? -3.98 -31.484 -22.016 1 96.81 89 GLN B O 1
ATOM 2916 N N . GLN B 1 90 ? -2.914 -33.219 -21.172 1 98.19 90 GLN B N 1
ATOM 2917 C CA . GLN B 1 90 ? -3.498 -33.094 -19.844 1 98.19 90 GLN B CA 1
ATOM 2918 C C . GLN B 1 90 ? -2.422 -33.156 -18.766 1 98.19 90 GLN B C 1
ATOM 2920 O O . GLN B 1 90 ? -1.438 -33.875 -18.891 1 98.19 90 GLN B O 1
ATOM 2925 N N . PHE B 1 91 ? -2.605 -32.406 -17.75 1 98.56 91 PHE B N 1
ATOM 2926 C CA . PHE B 1 91 ? -1.597 -32.344 -16.703 1 98.56 91 PHE B CA 1
ATOM 2927 C C . PHE B 1 91 ? -2.199 -31.781 -15.422 1 98.56 91 PHE B C 1
ATOM 2929 O O . PHE B 1 91 ? -3.25 -31.141 -15.445 1 98.56 91 PHE B O 1
ATOM 2936 N N . CYS B 1 92 ? -1.612 -32.094 -14.281 1 98.75 92 CYS B N 1
ATOM 2937 C CA . CYS B 1 92 ? -1.844 -31.391 -13.031 1 98.75 92 CYS B CA 1
ATOM 2938 C C . CYS B 1 92 ? -1.047 -30.094 -12.992 1 98.75 92 CYS B C 1
ATOM 2940 O O . CYS B 1 92 ? -0.009 -29.969 -13.641 1 98.75 92 CYS B O 1
ATOM 2942 N N . LEU B 1 93 ? -1.576 -29.141 -12.289 1 98.88 93 LEU B N 1
ATOM 2943 C CA . LEU B 1 93 ? -1.023 -27.781 -12.328 1 98.88 93 LEU B CA 1
ATOM 2944 C C . LEU B 1 93 ? -0.803 -27.25 -10.914 1 98.88 93 LEU B C 1
ATOM 2946 O O . LEU B 1 93 ? -1.729 -27.234 -10.102 1 98.88 93 LEU B O 1
ATOM 2950 N N . VAL B 1 94 ? 0.398 -26.875 -10.578 1 98.94 94 VAL B N 1
ATOM 2951 C CA . VAL B 1 94 ? 0.77 -26.281 -9.297 1 98.94 94 VAL B CA 1
ATOM 2952 C C . VAL B 1 94 ? 1.373 -24.906 -9.516 1 98.94 94 VAL B C 1
ATOM 2954 O O . VAL B 1 94 ? 2.346 -24.75 -10.258 1 98.94 94 VAL B O 1
ATOM 2957 N N . GLY B 1 95 ? 0.812 -23.875 -8.938 1 98.94 95 GLY B N 1
ATOM 2958 C CA . GLY B 1 95 ? 1.316 -22.516 -9.07 1 98.94 95 GLY B CA 1
ATOM 2959 C C . GLY B 1 95 ? 1.527 -21.828 -7.734 1 98.94 95 GLY B C 1
ATOM 2960 O O . GLY B 1 95 ? 0.741 -22.016 -6.805 1 98.94 95 GLY B O 1
ATOM 2961 N N . HIS B 1 96 ? 2.562 -21.047 -7.617 1 98.88 96 HIS B N 1
ATOM 2962 C CA . HIS B 1 96 ? 2.861 -20.219 -6.457 1 98.88 96 HIS B CA 1
ATOM 2963 C C . HIS B 1 96 ? 2.951 -18.75 -6.84 1 98.88 96 HIS B C 1
ATOM 2965 O O . HIS B 1 96 ? 3.584 -18.391 -7.84 1 98.88 96 HIS B O 1
ATOM 2971 N N . ASP B 1 97 ? 2.367 -17.812 -6.027 1 98.5 97 ASP B N 1
ATOM 2972 C CA . ASP B 1 97 ? 2.459 -16.375 -6.254 1 98.5 97 ASP B CA 1
ATOM 2973 C C . ASP B 1 97 ? 1.906 -15.992 -7.625 1 98.5 97 ASP B C 1
ATOM 2975 O O . ASP B 1 97 ? 0.772 -16.344 -7.961 1 98.5 97 ASP B O 1
ATOM 2979 N N . PHE B 1 98 ? 2.607 -15.398 -8.539 1 98.69 98 PHE B N 1
ATOM 2980 C CA . PHE B 1 98 ? 2.115 -15.109 -9.875 1 98.69 98 PHE B CA 1
ATOM 2981 C C . PHE B 1 98 ? 1.877 -16.406 -10.656 1 98.69 98 PHE B C 1
ATOM 2983 O O . PHE B 1 98 ? 1.012 -16.453 -11.531 1 98.69 98 PHE B O 1
ATOM 2990 N N . GLY B 1 99 ? 2.67 -17.406 -10.281 1 98.88 99 GLY B N 1
ATOM 2991 C CA . GLY B 1 99 ? 2.389 -18.703 -10.867 1 98.88 99 GLY B CA 1
ATOM 2992 C C . GLY B 1 99 ? 1.018 -19.25 -10.5 1 98.88 99 GLY B C 1
ATOM 2993 O O . GLY B 1 99 ? 0.377 -19.922 -11.305 1 98.88 99 GLY B O 1
ATOM 2994 N N . ALA B 1 100 ? 0.61 -18.969 -9.305 1 98.94 100 ALA B N 1
ATOM 2995 C CA . ALA B 1 100 ? -0.74 -19.359 -8.898 1 98.94 100 ALA B CA 1
ATOM 2996 C C . ALA B 1 100 ? -1.791 -18.562 -9.672 1 98.94 100 ALA B C 1
ATOM 2998 O O . ALA B 1 100 ? -2.789 -19.125 -10.125 1 98.94 100 ALA B O 1
ATOM 2999 N N . ALA B 1 101 ? -1.588 -17.25 -9.812 1 98.75 101 ALA B N 1
ATOM 3000 C CA . ALA B 1 101 ? -2.504 -16.422 -10.609 1 98.75 101 ALA B CA 1
ATOM 3001 C C . ALA B 1 101 ? -2.621 -16.969 -12.031 1 98.75 101 ALA B C 1
ATOM 3003 O O . ALA B 1 101 ? -3.723 -17.062 -12.578 1 98.75 101 ALA B O 1
ATOM 3004 N N . LEU B 1 102 ? -1.509 -17.297 -12.562 1 98.88 102 LEU B N 1
ATOM 3005 C CA . LEU B 1 102 ? -1.473 -17.859 -13.906 1 98.88 102 LEU B CA 1
ATOM 3006 C C . LEU B 1 102 ? -2.16 -19.219 -13.938 1 98.88 102 LEU B C 1
ATOM 3008 O O . LEU B 1 102 ? -2.863 -19.547 -14.898 1 98.88 102 LEU B O 1
ATOM 3012 N N . ALA B 1 103 ? -1.978 -20 -12.906 1 98.94 103 ALA B N 1
ATOM 3013 C CA . ALA B 1 103 ? -2.59 -21.328 -12.82 1 98.94 103 ALA B CA 1
ATOM 3014 C C . ALA B 1 103 ? -4.113 -21.219 -12.797 1 98.94 103 ALA B C 1
ATOM 3016 O O . ALA B 1 103 ? -4.805 -22 -13.461 1 98.94 103 ALA B O 1
ATOM 3017 N N . TRP B 1 104 ? -4.629 -20.281 -12.023 1 98.81 104 TRP B N 1
ATOM 3018 C CA . TRP B 1 104 ? -6.062 -20.016 -12.047 1 98.81 104 TRP B CA 1
ATOM 3019 C C . TRP B 1 104 ? -6.539 -19.719 -13.461 1 98.81 104 TRP B C 1
ATOM 3021 O O . TRP B 1 104 ? -7.531 -20.297 -13.922 1 98.81 104 TRP B O 1
ATOM 3031 N N . ARG B 1 105 ? -5.844 -18.859 -14.133 1 98.5 105 ARG B N 1
ATOM 3032 C CA . ARG B 1 105 ? -6.211 -18.469 -15.492 1 98.5 105 ARG B CA 1
ATOM 3033 C C . ARG B 1 105 ? -6.203 -19.672 -16.422 1 98.5 105 ARG B C 1
ATOM 3035 O O . ARG B 1 105 ? -7.109 -19.844 -17.25 1 98.5 105 ARG B O 1
ATOM 3042 N N . LEU B 1 106 ? -5.219 -20.516 -16.312 1 98.75 106 LEU B N 1
ATOM 3043 C CA . LEU B 1 106 ? -5.094 -21.703 -17.141 1 98.75 106 LEU B CA 1
ATOM 3044 C C . LEU B 1 106 ? -6.25 -22.672 -16.891 1 98.75 106 LEU B C 1
ATOM 3046 O O . LEU B 1 106 ? -6.836 -23.203 -17.828 1 98.75 106 LEU B O 1
ATOM 3050 N N . ALA B 1 107 ? -6.566 -22.875 -15.648 1 98.62 107 ALA B N 1
ATOM 3051 C CA . ALA B 1 107 ? -7.625 -23.812 -15.281 1 98.62 107 ALA B CA 1
ATOM 3052 C C . ALA B 1 107 ? -8.977 -23.328 -15.805 1 98.62 107 ALA B C 1
ATOM 3054 O O . ALA B 1 107 ? -9.828 -24.141 -16.156 1 98.62 107 ALA B O 1
ATOM 3055 N N . MET B 1 108 ? -9.172 -22.031 -15.859 1 98 108 MET B N 1
ATOM 3056 C CA . MET B 1 108 ? -10.422 -21.453 -16.359 1 98 108 MET B CA 1
ATOM 3057 C C . MET B 1 108 ? -10.461 -21.484 -17.875 1 98 108 MET B C 1
ATOM 3059 O O . MET B 1 108 ? -11.523 -21.719 -18.469 1 98 108 MET B O 1
ATOM 3063 N N . ARG B 1 109 ? -9.344 -21.328 -18.5 1 97.12 109 ARG B N 1
ATOM 3064 C CA . ARG B 1 109 ? -9.266 -21.188 -19.953 1 97.12 109 ARG B CA 1
ATOM 3065 C C . ARG B 1 109 ? -9.25 -22.547 -20.641 1 97.12 109 ARG B C 1
ATOM 3067 O O . ARG B 1 109 ? -9.75 -22.672 -21.766 1 97.12 109 ARG B O 1
ATOM 3074 N N . ALA B 1 110 ? -8.664 -23.484 -20 1 97.75 110 ALA B N 1
ATOM 3075 C CA . ALA B 1 110 ? -8.5 -24.797 -20.609 1 97.75 110 ALA B CA 1
ATOM 3076 C C . ALA B 1 110 ? -8.914 -25.906 -19.625 1 97.75 110 ALA B C 1
ATOM 3078 O O . ALA B 1 110 ? -8.109 -26.766 -19.297 1 97.75 110 ALA B O 1
ATOM 3079 N N . PRO B 1 111 ? -10.188 -25.922 -19.297 1 96.5 111 PRO B N 1
ATOM 3080 C CA . PRO B 1 111 ? -10.648 -26.875 -18.281 1 96.5 111 PRO B CA 1
ATOM 3081 C C . PRO B 1 111 ? -10.422 -28.328 -18.688 1 96.5 111 PRO B C 1
ATOM 3083 O O . PRO B 1 111 ? -10.25 -29.188 -17.812 1 96.5 111 PRO B O 1
ATOM 3086 N N . GLY B 1 112 ? -10.352 -28.609 -19.906 1 96.88 112 GLY B N 1
ATOM 3087 C CA . GLY B 1 112 ? -10.141 -29.984 -20.359 1 96.88 112 GLY B CA 1
ATOM 3088 C C . GLY B 1 112 ? -8.688 -30.422 -20.25 1 96.88 112 GLY B C 1
ATOM 3089 O O . GLY B 1 112 ? -8.391 -31.609 -20.312 1 96.88 112 GLY B O 1
ATOM 3090 N N . ARG B 1 113 ? -7.805 -29.453 -19.984 1 98.12 113 ARG B N 1
ATOM 3091 C CA . ARG B 1 113 ? -6.379 -29.781 -19.969 1 98.12 113 ARG B CA 1
ATOM 3092 C C . ARG B 1 113 ? -5.855 -29.891 -18.547 1 98.12 113 ARG B C 1
ATOM 3094 O O . ARG B 1 113 ? -4.836 -30.531 -18.297 1 98.12 113 ARG B O 1
ATOM 3101 N N . VAL B 1 114 ? -6.488 -29.25 -17.609 1 98.5 114 VAL B N 1
ATOM 3102 C CA . VAL B 1 114 ? -6.02 -29.234 -16.219 1 98.5 114 VAL B CA 1
ATOM 3103 C C . VAL B 1 114 ? -6.781 -30.281 -15.414 1 98.5 114 VAL B C 1
ATOM 3105 O O . VAL B 1 114 ? -7.984 -30.141 -15.172 1 98.5 114 VAL B O 1
ATOM 3108 N N . LEU B 1 115 ? -6.098 -31.234 -14.93 1 97.88 115 LEU B N 1
ATOM 3109 C CA . LEU B 1 115 ? -6.711 -32.344 -14.227 1 97.88 115 LEU B CA 1
ATOM 3110 C C . LEU B 1 115 ? -6.93 -32 -12.75 1 97.88 115 LEU B C 1
ATOM 3112 O O . LEU B 1 115 ? -7.957 -32.375 -12.172 1 97.88 115 LEU B O 1
ATOM 3116 N N . LYS B 1 116 ? -5.941 -31.438 -12.156 1 98.25 116 LYS B N 1
ATOM 3117 C CA . LYS B 1 116 ? -5.918 -30.938 -10.781 1 98.25 116 LYS B CA 1
ATOM 3118 C C . LYS B 1 116 ? -5.199 -29.594 -10.688 1 98.25 116 LYS B C 1
ATOM 3120 O O . LYS B 1 116 ? -4.266 -29.328 -11.445 1 98.25 116 LYS B O 1
ATOM 3125 N N . LEU B 1 117 ? -5.719 -28.812 -9.758 1 98.75 117 LEU B N 1
ATOM 3126 C CA . LEU B 1 117 ? -5.133 -27.484 -9.57 1 98.75 117 LEU B CA 1
ATOM 3127 C C . LEU B 1 117 ? -4.695 -27.297 -8.117 1 98.75 117 LEU B C 1
ATOM 3129 O O . LEU B 1 117 ? -5.477 -27.531 -7.191 1 98.75 117 LEU B O 1
ATOM 3133 N N . VAL B 1 118 ? -3.463 -26.953 -7.918 1 98.94 118 VAL B N 1
ATOM 3134 C CA . VAL B 1 118 ? -2.953 -26.547 -6.613 1 98.94 118 VAL B CA 1
ATOM 3135 C C . VAL B 1 118 ? -2.445 -25.109 -6.688 1 98.94 118 VAL B C 1
ATOM 3137 O O . VAL B 1 118 ? -1.541 -24.797 -7.469 1 98.94 118 VAL B O 1
ATOM 3140 N N . VAL B 1 119 ? -3.037 -24.25 -5.93 1 98.94 119 VAL B N 1
ATOM 3141 C CA . VAL B 1 119 ? -2.639 -22.859 -5.891 1 98.94 119 VAL B CA 1
ATOM 3142 C C . VAL B 1 119 ? -2.105 -22.5 -4.5 1 98.94 119 VAL B C 1
ATOM 3144 O O . VAL B 1 119 ? -2.756 -22.781 -3.492 1 98.94 119 VAL B O 1
ATOM 3147 N N . ILE B 1 120 ? -0.927 -21.922 -4.512 1 98.94 120 ILE B N 1
ATOM 3148 C CA . ILE B 1 120 ? -0.217 -21.656 -3.266 1 98.94 120 ILE B CA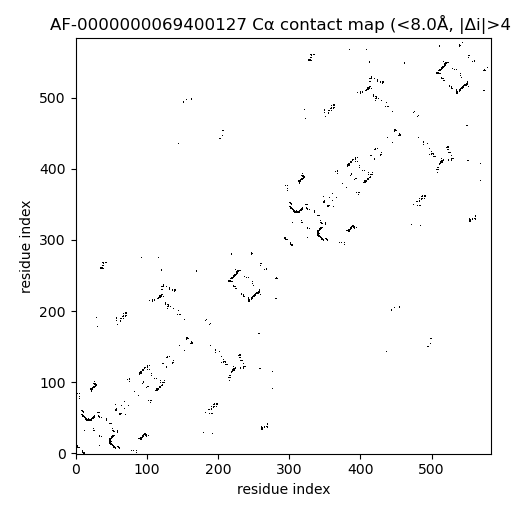 1
ATOM 3149 C C . ILE B 1 120 ? -0.078 -20.156 -3.057 1 98.94 120 ILE B C 1
ATOM 3151 O O . ILE B 1 120 ? 0.429 -19.453 -3.928 1 98.94 120 ILE B O 1
ATOM 3155 N N . SER B 1 121 ? -0.522 -19.609 -1.934 1 98.69 121 SER B N 1
ATOM 3156 C CA . SER B 1 121 ? -0.442 -18.25 -1.44 1 98.69 121 SER B CA 1
ATOM 3157 C C . SER B 1 121 ? -1.484 -17.359 -2.109 1 98.69 121 SER B C 1
ATOM 3159 O O . SER B 1 121 ? -2.139 -16.547 -1.444 1 98.69 121 SER B O 1
ATOM 3161 N N . VAL B 1 122 ? -1.697 -17.5 -3.426 1 98.81 122 VAL B N 1
ATOM 3162 C CA . VAL B 1 122 ? -2.576 -16.594 -4.152 1 98.81 122 VAL B CA 1
ATOM 3163 C C . VAL B 1 122 ? -3.861 -17.312 -4.543 1 98.81 122 VAL B C 1
ATOM 3165 O O . VAL B 1 122 ? -3.826 -18.297 -5.281 1 98.81 122 VAL B O 1
ATOM 3168 N N . GLY B 1 123 ? -4.977 -16.828 -4.023 1 98.31 123 GLY B N 1
ATOM 3169 C CA . GLY B 1 123 ? -6.293 -17.328 -4.398 1 98.31 123 GLY B CA 1
ATOM 3170 C C . GLY B 1 123 ? -6.793 -16.766 -5.711 1 98.31 123 GLY B C 1
ATOM 3171 O O . GLY B 1 123 ? -6.031 -16.156 -6.461 1 98.31 123 GLY B O 1
ATOM 3172 N N . SER B 1 124 ? -8.062 -17.016 -5.973 1 97.94 124 SER B N 1
ATOM 3173 C CA . SER B 1 124 ? -8.68 -16.531 -7.203 1 97.94 124 SER B CA 1
ATOM 3174 C C . SER B 1 124 ? -8.602 -15.016 -7.305 1 97.94 124 SER B C 1
ATOM 3176 O O . SER B 1 124 ? -8.891 -14.305 -6.34 1 97.94 124 SER B O 1
ATOM 3178 N N . PRO B 1 125 ? -8.312 -14.516 -8.555 1 95.88 125 PRO B N 1
ATOM 3179 C CA . PRO B 1 125 ? -8.258 -13.062 -8.758 1 95.88 125 PRO B CA 1
ATOM 3180 C C . PRO B 1 125 ? -9.578 -12.375 -8.438 1 95.88 125 PRO B C 1
ATOM 3182 O O . PRO B 1 125 ? -9.594 -11.195 -8.07 1 95.88 125 PRO B O 1
ATOM 3185 N N . ALA B 1 126 ? -10.656 -13.109 -8.508 1 96.88 126 ALA B N 1
ATOM 3186 C CA . ALA B 1 126 ? -11.969 -12.531 -8.258 1 96.88 126 ALA B CA 1
ATOM 3187 C C . ALA B 1 126 ? -12.102 -12.062 -6.812 1 96.88 126 ALA B C 1
ATOM 3189 O O . ALA B 1 126 ? -12.859 -11.133 -6.52 1 96.88 126 ALA B O 1
ATOM 3190 N N . PHE B 1 127 ? -11.328 -12.641 -5.961 1 97.5 127 PHE B N 1
ATOM 3191 C CA . PHE B 1 127 ? -11.57 -12.422 -4.539 1 97.5 127 PHE B CA 1
ATOM 3192 C C . PHE B 1 127 ? -10.375 -11.734 -3.889 1 97.5 127 PHE B C 1
ATOM 3194 O O . PHE B 1 127 ? -10.375 -11.484 -2.682 1 97.5 127 PHE B O 1
ATOM 3201 N N . PHE B 1 128 ? -9.367 -11.406 -4.688 1 97.44 128 PHE B N 1
ATOM 3202 C CA . PHE B 1 128 ? -8.102 -10.875 -4.188 1 97.44 128 PHE B CA 1
ATOM 3203 C C . PHE B 1 128 ? -8.336 -9.672 -3.285 1 97.44 128 PHE B C 1
ATOM 3205 O O . PHE B 1 128 ? -7.973 -9.695 -2.107 1 97.44 128 PHE B O 1
ATOM 3212 N N . PHE B 1 129 ? -9.031 -8.656 -3.736 1 97.69 129 PHE B N 1
ATOM 3213 C CA . PHE B 1 129 ? -9.297 -7.465 -2.934 1 97.69 129 PHE B CA 1
ATOM 3214 C C . PHE B 1 129 ? -10.68 -7.539 -2.295 1 97.69 129 PHE B C 1
ATOM 3216 O O . PHE B 1 129 ? -10.875 -7.074 -1.17 1 97.69 129 PHE B O 1
ATOM 3223 N N . ALA B 1 130 ? -11.648 -8.18 -3.012 1 97.31 130 ALA B N 1
ATOM 3224 C CA . ALA B 1 130 ? -13.016 -8.234 -2.51 1 97.31 130 ALA B CA 1
ATOM 3225 C C . ALA B 1 130 ? -13.078 -8.945 -1.159 1 97.31 130 ALA B C 1
ATOM 3227 O O . ALA B 1 130 ? -13.75 -8.484 -0.237 1 97.31 130 ALA B O 1
ATOM 3228 N N . ALA B 1 131 ? -12.391 -10.062 -1.061 1 98 131 ALA B N 1
ATOM 3229 C CA . ALA B 1 131 ? -12.383 -10.812 0.19 1 98 131 ALA B CA 1
ATOM 3230 C C . ALA B 1 131 ? -11.188 -10.43 1.059 1 98 131 ALA B C 1
ATOM 3232 O O . ALA B 1 131 ? -11.289 -10.406 2.287 1 98 131 ALA B O 1
ATOM 3233 N N . GLY B 1 132 ? -10.062 -10.125 0.406 1 98.12 132 GLY B N 1
ATOM 3234 C CA . GLY B 1 132 ? -8.875 -9.742 1.146 1 98.12 132 GLY B CA 1
ATOM 3235 C C . GLY B 1 132 ? -9.031 -8.43 1.89 1 98.12 132 GLY B C 1
ATOM 3236 O O . GLY B 1 132 ? -8.289 -8.148 2.83 1 98.12 132 GLY B O 1
ATOM 3237 N N . GLY B 1 133 ? -9.914 -7.555 1.423 1 97.5 133 GLY B N 1
ATOM 3238 C CA . GLY B 1 133 ? -10.297 -6.344 2.133 1 97.5 133 GLY B CA 1
ATOM 3239 C C . GLY B 1 133 ? -9.195 -5.301 2.168 1 97.5 133 GLY B C 1
ATOM 3240 O O . GLY B 1 133 ? -8.32 -5.289 1.303 1 97.5 133 GLY B O 1
ATOM 3241 N N . MET B 1 134 ? -9.281 -4.418 3.166 1 97.44 134 MET B N 1
ATOM 3242 C CA . MET B 1 134 ? -8.312 -3.336 3.328 1 97.44 134 MET B CA 1
ATOM 3243 C C . MET B 1 134 ? -6.926 -3.893 3.639 1 97.44 134 MET B C 1
ATOM 3245 O O . MET B 1 134 ? -5.918 -3.334 3.203 1 97.44 134 MET B O 1
ATOM 3249 N N . GLU B 1 135 ? -6.957 -4.973 4.371 1 98.06 135 GLU B N 1
ATOM 3250 C CA . GLU B 1 135 ? -5.672 -5.562 4.734 1 98.06 135 GLU B CA 1
ATOM 3251 C C . GLU B 1 135 ? -4.902 -6.008 3.494 1 98.06 135 GLU B C 1
ATOM 3253 O O . GLU B 1 135 ? -3.686 -5.812 3.408 1 98.06 135 GLU B O 1
ATOM 3258 N N . GLN B 1 136 ? -5.578 -6.629 2.559 1 98.62 136 GLN B N 1
ATOM 3259 C CA . GLN B 1 136 ? -4.891 -7.07 1.35 1 98.62 136 GLN B CA 1
ATOM 3260 C C . GLN B 1 136 ? -4.383 -5.879 0.541 1 98.62 136 GLN B C 1
ATOM 3262 O O . GLN B 1 136 ? -3.324 -5.957 -0.089 1 98.62 136 GLN B O 1
ATOM 3267 N N . ARG B 1 137 ? -5.176 -4.793 0.55 1 98.56 137 ARG B N 1
ATOM 3268 C CA . ARG B 1 137 ? -4.727 -3.584 -0.13 1 98.56 137 ARG B CA 1
ATOM 3269 C C . ARG B 1 137 ? -3.432 -3.061 0.481 1 98.56 137 ARG B C 1
ATOM 3271 O O . ARG B 1 137 ? -2.514 -2.666 -0.241 1 98.56 137 ARG B O 1
ATOM 3278 N N . LYS B 1 138 ? -3.312 -3.102 1.779 1 98.62 138 LYS B N 1
ATOM 3279 C CA . LYS B 1 138 ? -2.086 -2.697 2.457 1 98.62 138 LYS B CA 1
ATOM 3280 C C . LYS B 1 138 ? -0.919 -3.604 2.07 1 98.62 138 LYS B C 1
ATOM 3282 O O . LYS B 1 138 ? 0.155 -3.119 1.706 1 98.62 138 LYS B O 1
ATOM 3287 N N . LEU B 1 139 ? -1.16 -4.863 2.062 1 98.44 139 LEU B N 1
ATOM 3288 C CA . LEU B 1 139 ? -0.108 -5.824 1.762 1 98.44 139 LEU B CA 1
ATOM 3289 C C . LEU B 1 139 ? 0.342 -5.703 0.309 1 98.44 139 LEU B C 1
ATOM 3291 O O . LEU B 1 139 ? 1.489 -6.016 -0.017 1 98.44 139 LEU B O 1
ATOM 3295 N N . ALA B 1 140 ? -0.517 -5.168 -0.547 1 98.56 140 ALA B N 1
ATOM 3296 C CA . ALA B 1 140 ? -0.259 -5.148 -1.984 1 98.56 140 ALA B CA 1
ATOM 3297 C C . ALA B 1 140 ? 0.285 -3.793 -2.428 1 98.56 140 ALA B C 1
ATOM 3299 O O . ALA B 1 140 ? 0.333 -3.498 -3.623 1 98.56 140 ALA B O 1
ATOM 3300 N N . TRP B 1 141 ? 0.734 -2.951 -1.462 1 98.69 141 TRP B N 1
ATOM 3301 C CA . TRP B 1 141 ? 1.181 -1.597 -1.771 1 98.69 141 TRP B CA 1
ATOM 3302 C C . TRP B 1 141 ? 2.234 -1.609 -2.873 1 98.69 141 TRP B C 1
ATOM 3304 O O . TRP B 1 141 ? 2.209 -0.768 -3.773 1 98.69 141 TRP B O 1
ATOM 3314 N N . TYR B 1 142 ? 3.125 -2.592 -2.834 1 98.62 142 TYR B N 1
ATOM 3315 C CA . TYR B 1 142 ? 4.281 -2.65 -3.721 1 98.62 142 TYR B CA 1
ATOM 3316 C C . TYR B 1 142 ? 3.852 -2.846 -5.168 1 98.62 142 TYR B C 1
ATOM 3318 O O . TYR B 1 142 ? 4.562 -2.441 -6.094 1 98.62 142 TYR B O 1
ATOM 3326 N N . GLN B 1 143 ? 2.709 -3.457 -5.348 1 98.75 143 GLN B N 1
ATOM 3327 C CA . GLN B 1 143 ? 2.227 -3.623 -6.719 1 98.75 143 GLN B CA 1
ATOM 3328 C C . GLN B 1 143 ? 1.93 -2.273 -7.363 1 98.75 143 GLN B C 1
ATOM 3330 O O . GLN B 1 143 ? 2.18 -2.082 -8.555 1 98.75 143 GLN B O 1
ATOM 3335 N N . LEU B 1 144 ? 1.389 -1.334 -6.613 1 98.81 144 LEU B N 1
ATOM 3336 C CA . LEU B 1 144 ? 1.178 0.024 -7.102 1 98.81 144 LEU B CA 1
ATOM 3337 C C . LEU B 1 144 ? 2.508 0.729 -7.34 1 98.81 144 LEU B C 1
ATOM 3339 O O . LEU B 1 144 ? 2.67 1.44 -8.336 1 98.81 144 LEU B O 1
ATOM 3343 N N . PHE B 1 145 ? 3.473 0.504 -6.418 1 98.94 145 PHE B N 1
ATOM 3344 C CA . PHE B 1 145 ? 4.801 1.092 -6.555 1 98.94 145 PHE B CA 1
ATOM 3345 C C . PHE B 1 145 ? 5.473 0.616 -7.836 1 98.94 145 PHE B C 1
ATOM 3347 O O . PHE B 1 145 ? 6.082 1.41 -8.555 1 98.94 145 PHE B O 1
ATOM 3354 N N . PHE B 1 146 ? 5.285 -0.628 -8.203 1 98.88 146 PHE B N 1
ATOM 3355 C CA . PHE B 1 146 ? 5.949 -1.248 -9.344 1 98.88 146 PHE B CA 1
ATOM 3356 C C . PHE B 1 146 ? 5.426 -0.674 -10.648 1 98.88 146 PHE B C 1
ATOM 3358 O O . PHE B 1 146 ? 6.035 -0.861 -11.703 1 98.88 146 PHE B O 1
ATOM 3365 N N . LEU B 1 147 ? 4.324 0.011 -10.641 1 98.69 147 LEU B N 1
ATOM 3366 C CA . LEU B 1 147 ? 3.76 0.589 -11.852 1 98.69 147 LEU B CA 1
ATOM 3367 C C . LEU B 1 147 ? 4.559 1.81 -12.297 1 98.69 147 LEU B C 1
ATOM 3369 O O . LEU B 1 147 ? 4.414 2.275 -13.43 1 98.69 147 LEU B O 1
ATOM 3373 N N . HIS B 1 148 ? 5.43 2.348 -11.438 1 98.31 148 HIS B N 1
ATOM 3374 C CA . HIS B 1 148 ? 6.062 3.635 -11.695 1 98.31 148 HIS B CA 1
ATOM 3375 C C . HIS B 1 148 ? 7.496 3.453 -12.188 1 98.31 148 HIS B C 1
ATOM 3377 O O . HIS B 1 148 ? 8.406 3.205 -11.398 1 98.31 148 HIS B O 1
ATOM 3383 N N . ARG B 1 149 ? 7.719 3.658 -13.484 1 96.19 149 ARG B N 1
ATOM 3384 C CA . ARG B 1 149 ? 9.031 3.67 -14.117 1 96.19 149 ARG B CA 1
ATOM 3385 C C . ARG B 1 149 ? 9.617 5.078 -14.148 1 96.19 149 ARG B C 1
ATOM 3387 O O . ARG B 1 149 ? 8.906 6.047 -14.43 1 96.19 149 ARG B O 1
ATOM 3394 N N . PRO B 1 150 ? 10.859 5.215 -13.898 1 97.25 150 PRO B N 1
ATOM 3395 C CA . PRO B 1 150 ? 11.836 4.203 -13.492 1 97.25 150 PRO B CA 1
ATOM 3396 C C . PRO B 1 150 ? 12 4.125 -11.977 1 97.25 150 PRO B C 1
ATOM 3398 O O . PRO B 1 150 ? 12.953 3.508 -11.484 1 97.25 150 PRO B O 1
ATOM 3401 N N . ALA B 1 151 ? 11.102 4.797 -11.266 1 98 151 ALA B N 1
ATOM 3402 C CA . ALA B 1 151 ? 11.242 4.934 -9.82 1 98 151 ALA B CA 1
ATOM 3403 C C . ALA B 1 151 ? 11.305 3.57 -9.141 1 98 151 ALA B C 1
ATOM 3405 O O . ALA B 1 151 ? 12.07 3.375 -8.195 1 98 151 ALA B O 1
ATOM 3406 N N . ALA B 1 152 ? 10.508 2.674 -9.594 1 98.69 152 ALA B N 1
ATOM 3407 C CA . ALA B 1 152 ? 10.492 1.347 -8.984 1 98.69 152 ALA B CA 1
ATOM 3408 C C . ALA B 1 152 ? 11.82 0.626 -9.203 1 98.69 152 ALA B C 1
ATOM 3410 O O . ALA B 1 152 ? 12.406 0.102 -8.25 1 98.69 152 ALA B O 1
ATOM 3411 N N . GLU B 1 153 ? 12.328 0.584 -10.484 1 98.69 153 GLU B N 1
ATOM 3412 C CA . GLU B 1 153 ? 13.609 -0.062 -10.781 1 98.69 153 GLU B CA 1
ATOM 3413 C C . GLU B 1 153 ? 14.734 0.556 -9.961 1 98.69 153 GLU B C 1
ATOM 3415 O O . GLU B 1 153 ? 15.5 -0.158 -9.305 1 98.69 153 GLU B O 1
ATOM 3420 N N . GLU B 1 154 ? 14.789 1.906 -10.039 1 98.5 154 GLU B N 1
ATOM 3421 C CA . GLU B 1 154 ? 15.852 2.623 -9.336 1 98.5 154 GLU B CA 1
ATOM 3422 C C . GLU B 1 154 ? 15.75 2.43 -7.828 1 98.5 154 GLU B C 1
ATOM 3424 O O . GLU B 1 154 ? 16.766 2.221 -7.152 1 98.5 154 GLU B O 1
ATOM 3429 N N . GLY B 1 155 ? 14.562 2.498 -7.344 1 98.5 155 GLY B N 1
ATOM 3430 C CA . GLY B 1 155 ? 14.344 2.342 -5.914 1 98.5 155 GLY B CA 1
ATOM 3431 C C . GLY B 1 155 ? 14.711 0.959 -5.402 1 98.5 155 GLY B C 1
ATOM 3432 O O . GLY B 1 155 ? 15.352 0.825 -4.359 1 98.5 155 GLY B O 1
ATOM 3433 N N . LEU B 1 156 ? 14.281 -0.069 -6.074 1 98.69 156 LEU B N 1
ATOM 3434 C CA . LEU B 1 156 ? 14.555 -1.439 -5.656 1 98.69 156 LEU B CA 1
ATOM 3435 C C . LEU B 1 156 ? 16.047 -1.736 -5.707 1 98.69 156 LEU B C 1
ATOM 3437 O O . LEU B 1 156 ? 16.578 -2.469 -4.863 1 98.69 156 LEU B O 1
ATOM 3441 N N . ALA B 1 157 ? 16.734 -1.17 -6.629 1 98.44 157 ALA B N 1
ATOM 3442 C CA . ALA B 1 157 ? 18.141 -1.482 -6.836 1 98.44 157 ALA B CA 1
ATOM 3443 C C . ALA B 1 157 ? 19.031 -0.598 -5.965 1 98.44 157 ALA B C 1
ATOM 3445 O O . ALA B 1 157 ? 20.219 -0.872 -5.805 1 98.44 157 ALA B O 1
ATOM 3446 N N . ALA B 1 158 ? 18.484 0.464 -5.418 1 97.44 158 ALA B N 1
ATOM 3447 C CA . ALA B 1 158 ? 19.266 1.443 -4.672 1 97.44 158 ALA B CA 1
ATOM 3448 C C . ALA B 1 158 ? 19.812 0.845 -3.377 1 97.44 158 ALA B C 1
ATOM 3450 O O . ALA B 1 158 ? 19.234 -0.106 -2.84 1 97.44 158 ALA B O 1
ATOM 3451 N N . GLY B 1 159 ? 20.938 1.352 -2.896 1 96.75 159 GLY B N 1
ATOM 3452 C CA . GLY B 1 159 ? 21.469 0.972 -1.603 1 96.75 159 GLY B CA 1
ATOM 3453 C C . GLY B 1 159 ? 21.703 -0.521 -1.467 1 96.75 159 GLY B C 1
ATOM 3454 O O . GLY B 1 159 ? 21.25 -1.14 -0.503 1 96.75 159 GLY B O 1
ATOM 3455 N N . ASP B 1 160 ? 22.297 -1.118 -2.43 1 97.56 160 ASP B N 1
ATOM 3456 C CA . ASP B 1 160 ? 22.547 -2.559 -2.451 1 97.56 160 ASP B CA 1
ATOM 3457 C C . ASP B 1 160 ? 21.234 -3.336 -2.316 1 97.56 160 ASP B C 1
ATOM 3459 O O . ASP B 1 160 ? 21.109 -4.211 -1.458 1 97.56 160 ASP B O 1
ATOM 3463 N N . TRP B 1 161 ? 20.219 -2.896 -3.051 1 98.38 161 TRP B N 1
ATOM 3464 C CA . TRP B 1 161 ? 18.922 -3.553 -3.141 1 98.38 161 TRP B CA 1
ATOM 3465 C C . TRP B 1 161 ? 18.25 -3.611 -1.775 1 98.38 161 TRP B C 1
ATOM 3467 O O . TRP B 1 161 ? 17.625 -4.621 -1.422 1 98.38 161 TRP B O 1
ATOM 3477 N N . ALA B 1 162 ? 18.359 -2.549 -0.987 1 97.75 162 ALA B N 1
ATOM 3478 C CA . ALA B 1 162 ? 17.938 -2.547 0.413 1 97.75 162 ALA B CA 1
ATOM 3479 C C . ALA B 1 162 ? 16.438 -2.727 0.538 1 97.75 162 ALA B C 1
ATOM 3481 O O . ALA B 1 162 ? 15.961 -3.492 1.38 1 97.75 162 ALA B O 1
ATOM 3482 N N . LEU B 1 163 ? 15.664 -1.977 -0.243 1 98.25 163 LEU B N 1
ATOM 3483 C CA . LEU B 1 163 ? 14.211 -2.121 -0.183 1 98.25 163 LEU B CA 1
ATOM 3484 C C . LEU B 1 163 ? 13.789 -3.531 -0.586 1 98.25 163 LEU B C 1
ATOM 3486 O O . LEU B 1 163 ? 12.938 -4.137 0.065 1 98.25 163 LEU B O 1
ATOM 3490 N N . LEU B 1 164 ? 14.352 -4.055 -1.672 1 98.5 164 LEU B N 1
ATOM 3491 C CA . LEU B 1 164 ? 14.023 -5.41 -2.098 1 98.5 164 LEU B CA 1
ATOM 3492 C C . LEU B 1 164 ? 14.383 -6.422 -1.013 1 98.5 164 LEU B C 1
ATOM 3494 O O . LEU B 1 164 ? 13.609 -7.348 -0.748 1 98.5 164 LEU B O 1
ATOM 3498 N N . ARG B 1 165 ? 15.57 -6.25 -0.426 1 97.81 165 ARG B N 1
ATOM 3499 C CA . ARG B 1 165 ? 15.977 -7.141 0.661 1 97.81 165 ARG B CA 1
ATOM 3500 C C . ARG B 1 165 ? 14.969 -7.094 1.806 1 97.81 165 ARG B C 1
ATOM 3502 O O . ARG B 1 165 ? 14.641 -8.125 2.395 1 97.81 165 ARG B O 1
ATOM 3509 N N . ALA B 1 166 ? 14.461 -5.914 2.104 1 96.56 166 ALA B N 1
ATOM 3510 C CA . ALA B 1 166 ? 13.453 -5.777 3.158 1 96.56 166 ALA B CA 1
ATOM 3511 C C . ALA B 1 166 ? 12.164 -6.5 2.783 1 96.56 166 ALA B C 1
ATOM 3513 O O . ALA B 1 166 ? 11.531 -7.129 3.633 1 96.56 166 ALA B O 1
ATOM 3514 N N . MET B 1 167 ? 11.742 -6.41 1.552 1 96.75 167 MET B N 1
ATOM 3515 C CA . MET B 1 167 ? 10.539 -7.07 1.061 1 96.75 167 MET B CA 1
ATOM 3516 C C . MET B 1 167 ? 10.695 -8.586 1.103 1 96.75 167 MET B C 1
ATOM 3518 O O . MET B 1 167 ? 9.711 -9.312 1.252 1 96.75 167 MET B O 1
ATOM 3522 N N . LEU B 1 168 ? 11.93 -9.047 0.957 1 96.25 168 LEU B N 1
ATOM 3523 C CA . LEU B 1 168 ? 12.234 -10.469 0.898 1 96.25 168 LEU B CA 1
ATOM 3524 C C . LEU B 1 168 ? 12.703 -10.984 2.256 1 96.25 168 LEU B C 1
ATOM 3526 O O . LEU B 1 168 ? 13.297 -12.055 2.346 1 96.25 168 LEU B O 1
ATOM 3530 N N . ALA B 1 169 ? 12.547 -10.312 3.363 1 90 169 ALA B N 1
ATOM 3531 C CA . ALA B 1 169 ? 13.148 -10.547 4.676 1 90 169 ALA B CA 1
ATOM 3532 C C . ALA B 1 169 ? 12.758 -11.914 5.219 1 90 169 ALA B C 1
ATOM 3534 O O . ALA B 1 169 ? 13.438 -12.469 6.086 1 90 169 ALA B O 1
ATOM 3535 N N . GLY B 1 170 ? 11.719 -12.523 4.68 1 88.62 170 GLY B N 1
ATOM 3536 C CA . GLY B 1 170 ? 11.375 -13.875 5.09 1 88.62 170 GLY B CA 1
ATOM 3537 C C . GLY B 1 170 ? 12.336 -14.922 4.551 1 88.62 170 GLY B C 1
ATOM 3538 O O . GLY B 1 170 ? 12.367 -16.047 5.039 1 88.62 170 GLY B O 1
ATOM 3539 N N . GLU B 1 171 ? 13.125 -14.609 3.57 1 94.31 171 GLU B N 1
ATOM 3540 C CA . GLU B 1 171 ? 14.102 -15.516 2.969 1 94.31 171 GLU B CA 1
ATOM 3541 C C . GLU B 1 171 ? 15.484 -15.305 3.57 1 94.31 171 GLU B C 1
ATOM 3543 O O . GLU B 1 171 ? 15.789 -14.227 4.094 1 94.31 171 GLU B O 1
ATOM 3548 N N . SER B 1 172 ? 16.328 -16.344 3.502 1 95.81 172 SER B N 1
ATOM 3549 C CA . SER B 1 172 ? 17.703 -16.25 3.994 1 95.81 172 SER B CA 1
ATOM 3550 C C . SER B 1 172 ? 18.516 -15.266 3.158 1 95.81 172 SER B C 1
ATOM 3552 O O . SER B 1 172 ? 18.203 -15.023 1.991 1 95.81 172 SER B O 1
ATOM 3554 N N . PRO B 1 173 ? 19.594 -14.727 3.721 1 96.88 173 PRO B N 1
ATOM 3555 C CA . PRO B 1 173 ? 20.453 -13.812 2.965 1 96.88 173 PRO B CA 1
ATOM 3556 C C . PRO B 1 173 ? 20.984 -14.445 1.681 1 96.88 173 PRO B C 1
ATOM 3558 O O . PRO B 1 173 ? 21.125 -13.758 0.664 1 96.88 173 PRO B O 1
ATOM 3561 N N . ASN B 1 174 ? 21.25 -15.703 1.742 1 97.38 174 ASN B N 1
ATOM 3562 C CA . ASN B 1 174 ? 21.766 -16.391 0.561 1 97.38 174 ASN B CA 1
ATOM 3563 C C . ASN B 1 174 ? 20.734 -16.438 -0.557 1 97.38 174 ASN B C 1
ATOM 3565 O O . ASN B 1 174 ? 21.062 -16.203 -1.722 1 97.38 174 ASN B O 1
ATOM 3569 N N . VAL B 1 175 ? 19.547 -16.75 -0.199 1 97.19 175 VAL B N 1
ATOM 3570 C CA . VAL B 1 175 ? 18.469 -16.797 -1.185 1 97.19 175 VAL B CA 1
ATOM 3571 C C . VAL B 1 175 ? 18.203 -15.398 -1.732 1 97.19 175 VAL B C 1
ATOM 3573 O O . VAL B 1 175 ? 18.016 -15.227 -2.939 1 97.19 175 VAL B O 1
ATOM 3576 N N . GLN B 1 176 ? 18.219 -14.391 -0.868 1 98 176 GLN B N 1
ATOM 3577 C CA . GLN B 1 176 ? 18.062 -13.008 -1.309 1 98 176 GLN B CA 1
ATOM 3578 C C . GLN B 1 176 ? 19.125 -12.633 -2.34 1 98 176 GLN B C 1
ATOM 3580 O O . GLN B 1 176 ? 18.812 -12.016 -3.359 1 98 176 GLN B O 1
ATOM 3585 N N . GLN B 1 177 ? 20.312 -13.07 -2.037 1 98.25 177 GLN B N 1
ATOM 3586 C CA . GLN B 1 177 ? 21.422 -12.75 -2.941 1 98.25 177 GLN B CA 1
ATOM 3587 C C . GLN B 1 177 ? 21.203 -13.398 -4.309 1 98.25 177 GLN B C 1
ATOM 3589 O O . GLN B 1 177 ? 21.516 -12.797 -5.34 1 98.25 177 GLN B O 1
ATOM 3594 N N . GLN B 1 178 ? 20.719 -14.586 -4.312 1 97.94 178 GLN B N 1
ATOM 3595 C CA . GLN B 1 178 ? 20.438 -15.266 -5.57 1 97.94 178 GLN B CA 1
ATOM 3596 C C . GLN B 1 178 ? 19.375 -14.523 -6.375 1 97.94 178 GLN B C 1
ATOM 3598 O O . GLN B 1 178 ? 19.5 -14.375 -7.594 1 97.94 178 GLN B O 1
ATOM 3603 N N . TYR B 1 179 ? 18.344 -14.07 -5.695 1 98.25 179 TYR B N 1
ATOM 3604 C CA . TYR B 1 179 ? 17.312 -13.289 -6.363 1 98.25 179 TYR B CA 1
ATOM 3605 C C . TYR B 1 179 ? 17.891 -12.008 -6.957 1 98.25 179 TYR B C 1
ATOM 3607 O O . TYR B 1 179 ? 17.594 -11.656 -8.102 1 98.25 179 TYR B O 1
ATOM 3615 N N . ILE B 1 180 ? 18.688 -11.305 -6.156 1 98.62 180 ILE B N 1
ATOM 3616 C CA . ILE B 1 180 ? 19.266 -10.031 -6.566 1 98.62 180 ILE B CA 1
ATOM 3617 C C . ILE B 1 180 ? 20.172 -10.234 -7.773 1 98.62 180 ILE B C 1
ATOM 3619 O O . ILE B 1 180 ? 20.109 -9.469 -8.742 1 98.62 180 ILE B O 1
ATOM 3623 N N . GLU B 1 181 ? 20.984 -11.289 -7.777 1 98.62 181 GLU B N 1
ATOM 3624 C CA . GLU B 1 181 ? 21.859 -11.586 -8.906 1 98.62 181 GLU B CA 1
ATOM 3625 C C . GLU B 1 181 ? 21.062 -11.836 -10.18 1 98.62 181 GLU B C 1
ATOM 3627 O O . GLU B 1 181 ? 21.453 -11.391 -11.258 1 98.62 181 GLU B O 1
ATOM 3632 N N . ALA B 1 182 ? 20 -12.57 -10.047 1 98.69 182 ALA B N 1
ATOM 3633 C CA . ALA B 1 182 ? 19.156 -12.836 -11.195 1 98.69 182 ALA B CA 1
ATOM 3634 C C . ALA B 1 182 ? 18.5 -11.555 -11.711 1 98.69 182 ALA B C 1
ATOM 3636 O O . ALA B 1 182 ? 18.484 -11.297 -12.914 1 98.69 182 ALA B O 1
ATOM 3637 N N . LEU B 1 183 ? 18 -10.711 -10.828 1 98.75 183 LEU B N 1
ATOM 3638 C CA . LEU B 1 183 ? 17.266 -9.508 -11.188 1 98.75 183 LEU B CA 1
ATOM 3639 C C . LEU B 1 183 ? 18.219 -8.43 -11.703 1 98.75 183 LEU B C 1
ATOM 3641 O O . LEU B 1 183 ? 17.797 -7.512 -12.414 1 98.75 183 LEU B O 1
ATOM 3645 N N . ALA B 1 184 ? 19.453 -8.508 -11.305 1 98.62 184 ALA B N 1
ATOM 3646 C CA . ALA B 1 184 ? 20.438 -7.5 -11.68 1 98.62 184 ALA B CA 1
ATOM 3647 C C . ALA B 1 184 ? 20.891 -7.68 -13.125 1 98.62 184 ALA B C 1
ATOM 3649 O O . ALA B 1 184 ? 21.531 -6.793 -13.703 1 98.62 184 ALA B O 1
ATOM 3650 N N . GLN B 1 185 ? 20.594 -8.867 -13.672 1 98.31 185 GLN B N 1
ATOM 3651 C CA . GLN B 1 185 ? 20.922 -9.055 -15.078 1 98.31 185 GLN B CA 1
ATOM 3652 C C . GLN B 1 185 ? 20.219 -8.016 -15.953 1 98.31 185 GLN B C 1
ATOM 3654 O O . GLN B 1 185 ? 19.156 -7.504 -15.594 1 98.31 185 GLN B O 1
ATOM 3659 N N . PRO B 1 186 ? 20.859 -7.664 -17.078 1 97.06 186 PRO B N 1
ATOM 3660 C CA . PRO B 1 186 ? 20.281 -6.629 -17.938 1 97.06 186 PRO B CA 1
ATOM 3661 C C . PRO B 1 186 ? 18.828 -6.906 -18.312 1 97.06 186 PRO B C 1
ATOM 3663 O O . PRO B 1 186 ? 18.516 -7.969 -18.859 1 97.06 186 PRO B O 1
ATOM 3666 N N . GLY B 1 187 ? 17.922 -6.016 -17.953 1 97.81 187 GLY B N 1
ATOM 3667 C CA . GLY B 1 187 ? 16.531 -6.059 -18.328 1 97.81 187 GLY B CA 1
ATOM 3668 C C . GLY B 1 187 ? 15.688 -6.945 -17.422 1 97.81 187 GLY B C 1
ATOM 3669 O O . GLY B 1 187 ? 14.461 -6.961 -17.531 1 97.81 187 GLY B O 1
ATOM 3670 N N . ALA B 1 188 ? 16.266 -7.703 -16.547 1 98.81 188 ALA B N 1
ATOM 3671 C CA . ALA B 1 188 ? 15.562 -8.727 -15.781 1 98.81 188 ALA B CA 1
ATOM 3672 C C . ALA B 1 188 ? 14.609 -8.094 -14.781 1 98.81 188 ALA B C 1
ATOM 3674 O O . ALA B 1 188 ? 13.477 -8.555 -14.609 1 98.81 188 ALA B O 1
ATOM 3675 N N . LEU B 1 189 ? 15.109 -7.016 -14.125 1 98.88 189 LEU B N 1
ATOM 3676 C CA . LEU B 1 189 ? 14.242 -6.363 -13.148 1 98.88 189 LEU B CA 1
ATOM 3677 C C . LEU B 1 189 ? 13.008 -5.77 -13.82 1 98.88 189 LEU B C 1
ATOM 3679 O O . LEU B 1 189 ? 11.891 -5.957 -13.344 1 98.88 189 LEU B O 1
ATOM 3683 N N . THR B 1 190 ? 13.219 -5.098 -14.906 1 98.88 190 THR B N 1
ATOM 3684 C CA . THR B 1 190 ? 12.109 -4.508 -15.641 1 98.88 190 THR B CA 1
ATOM 3685 C C . THR B 1 190 ? 11.148 -5.594 -16.125 1 98.88 190 THR B C 1
ATOM 3687 O O . THR B 1 190 ? 9.93 -5.441 -16.016 1 98.88 190 THR B O 1
ATOM 3690 N N . ALA B 1 191 ? 11.664 -6.699 -16.625 1 98.94 191 ALA B N 1
ATOM 3691 C CA . ALA B 1 191 ? 10.836 -7.82 -17.062 1 98.94 191 ALA B CA 1
ATOM 3692 C C . ALA B 1 191 ? 9.992 -8.367 -15.914 1 98.94 191 ALA B C 1
ATOM 3694 O O . ALA B 1 191 ? 8.789 -8.602 -16.078 1 98.94 191 ALA B O 1
ATOM 3695 N N . ALA B 1 192 ? 10.617 -8.516 -14.797 1 98.88 192 ALA B N 1
ATOM 3696 C CA . ALA B 1 192 ? 9.914 -9.008 -13.617 1 98.88 192 ALA B CA 1
ATOM 3697 C C . ALA B 1 192 ? 8.789 -8.062 -13.219 1 98.88 192 ALA B C 1
ATOM 3699 O O . ALA B 1 192 ? 7.676 -8.508 -12.914 1 98.88 192 ALA B O 1
ATOM 3700 N N . LEU B 1 193 ? 9.031 -6.73 -13.25 1 98.88 193 LEU B N 1
ATOM 3701 C CA . LEU B 1 193 ? 8.047 -5.734 -12.859 1 98.88 193 LEU B CA 1
ATOM 3702 C C . LEU B 1 193 ? 6.934 -5.637 -13.906 1 98.88 193 LEU B C 1
ATOM 3704 O O . LEU B 1 193 ? 5.801 -5.277 -13.578 1 98.88 193 LEU B O 1
ATOM 3708 N N . ASN B 1 194 ? 7.23 -6.02 -15.148 1 98.94 194 ASN B N 1
ATOM 3709 C CA . ASN B 1 194 ? 6.23 -5.984 -16.203 1 98.94 194 ASN B CA 1
ATOM 3710 C C . ASN B 1 194 ? 5.117 -6.996 -15.961 1 98.94 194 ASN B C 1
ATOM 3712 O O . ASN B 1 194 ? 3.998 -6.832 -16.453 1 98.94 194 ASN B O 1
ATOM 3716 N N . TRP B 1 195 ? 5.379 -8.047 -15.18 1 98.88 195 TRP B N 1
ATOM 3717 C CA . TRP B 1 195 ? 4.305 -8.938 -14.75 1 98.88 195 TRP B CA 1
ATOM 3718 C C . TRP B 1 195 ? 3.244 -8.164 -13.969 1 98.88 195 TRP B C 1
ATOM 3720 O O . TRP B 1 195 ? 2.045 -8.383 -14.156 1 98.88 195 TRP B O 1
ATOM 3730 N N . TYR B 1 196 ? 3.699 -7.289 -13.141 1 98.81 196 TYR B N 1
ATOM 3731 C CA . TYR B 1 196 ? 2.777 -6.461 -12.367 1 98.81 196 TYR B CA 1
ATOM 3732 C C . TYR B 1 196 ? 2.129 -5.402 -13.25 1 98.81 196 TYR B C 1
ATOM 3734 O O . TYR B 1 196 ? 0.915 -5.191 -13.188 1 98.81 196 TYR B O 1
ATOM 3742 N N . ARG B 1 197 ? 2.912 -4.785 -14.062 1 98.81 197 ARG B N 1
ATOM 3743 C CA . ARG B 1 197 ? 2.426 -3.699 -14.906 1 98.81 197 ARG B CA 1
ATOM 3744 C C . ARG B 1 197 ? 1.373 -4.199 -15.891 1 98.81 197 ARG B C 1
ATOM 3746 O O . ARG B 1 197 ? 0.435 -3.471 -16.234 1 98.81 197 ARG B O 1
ATOM 3753 N N . ALA B 1 198 ? 1.441 -5.465 -16.25 1 98.81 198 ALA B N 1
ATOM 3754 C CA . ALA B 1 198 ? 0.499 -6.039 -17.203 1 98.81 198 ALA B CA 1
ATOM 3755 C C . ALA B 1 198 ? -0.775 -6.508 -16.5 1 98.81 198 ALA B C 1
ATOM 3757 O O . ALA B 1 198 ? -1.81 -6.695 -17.156 1 98.81 198 ALA B O 1
ATOM 3758 N N . ASN B 1 199 ? -0.742 -6.703 -15.211 1 98.56 199 ASN B N 1
ATOM 3759 C CA . ASN B 1 199 ? -1.812 -7.508 -14.633 1 98.56 199 ASN B CA 1
ATOM 3760 C C . ASN B 1 199 ? -2.432 -6.824 -13.414 1 98.56 199 ASN B C 1
ATOM 3762 O O . ASN B 1 199 ? -3.406 -7.324 -12.852 1 98.56 199 ASN B O 1
ATOM 3766 N N . THR B 1 200 ? -1.869 -5.723 -12.992 1 96.94 200 THR B N 1
ATOM 3767 C CA . THR B 1 200 ? -2.391 -5.043 -11.812 1 96.94 200 THR B CA 1
ATOM 3768 C C . THR B 1 200 ? -2.768 -3.6 -12.141 1 96.94 200 THR B C 1
ATOM 3770 O O . THR B 1 200 ? -2.156 -2.66 -11.625 1 96.94 200 THR B O 1
ATOM 3773 N N . PRO B 1 201 ? -3.783 -3.395 -12.984 1 96.75 201 PRO B N 1
ATOM 3774 C CA . PRO B 1 201 ? -4.23 -2.012 -13.172 1 96.75 201 PRO B CA 1
ATOM 3775 C C . PRO B 1 201 ? -4.672 -1.353 -11.867 1 96.75 201 PRO B C 1
ATOM 3777 O O . PRO B 1 201 ? -5.27 -2.01 -11.008 1 96.75 201 PRO B O 1
ATOM 3780 N N . PRO B 1 202 ? -4.434 -0.085 -11.711 1 97.75 202 PRO B N 1
ATOM 3781 C CA . PRO B 1 202 ? -4.754 0.596 -10.453 1 97.75 202 PRO B CA 1
ATOM 3782 C C . PRO B 1 202 ? -6.227 0.456 -10.062 1 97.75 202 PRO B C 1
ATOM 3784 O O . PRO B 1 202 ? -6.551 0.403 -8.875 1 97.75 202 PRO B O 1
ATOM 3787 N N . ALA B 1 203 ? -7.148 0.382 -11.031 1 97.06 203 ALA B N 1
ATOM 3788 C CA . ALA B 1 203 ? -8.586 0.299 -10.766 1 97.06 203 ALA B CA 1
ATOM 3789 C C . ALA B 1 203 ? -8.922 -0.941 -9.945 1 97.06 203 ALA B C 1
ATOM 3791 O O . ALA B 1 203 ? -9.938 -0.975 -9.25 1 97.06 203 ALA B O 1
ATOM 3792 N N . MET B 1 204 ? -8.055 -1.959 -9.984 1 97 204 MET B N 1
ATOM 3793 C CA . MET B 1 204 ? -8.258 -3.182 -9.211 1 97 204 MET B CA 1
ATOM 3794 C C . MET B 1 204 ? -8.297 -2.881 -7.715 1 97 204 MET B C 1
ATOM 3796 O O . MET B 1 204 ? -9 -3.555 -6.961 1 97 204 MET B O 1
ATOM 3800 N N . PHE B 1 205 ? -7.586 -1.87 -7.234 1 97.81 205 PHE B N 1
ATOM 3801 C CA . PHE B 1 205 ? -7.48 -1.532 -5.82 1 97.81 205 PHE B CA 1
ATOM 3802 C C . PHE B 1 205 ? -8.781 -0.931 -5.309 1 97.81 205 PHE B C 1
ATOM 3804 O O . PHE B 1 205 ? -8.977 -0.799 -4.098 1 97.81 205 PHE B O 1
ATOM 3811 N N . ALA B 1 206 ? -9.711 -0.577 -6.238 1 96.81 206 ALA B N 1
ATOM 3812 C CA . ALA B 1 206 ? -11.008 -0.034 -5.84 1 96.81 206 ALA B CA 1
ATOM 3813 C C . ALA B 1 206 ? -12.094 -1.104 -5.902 1 96.81 206 ALA B C 1
ATOM 3815 O O . ALA B 1 206 ? -13.273 -0.819 -5.668 1 96.81 206 ALA B O 1
ATOM 3816 N N . GLN B 1 207 ? -11.68 -2.324 -6.234 1 93.06 207 GLN B N 1
ATOM 3817 C CA . GLN B 1 207 ? -12.648 -3.402 -6.395 1 93.06 207 GLN B CA 1
ATOM 3818 C C . GLN B 1 207 ? -13.156 -3.893 -5.043 1 93.06 207 GLN B C 1
ATOM 3820 O O . GLN B 1 207 ? -12.383 -4.402 -4.23 1 93.06 207 GLN B O 1
ATOM 3825 N N . LEU B 1 208 ? -14.422 -3.822 -4.812 1 94 208 LEU B N 1
ATOM 3826 C CA . LEU B 1 208 ? -14.992 -4.238 -3.535 1 94 208 LEU B CA 1
ATOM 3827 C C . LEU B 1 208 ? -15.828 -5.504 -3.697 1 94 208 LEU B C 1
ATOM 3829 O O . LEU B 1 208 ? -16.062 -6.227 -2.727 1 94 208 LEU B O 1
ATOM 3833 N N . GLU B 1 209 ? -16.297 -5.742 -4.949 1 95.44 209 GLU B N 1
ATOM 3834 C CA . GLU B 1 209 ? -17.062 -6.941 -5.246 1 95.44 209 GLU B CA 1
ATOM 3835 C C . GLU B 1 209 ? -16.25 -7.949 -6.039 1 95.44 209 GLU B C 1
ATOM 3837 O O . GLU B 1 209 ? -15.375 -7.57 -6.824 1 95.44 209 GLU B O 1
ATOM 3842 N N . PRO B 1 210 ? -16.547 -9.227 -5.82 1 96.06 210 PRO B N 1
ATOM 3843 C CA . PRO B 1 210 ? -15.805 -10.242 -6.586 1 96.06 210 PRO B CA 1
ATOM 3844 C C . PRO B 1 210 ? -15.992 -10.094 -8.094 1 96.06 210 PRO B C 1
ATOM 3846 O O . PRO B 1 210 ? -17.094 -9.75 -8.555 1 96.06 210 PRO B O 1
ATOM 3849 N N . GLY B 1 211 ? -14.898 -10.305 -8.82 1 93.12 211 GLY B N 1
ATOM 3850 C CA . GLY B 1 211 ? -15.016 -10.336 -10.266 1 93.12 211 GLY B CA 1
ATOM 3851 C C . GLY B 1 211 ? -15.82 -11.523 -10.773 1 93.12 211 GLY B C 1
ATOM 3852 O O . GLY B 1 211 ? -16.016 -12.5 -10.055 1 93.12 211 GLY B O 1
ATOM 3853 N N . LYS B 1 212 ? -16.359 -11.352 -11.93 1 93.31 212 LYS B N 1
ATOM 3854 C CA . LYS B 1 212 ? -17.062 -12.445 -12.594 1 93.31 212 LYS B CA 1
ATOM 3855 C C . LYS B 1 212 ? -16.125 -13.234 -13.5 1 93.31 212 LYS B C 1
ATOM 3857 O O . LYS B 1 212 ? -15.734 -12.75 -14.57 1 93.31 212 LYS B O 1
ATOM 3862 N N . LEU B 1 213 ? -15.766 -14.414 -13.031 1 96.56 213 LEU B N 1
ATOM 3863 C CA . LEU B 1 213 ? -14.875 -15.305 -13.766 1 96.56 213 LEU B CA 1
ATOM 3864 C C . LEU B 1 213 ? -15.484 -16.7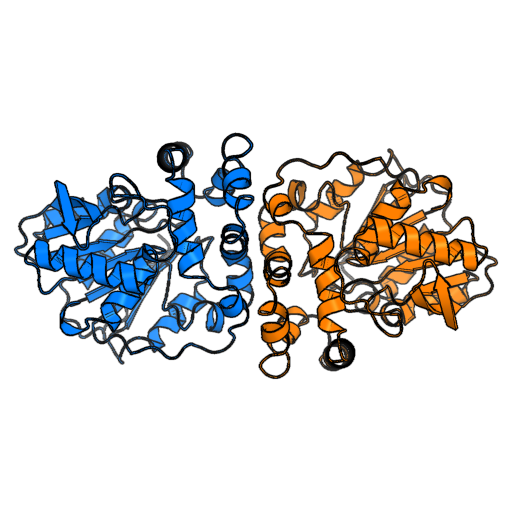03 -13.898 1 96.56 213 LEU B C 1
ATOM 3866 O O . LEU B 1 213 ? -16.328 -17.078 -13.094 1 96.56 213 LEU B O 1
ATOM 3870 N N . PRO B 1 214 ? -15.086 -17.406 -14.953 1 96.88 214 PRO B N 1
ATOM 3871 C CA . PRO B 1 214 ? -15.57 -18.781 -15.055 1 96.88 214 PRO B CA 1
ATOM 3872 C C . PRO B 1 214 ? -15.156 -19.656 -13.859 1 96.88 214 PRO B C 1
ATOM 3874 O O . PRO B 1 214 ? -14.078 -19.438 -13.297 1 96.88 214 PRO B O 1
ATOM 3877 N N . LEU B 1 215 ? -16 -20.594 -13.57 1 97.81 215 LEU B N 1
ATOM 3878 C CA . LEU B 1 215 ? -15.68 -21.5 -12.484 1 97.81 215 LEU B CA 1
ATOM 3879 C C . LEU B 1 215 ? -14.625 -22.516 -12.922 1 97.81 215 LEU B C 1
ATOM 3881 O O . LEU B 1 215 ? -14.648 -22.984 -14.055 1 97.81 215 LEU B O 1
ATOM 3885 N N . VAL B 1 216 ? -13.758 -22.766 -12.055 1 98.5 216 VAL B N 1
ATOM 3886 C CA . VAL B 1 216 ? -12.805 -23.859 -12.25 1 98.5 216 VAL B CA 1
ATOM 3887 C C . VAL B 1 216 ? -13.492 -25.203 -12.047 1 98.5 216 VAL B C 1
ATOM 3889 O O . VAL B 1 216 ? -14.195 -25.406 -11.047 1 98.5 216 VAL B O 1
ATOM 3892 N N . GLN B 1 217 ? -13.211 -26.141 -12.969 1 97.62 217 GLN B N 1
ATOM 3893 C CA . GLN B 1 217 ? -13.992 -27.375 -13.016 1 97.62 217 GLN B CA 1
ATOM 3894 C C . GLN B 1 217 ? -13.25 -28.516 -12.328 1 97.62 217 GLN B C 1
ATOM 3896 O O . GLN B 1 217 ? -13.867 -29.5 -11.922 1 97.62 217 GLN B O 1
ATOM 3901 N N . CYS B 1 218 ? -12.039 -28.453 -12.219 1 97.5 218 CYS B N 1
ATOM 3902 C CA . CYS B 1 218 ? -11.242 -29.562 -11.703 1 97.5 218 CYS B CA 1
ATOM 3903 C C . CYS B 1 218 ? -11.078 -29.469 -10.195 1 97.5 218 CYS B C 1
ATOM 3905 O O . CYS B 1 218 ? -11.242 -28.391 -9.617 1 97.5 218 CYS B O 1
ATOM 3907 N N . PRO B 1 219 ? -10.773 -30.641 -9.5 1 98.12 219 PRO B N 1
ATOM 3908 C CA . PRO B 1 219 ? -10.414 -30.578 -8.078 1 98.12 219 PRO B CA 1
ATOM 3909 C C . PRO B 1 219 ? -9.266 -29.594 -7.812 1 98.12 219 PRO B C 1
ATOM 3911 O O . PRO B 1 219 ? -8.289 -29.578 -8.57 1 98.12 219 PRO B O 1
ATOM 3914 N N . THR B 1 220 ? -9.453 -28.766 -6.793 1 98.62 220 THR B N 1
ATOM 3915 C CA . THR B 1 220 ? -8.508 -27.688 -6.52 1 98.62 220 THR B CA 1
ATOM 3916 C C . THR B 1 220 ? -8.109 -27.672 -5.047 1 98.62 220 THR B C 1
ATOM 3918 O O . THR B 1 220 ? -8.961 -27.812 -4.168 1 98.62 220 THR B O 1
ATOM 3921 N N . LEU B 1 221 ? -6.848 -27.609 -4.82 1 98.69 221 LEU B N 1
ATOM 3922 C CA . LEU B 1 221 ? -6.301 -27.438 -3.48 1 98.69 221 LEU B CA 1
ATOM 3923 C C . LEU B 1 221 ? -5.695 -26.047 -3.312 1 98.69 221 LEU B C 1
ATOM 3925 O O . LEU B 1 221 ? -4.777 -25.672 -4.043 1 98.69 221 LEU B O 1
ATOM 3929 N N . GLY B 1 222 ? -6.27 -25.234 -2.408 1 98.81 222 GLY B N 1
ATOM 3930 C CA . GLY B 1 222 ? -5.652 -24 -1.991 1 98.81 222 GLY B CA 1
ATOM 3931 C C . GLY B 1 222 ? -4.754 -24.141 -0.777 1 98.81 222 GLY B C 1
ATOM 3932 O O . GLY B 1 222 ? -5.129 -24.797 0.196 1 98.81 222 GLY B O 1
ATOM 3933 N N . VAL B 1 223 ? -3.576 -23.609 -0.848 1 98.88 223 VAL B N 1
ATOM 3934 C CA . VAL B 1 223 ? -2.623 -23.672 0.255 1 98.88 223 VAL B CA 1
ATOM 3935 C C . VAL B 1 223 ? -2.203 -22.25 0.653 1 98.88 223 VAL B C 1
ATOM 3937 O O . VAL B 1 223 ? -1.841 -21.438 -0.203 1 98.88 223 VAL B O 1
ATOM 3940 N N . TRP B 1 224 ? -2.293 -21.906 1.893 1 98.69 224 TRP B N 1
ATOM 3941 C CA . TRP B 1 224 ? -1.855 -20.625 2.439 1 98.69 224 TRP B CA 1
ATOM 3942 C C . TRP B 1 224 ? -1.114 -20.812 3.758 1 98.69 224 TRP B C 1
ATOM 3944 O O . TRP B 1 224 ? -1.328 -21.812 4.457 1 98.69 224 TRP B O 1
ATOM 3954 N N . SER B 1 225 ? -0.216 -19.953 4.035 1 98.38 225 SER B N 1
ATOM 3955 C CA . SER B 1 225 ? 0.512 -20.016 5.301 1 98.38 225 SER B CA 1
ATOM 3956 C C . SER B 1 225 ? 0.265 -18.781 6.148 1 98.38 225 SER B C 1
ATOM 3958 O O . SER B 1 225 ? 0.181 -17.656 5.621 1 98.38 225 SER B O 1
ATOM 3960 N N . SER B 1 226 ? 0.281 -18.938 7.488 1 97.75 226 SER B N 1
ATOM 3961 C CA . SER B 1 226 ? -0.078 -17.859 8.406 1 97.75 226 SER B CA 1
ATOM 3962 C C . SER B 1 226 ? 1.02 -16.797 8.469 1 97.75 226 SER B C 1
ATOM 3964 O O . SER B 1 226 ? 0.792 -15.695 8.961 1 97.75 226 SER B O 1
ATOM 3966 N N . GLY B 1 227 ? 2.193 -17.188 8.016 1 97 227 GLY B N 1
ATOM 3967 C CA . GLY B 1 227 ? 3.293 -16.234 8.008 1 97 227 GLY B CA 1
ATOM 3968 C C . GLY B 1 227 ? 3.436 -15.492 6.691 1 97 227 GLY B C 1
ATOM 3969 O O . GLY B 1 227 ? 4.445 -14.828 6.453 1 97 227 GLY B O 1
ATOM 3970 N N . ASP B 1 228 ? 2.467 -15.656 5.785 1 97.81 228 ASP B N 1
ATOM 3971 C CA . ASP B 1 228 ? 2.537 -15 4.48 1 97.81 228 ASP B CA 1
ATOM 3972 C C . ASP B 1 228 ? 2.482 -13.484 4.621 1 97.81 228 ASP B C 1
ATOM 3974 O O . ASP B 1 228 ? 1.509 -12.938 5.145 1 97.81 228 ASP B O 1
ATOM 3978 N N . SER B 1 229 ? 3.461 -12.82 4.148 1 95.81 229 SER B N 1
ATOM 3979 C CA . SER B 1 229 ? 3.578 -11.375 4.316 1 95.81 229 SER B CA 1
ATOM 3980 C C . SER B 1 229 ? 2.945 -10.625 3.146 1 95.81 229 SER B C 1
ATOM 3982 O O . SER B 1 229 ? 2.879 -9.398 3.15 1 95.81 229 SER B O 1
ATOM 3984 N N . ALA B 1 230 ? 2.436 -11.375 2.129 1 97.5 230 ALA B N 1
ATOM 3985 C CA . ALA B 1 230 ? 1.939 -10.711 0.925 1 97.5 230 ALA B CA 1
ATOM 3986 C C . ALA B 1 230 ? 0.452 -10.984 0.72 1 97.5 230 ALA B C 1
ATOM 3988 O O . ALA B 1 230 ? -0.224 -10.258 -0.012 1 97.5 230 ALA B O 1
ATOM 3989 N N . LEU B 1 231 ? -0.041 -12.016 1.358 1 98.44 231 LEU B N 1
ATOM 3990 C CA . LEU B 1 231 ? -1.409 -12.43 1.075 1 98.44 231 LEU B CA 1
ATOM 3991 C C . LEU B 1 231 ? -2.174 -12.703 2.367 1 98.44 231 LEU B C 1
ATOM 3993 O O . LEU B 1 231 ? -1.636 -13.312 3.293 1 98.44 231 LEU B O 1
ATOM 3997 N N . THR B 1 232 ? -3.414 -12.312 2.396 1 98.62 232 THR B N 1
ATOM 3998 C CA . THR B 1 232 ? -4.293 -12.633 3.516 1 98.62 232 THR B CA 1
ATOM 3999 C C . THR B 1 232 ? -4.895 -14.023 3.352 1 98.62 232 THR B C 1
ATOM 4001 O O . THR B 1 232 ? -5.023 -14.523 2.23 1 98.62 232 THR B O 1
ATOM 4004 N N . GLU B 1 233 ? -5.277 -14.602 4.445 1 98.62 233 GLU B N 1
ATOM 4005 C CA . GLU B 1 233 ? -5.977 -15.883 4.395 1 98.62 233 GLU B CA 1
ATOM 4006 C C . GLU B 1 233 ? -7.344 -15.742 3.727 1 98.62 233 GLU B C 1
ATOM 4008 O O . GLU B 1 233 ? -7.805 -16.656 3.041 1 98.62 233 GLU B O 1
ATOM 4013 N N . ALA B 1 234 ? -7.977 -14.594 3.916 1 98.69 234 ALA B N 1
ATOM 4014 C CA . ALA B 1 234 ? -9.352 -14.359 3.488 1 98.69 234 ALA B CA 1
ATOM 4015 C C . ALA B 1 234 ? -9.5 -14.547 1.981 1 98.69 234 ALA B C 1
ATOM 4017 O O . ALA B 1 234 ? -10.469 -15.148 1.518 1 98.69 234 ALA B O 1
ATOM 4018 N N . GLN B 1 235 ? -8.578 -13.977 1.247 1 98.38 235 GLN B N 1
ATOM 4019 C CA . GLN B 1 235 ? -8.688 -14.109 -0.202 1 98.38 235 GLN B CA 1
ATOM 4020 C C . GLN B 1 235 ? -8.57 -15.562 -0.633 1 98.38 235 GLN B C 1
ATOM 4022 O O . GLN B 1 235 ? -9.219 -15.992 -1.593 1 98.38 235 GLN B O 1
ATOM 4027 N N . MET B 1 236 ? -7.793 -16.406 0.033 1 98.69 236 MET B N 1
ATOM 4028 C CA . MET B 1 236 ? -7.652 -17.828 -0.287 1 98.69 236 MET B CA 1
ATOM 4029 C C . MET B 1 236 ? -8.906 -18.594 0.094 1 98.69 236 MET B C 1
ATOM 4031 O O . MET B 1 236 ? -9.43 -19.375 -0.705 1 98.69 236 MET B O 1
ATOM 4035 N N . LYS B 1 237 ? -9.352 -18.344 1.276 1 98.56 237 LYS B N 1
ATOM 4036 C CA . LYS B 1 237 ? -10.547 -19.047 1.734 1 98.56 237 LYS B CA 1
ATOM 4037 C C . LYS B 1 237 ? -11.742 -18.75 0.831 1 98.56 237 LYS B C 1
ATOM 4039 O O . LYS B 1 237 ? -12.508 -19.656 0.491 1 98.56 237 LYS B O 1
ATOM 4044 N N . ALA B 1 238 ? -11.859 -17.547 0.413 1 98.44 238 ALA B N 1
ATOM 4045 C CA . ALA B 1 238 ? -12.984 -17.141 -0.43 1 98.44 238 ALA B CA 1
ATOM 4046 C C . ALA B 1 238 ? -12.891 -17.781 -1.812 1 98.44 238 ALA B C 1
ATOM 4048 O O . ALA B 1 238 ? -13.891 -17.859 -2.533 1 98.44 238 ALA B O 1
ATOM 4049 N N . SER B 1 239 ? -11.766 -18.234 -2.205 1 98.12 239 SER B N 1
ATOM 4050 C CA . SER B 1 239 ? -11.531 -18.812 -3.527 1 98.12 239 SER B CA 1
ATOM 4051 C C . SER B 1 239 ? -12.297 -20.109 -3.707 1 98.12 239 SER B C 1
ATOM 4053 O O . SER B 1 239 ? -12.445 -20.609 -4.828 1 98.12 239 SER B O 1
ATOM 4055 N N . GLN B 1 240 ? -12.773 -20.688 -2.594 1 98.12 240 GLN B N 1
ATOM 4056 C CA . GLN B 1 240 ? -13.664 -21.844 -2.693 1 98.12 240 GLN B CA 1
ATOM 4057 C C . GLN B 1 240 ? -14.844 -21.547 -3.619 1 98.12 240 GLN B C 1
ATOM 4059 O O . GLN B 1 240 ? -15.312 -22.438 -4.336 1 98.12 240 GLN B O 1
ATOM 4064 N N . GLN B 1 241 ? -15.227 -20.312 -3.658 1 97.62 241 GLN B N 1
ATOM 4065 C CA . GLN B 1 241 ? -16.391 -19.906 -4.445 1 97.62 241 GLN B CA 1
ATOM 4066 C C . GLN B 1 241 ? -16.078 -19.922 -5.938 1 97.62 241 GLN B C 1
ATOM 4068 O O . GLN B 1 241 ? -16.984 -19.844 -6.77 1 97.62 241 GLN B O 1
ATOM 4073 N N . GLN B 1 242 ? -14.797 -20 -6.312 1 98 242 GLN B N 1
ATOM 4074 C CA . GLN B 1 242 ? -14.383 -19.969 -7.711 1 98 242 GLN B CA 1
ATOM 4075 C C . GLN B 1 242 ? -14.234 -21.375 -8.273 1 98 242 GLN B C 1
ATOM 4077 O O . GLN B 1 242 ? -13.781 -21.547 -9.406 1 98 242 GLN B O 1
ATOM 4082 N N . VAL B 1 243 ? -14.492 -22.391 -7.477 1 98.25 243 VAL B N 1
ATOM 4083 C CA . VAL B 1 243 ? -14.391 -23.781 -7.875 1 98.25 243 VAL B CA 1
ATOM 4084 C C . VAL B 1 243 ? -15.758 -24.453 -7.777 1 98.25 243 VAL B C 1
ATOM 4086 O O . VAL B 1 243 ? -16.531 -24.156 -6.867 1 98.25 243 VAL B O 1
ATOM 4089 N N . VAL B 1 244 ? -16.109 -25.312 -8.703 1 96.38 244 VAL B N 1
ATOM 4090 C CA . VAL B 1 244 ? -17.391 -26.016 -8.68 1 96.38 244 VAL B CA 1
ATOM 4091 C C . VAL B 1 244 ? -17.562 -26.734 -7.344 1 96.38 244 VAL B C 1
ATOM 4093 O O . VAL B 1 244 ? -16.562 -27.141 -6.719 1 96.38 244 VAL B O 1
ATOM 4096 N N . PRO B 1 245 ? -18.734 -26.922 -6.926 1 92.69 245 PRO B N 1
ATOM 4097 C CA . PRO B 1 245 ? -19.016 -27.484 -5.609 1 92.69 245 PRO B CA 1
ATOM 4098 C C . PRO B 1 245 ? -18.344 -28.844 -5.402 1 92.69 245 PRO B C 1
ATOM 4100 O O . PRO B 1 245 ? -18.203 -29.625 -6.348 1 92.69 245 PRO B O 1
ATOM 4103 N N . CYS B 1 246 ? -17.844 -29.047 -4.234 1 89.75 246 CYS B N 1
ATOM 4104 C CA . CYS B 1 246 ? -17.297 -30.297 -3.719 1 89.75 246 CYS B CA 1
ATOM 4105 C C . CYS B 1 246 ? -15.945 -30.609 -4.336 1 89.75 246 CYS B C 1
ATOM 4107 O O . CYS B 1 246 ? -15.477 -31.75 -4.285 1 89.75 246 CYS B O 1
ATOM 4109 N N . LYS B 1 247 ? -15.305 -29.609 -4.898 1 94.75 247 LYS B N 1
ATOM 4110 C CA . LYS B 1 247 ? -14.016 -29.875 -5.531 1 94.75 247 LYS B CA 1
ATOM 4111 C C . LYS B 1 247 ? -12.922 -28.984 -4.953 1 94.75 247 LYS B C 1
ATOM 4113 O O . LYS B 1 247 ? -11.836 -28.875 -5.523 1 94.75 247 LYS B O 1
ATOM 4118 N N . TRP B 1 248 ? -13.25 -28.297 -3.885 1 97.31 248 TRP B N 1
ATOM 4119 C CA . TRP B 1 248 ? -12.297 -27.406 -3.24 1 97.31 248 TRP B CA 1
ATOM 4120 C C . TRP B 1 248 ? -11.781 -28.016 -1.939 1 97.31 248 TRP B C 1
ATOM 4122 O O . TRP B 1 248 ? -12.562 -28.5 -1.119 1 97.31 248 TRP B O 1
ATOM 4132 N N . ARG B 1 249 ? -10.5 -27.984 -1.77 1 97.31 249 ARG B N 1
ATOM 4133 C CA . ARG B 1 249 ? -9.82 -28.266 -0.514 1 97.31 249 ARG B CA 1
ATOM 4134 C C . ARG B 1 249 ? -8.906 -27.125 -0.108 1 97.31 249 ARG B C 1
ATOM 4136 O O . ARG B 1 249 ? -8.336 -26.438 -0.965 1 97.31 249 ARG B O 1
ATOM 4143 N N . TYR B 1 250 ? -8.812 -26.938 1.213 1 98.19 250 TYR B N 1
ATOM 4144 C CA . TYR B 1 250 ? -7.988 -25.859 1.735 1 98.19 250 TYR B CA 1
ATOM 4145 C C . TYR B 1 250 ? -7.023 -26.375 2.795 1 98.19 250 TYR B C 1
ATOM 4147 O O . TYR B 1 250 ? -7.406 -27.156 3.666 1 98.19 250 TYR B O 1
ATOM 4155 N N . ALA B 1 251 ? -5.809 -26 2.68 1 98.56 251 ALA B N 1
ATOM 4156 C CA . ALA B 1 251 ? -4.801 -26.297 3.693 1 98.56 251 ALA B CA 1
ATOM 4157 C C . ALA B 1 251 ? -4.137 -25.031 4.203 1 98.56 251 ALA B C 1
ATOM 4159 O O . ALA B 1 251 ? -3.592 -24.25 3.416 1 98.56 251 ALA B O 1
ATOM 4160 N N . ARG B 1 252 ? -4.172 -24.812 5.426 1 98.38 252 ARG B N 1
ATOM 4161 C CA . ARG B 1 252 ? -3.447 -23.75 6.105 1 98.38 252 ARG B CA 1
ATOM 4162 C C . ARG B 1 252 ? -2.176 -24.281 6.758 1 98.38 252 ARG B C 1
ATOM 4164 O O . ARG B 1 252 ? -2.217 -25.266 7.496 1 98.38 252 ARG B O 1
ATOM 4171 N N . LEU B 1 253 ? -1.096 -23.703 6.41 1 98.38 253 LEU B N 1
ATOM 4172 C CA . LEU B 1 253 ? 0.173 -24.016 7.055 1 98.38 253 LEU B CA 1
ATOM 4173 C C . LEU B 1 253 ? 0.551 -22.953 8.078 1 98.38 253 LEU B C 1
ATOM 4175 O O . LEU B 1 253 ? 0.336 -21.766 7.844 1 98.38 253 LEU B O 1
ATOM 4179 N N . GLU B 1 254 ? 1.1 -23.344 9.18 1 97.06 254 GLU B N 1
ATOM 4180 C CA . GLU B 1 254 ? 1.429 -22.391 10.242 1 97.06 254 GLU B CA 1
ATOM 4181 C C . GLU B 1 254 ? 2.906 -22.016 10.203 1 97.06 254 GLU B C 1
ATOM 4183 O O . GLU B 1 254 ? 3.77 -22.875 10.031 1 97.06 254 GLU B O 1
ATOM 4188 N N . GLY B 1 255 ? 3.143 -20.766 10.297 1 90.38 255 GLY B N 1
ATOM 4189 C CA . GLY B 1 255 ? 4.457 -20.219 10.602 1 90.38 255 GLY B CA 1
ATOM 4190 C C . GLY B 1 255 ? 5.34 -20.062 9.375 1 90.38 255 GLY B C 1
ATOM 4191 O O . GLY B 1 255 ? 6.359 -19.375 9.422 1 90.38 255 GLY B O 1
ATOM 4192 N N . CYS B 1 256 ? 5.039 -20.672 8.32 1 94.81 256 CYS B N 1
ATOM 4193 C CA . CYS B 1 256 ? 5.82 -20.547 7.094 1 94.81 256 CYS B CA 1
ATOM 4194 C C . CYS B 1 256 ? 5.562 -19.203 6.426 1 94.81 256 CYS B C 1
ATOM 4196 O O . CYS B 1 256 ? 4.43 -18.719 6.398 1 94.81 256 CYS B O 1
ATOM 4198 N N . ASN B 1 257 ? 6.637 -18.625 5.945 1 95.81 257 ASN B N 1
ATOM 4199 C CA . ASN B 1 257 ? 6.469 -17.344 5.242 1 95.81 257 ASN B CA 1
ATOM 4200 C C . ASN B 1 257 ? 5.867 -17.547 3.854 1 95.81 257 ASN B C 1
ATOM 4202 O O . ASN B 1 257 ? 5.336 -18.625 3.553 1 95.81 257 ASN B O 1
ATOM 4206 N N . HIS B 1 258 ? 5.887 -16.547 2.988 1 97.5 258 HIS B N 1
ATOM 4207 C CA . HIS B 1 258 ? 5.25 -16.516 1.678 1 97.5 258 HIS B CA 1
ATOM 4208 C C . HIS B 1 258 ? 5.754 -17.656 0.796 1 97.5 258 HIS B C 1
ATOM 4210 O O . HIS B 1 258 ? 5.02 -18.156 -0.063 1 97.5 258 HIS B O 1
ATOM 4216 N N . TRP B 1 259 ? 6.918 -18.109 1.023 1 98.06 259 TRP B N 1
ATOM 4217 C CA . TRP B 1 259 ? 7.559 -19.078 0.142 1 98.06 259 TRP B CA 1
ATOM 4218 C C . TRP B 1 259 ? 7.391 -20.5 0.676 1 98.06 259 TRP B C 1
ATOM 4220 O O . TRP B 1 259 ? 8.367 -21.172 1.013 1 98.06 259 TRP B O 1
ATOM 4230 N N . VAL B 1 260 ? 6.242 -20.953 0.56 1 98.25 260 VAL B N 1
ATOM 4231 C CA . VAL B 1 260 ? 5.793 -22.25 1.058 1 98.25 260 VAL B CA 1
ATOM 4232 C C . VAL B 1 260 ? 6.605 -23.359 0.401 1 98.25 260 VAL B C 1
ATOM 4234 O O . VAL B 1 260 ? 7.066 -24.281 1.078 1 98.25 260 VAL B O 1
ATOM 4237 N N . PRO B 1 261 ? 6.891 -23.328 -0.927 1 98.62 261 PRO B N 1
ATOM 4238 C CA . PRO B 1 261 ? 7.633 -24.438 -1.555 1 98.62 261 PRO B CA 1
ATOM 4239 C C . PRO B 1 261 ? 9 -24.656 -0.924 1 98.62 261 PRO B C 1
ATOM 4241 O O . PRO B 1 261 ? 9.5 -25.781 -0.908 1 98.62 261 PRO B O 1
ATOM 4244 N N . ARG B 1 262 ? 9.594 -23.578 -0.373 1 97.44 262 ARG B N 1
ATOM 4245 C CA . ARG B 1 262 ? 10.906 -23.688 0.256 1 97.44 262 ARG B CA 1
ATOM 4246 C C . ARG B 1 262 ? 10.781 -23.828 1.77 1 97.44 262 ARG B C 1
ATOM 4248 O O . ARG B 1 262 ? 11.383 -24.719 2.371 1 97.44 262 ARG B O 1
ATOM 4255 N N . GLY B 1 263 ? 9.984 -23.031 2.396 1 96.62 263 GLY B N 1
ATOM 4256 C CA . GLY B 1 263 ? 9.922 -22.938 3.846 1 96.62 263 GLY B CA 1
ATOM 4257 C C . GLY B 1 263 ? 9.133 -24.062 4.488 1 96.62 263 GLY B C 1
ATOM 4258 O O . GLY B 1 263 ? 9.312 -24.359 5.668 1 96.62 263 GLY B O 1
ATOM 4259 N N . ALA B 1 264 ? 8.242 -24.656 3.773 1 98.06 264 ALA B N 1
ATOM 4260 C CA . ALA B 1 264 ? 7.422 -25.766 4.246 1 98.06 264 ALA B CA 1
ATOM 4261 C C . ALA B 1 264 ? 7.43 -26.906 3.238 1 98.06 264 ALA B C 1
ATOM 4263 O O . ALA B 1 264 ? 6.379 -27.484 2.938 1 98.06 264 ALA B O 1
ATOM 4264 N N . ALA B 1 265 ? 8.594 -27.219 2.756 1 98.38 265 ALA B N 1
ATOM 4265 C CA . ALA B 1 265 ? 8.758 -28.156 1.65 1 98.38 265 ALA B CA 1
ATOM 4266 C C . ALA B 1 265 ? 8.18 -29.531 2 1 98.38 265 ALA B C 1
ATOM 4268 O O . ALA B 1 265 ? 7.465 -30.125 1.197 1 98.38 265 ALA B O 1
ATOM 4269 N N . GLN B 1 266 ? 8.453 -30.031 3.154 1 98.25 266 GLN B N 1
ATOM 4270 C CA . GLN B 1 266 ? 7.992 -31.359 3.537 1 98.25 266 GLN B CA 1
ATOM 4271 C C . GLN B 1 266 ? 6.473 -31.406 3.639 1 98.25 266 GLN B C 1
ATOM 4273 O O . GLN B 1 266 ? 5.84 -32.344 3.152 1 98.25 266 GLN B O 1
ATOM 4278 N N . GLN B 1 267 ? 5.926 -30.391 4.285 1 98.56 267 GLN B N 1
ATOM 4279 C CA . GLN B 1 267 ? 4.473 -30.312 4.41 1 98.56 267 GLN B CA 1
ATOM 4280 C C . GLN B 1 267 ? 3.809 -30.203 3.041 1 98.56 267 GLN B C 1
ATOM 4282 O O . GLN B 1 267 ? 2.803 -30.859 2.775 1 98.56 267 GLN B O 1
ATOM 4287 N N . LEU B 1 268 ? 4.363 -29.406 2.215 1 98.81 268 LEU B N 1
ATOM 4288 C CA . LEU B 1 268 ? 3.807 -29.234 0.877 1 98.81 268 LEU B CA 1
ATOM 4289 C C . LEU B 1 268 ? 3.918 -30.516 0.073 1 98.81 268 LEU B C 1
ATOM 4291 O O . LEU B 1 268 ? 2.984 -30.891 -0.637 1 98.81 268 LEU B O 1
ATOM 4295 N N . ASN B 1 269 ? 5.094 -31.203 0.15 1 98.75 269 ASN B N 1
ATOM 4296 C CA . ASN B 1 269 ? 5.258 -32.469 -0.531 1 98.75 269 ASN B CA 1
ATOM 4297 C C . ASN B 1 269 ? 4.18 -33.469 -0.117 1 98.75 269 ASN B C 1
ATOM 4299 O O . ASN B 1 269 ? 3.596 -34.156 -0.965 1 98.75 269 ASN B O 1
ATOM 4303 N N . GLN B 1 270 ? 3.953 -33.5 1.142 1 98.5 270 GLN B N 1
ATOM 4304 C CA . GLN B 1 270 ? 2.932 -34.406 1.632 1 98.5 270 GLN B CA 1
ATOM 4305 C C . GLN B 1 270 ? 1.558 -34.062 1.068 1 98.5 270 GLN B C 1
ATOM 4307 O O . GLN B 1 270 ? 0.8 -34.969 0.668 1 98.5 270 GLN B O 1
ATOM 4312 N N . LEU B 1 271 ? 1.212 -32.781 1.069 1 98.5 271 LEU B N 1
ATOM 4313 C CA . LEU B 1 271 ? -0.059 -32.344 0.509 1 98.5 271 LEU B CA 1
ATOM 4314 C C . LEU B 1 271 ? -0.175 -32.75 -0.959 1 98.5 271 LEU B C 1
ATOM 4316 O O . LEU B 1 271 ? -1.216 -33.25 -1.392 1 98.5 271 LEU B O 1
ATOM 4320 N N . LEU B 1 272 ? 0.9 -32.562 -1.72 1 98.75 272 LEU B N 1
ATOM 4321 C CA . LEU B 1 272 ? 0.893 -32.844 -3.146 1 98.75 272 LEU B CA 1
ATOM 4322 C C . LEU B 1 272 ? 0.773 -34.344 -3.387 1 98.75 272 LEU B C 1
ATOM 4324 O O . LEU B 1 272 ? -0.018 -34.781 -4.223 1 98.75 272 LEU B O 1
ATOM 4328 N N . LEU B 1 273 ? 1.528 -35.156 -2.66 1 98.25 273 LEU B N 1
ATOM 4329 C CA . LEU B 1 273 ? 1.571 -36.594 -2.832 1 98.25 273 LEU B CA 1
ATOM 4330 C C . LEU B 1 273 ? 0.226 -37.219 -2.484 1 98.25 273 LEU B C 1
ATOM 4332 O O . LEU B 1 273 ? -0.142 -38.25 -3.041 1 98.25 273 LEU B O 1
ATOM 4336 N N . ASN B 1 274 ? -0.489 -36.562 -1.584 1 97.44 274 ASN B N 1
ATOM 4337 C CA . ASN B 1 274 ? -1.808 -37.062 -1.204 1 97.44 274 ASN B CA 1
ATOM 4338 C C . ASN B 1 274 ? -2.887 -36.594 -2.17 1 97.44 274 ASN B C 1
ATOM 4340 O O . ASN B 1 274 ? -3.789 -37.344 -2.527 1 97.44 274 ASN B O 1
ATOM 4344 N N . PHE B 1 275 ? -2.859 -35.406 -2.611 1 98.12 275 PHE B N 1
ATOM 4345 C CA . PHE B 1 275 ? -3.932 -34.781 -3.361 1 98.12 275 PHE B CA 1
ATOM 4346 C C . PHE B 1 275 ? -3.898 -35.188 -4.824 1 98.12 275 PHE B C 1
ATOM 4348 O O . PHE B 1 275 ? -4.941 -35.469 -5.414 1 98.12 275 PHE B O 1
ATOM 4355 N N . LEU B 1 276 ? -2.707 -35.219 -5.473 1 97.38 276 LEU B N 1
ATOM 4356 C CA . LEU B 1 276 ? -2.584 -35.344 -6.922 1 97.38 276 LEU B CA 1
ATOM 4357 C C . LEU B 1 276 ? -3.084 -36.719 -7.387 1 97.38 276 LEU B C 1
ATOM 4359 O O . LEU B 1 276 ? -3.822 -36.812 -8.367 1 97.38 276 LEU B O 1
ATOM 4363 N N . PRO B 1 277 ? -2.777 -37.844 -6.652 1 93.62 277 PRO B N 1
ATOM 4364 C CA . PRO B 1 277 ? -3.271 -39.156 -7.105 1 93.62 277 PRO B CA 1
ATOM 4365 C C . PRO B 1 277 ? -4.715 -39.406 -6.684 1 93.62 277 PRO B C 1
ATOM 4367 O O . PRO B 1 277 ? -5.3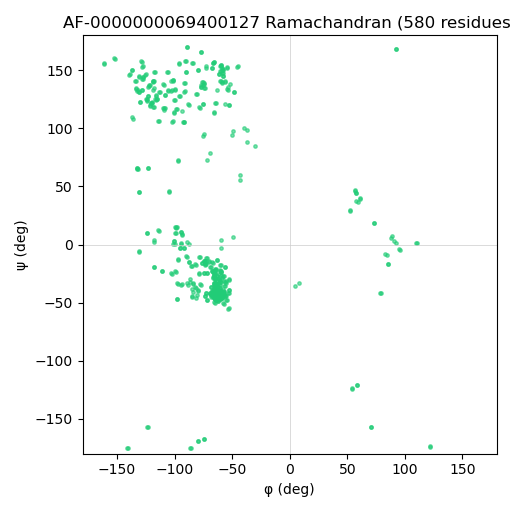32 -40.375 -7.148 1 93.62 277 PRO B O 1
ATOM 4370 N N . SER B 1 278 ? -5.141 -38.656 -5.746 1 84.25 278 SER B N 1
ATOM 4371 C CA . SER B 1 278 ? -6.453 -38.938 -5.172 1 84.25 278 SER B CA 1
ATOM 4372 C C . SER B 1 278 ? -7.551 -38.812 -6.219 1 84.25 278 SER B C 1
ATOM 4374 O O . SER B 1 278 ? -7.402 -38.062 -7.199 1 84.25 278 SER B O 1
ATOM 4376 N N . ASP B 1 279 ? -8.555 -39.656 -6.027 1 71.88 279 ASP B N 1
ATOM 4377 C CA . ASP B 1 279 ? -9.719 -39.594 -6.91 1 71.88 279 ASP B CA 1
ATOM 4378 C C . ASP B 1 279 ? -10.594 -38.406 -6.586 1 71.88 279 ASP B C 1
ATOM 4380 O O . ASP B 1 279 ? -10.609 -37.906 -5.445 1 71.88 279 ASP B O 1
ATOM 4384 N N . GLY B 1 280 ? -10.562 -37.188 -7.125 1 57.03 280 GLY B N 1
ATOM 4385 C CA . GLY B 1 280 ? -11.211 -35.906 -7.121 1 57.03 280 GLY B CA 1
ATOM 4386 C C . GLY B 1 280 ? -12.266 -35.75 -6.039 1 57.03 280 GLY B C 1
ATOM 4387 O O . GLY B 1 280 ? -12.82 -34.688 -5.84 1 57.03 280 GLY B O 1
ATOM 4388 N N . ASP B 1 281 ? -13.047 -36.844 -5.617 1 49.59 281 ASP B N 1
ATOM 4389 C CA . ASP B 1 281 ? -14.211 -36.594 -4.773 1 49.59 281 ASP B CA 1
ATOM 4390 C C . ASP B 1 281 ? -13.797 -36.188 -3.357 1 49.59 281 ASP B C 1
ATOM 4392 O O . ASP B 1 281 ? -13.211 -37 -2.633 1 49.59 281 ASP B O 1
ATOM 4396 N N . ALA B 1 282 ? -13.336 -35.062 -3.291 1 46.91 282 ALA B N 1
ATOM 4397 C CA . ALA B 1 282 ? -12.609 -34.406 -2.197 1 46.91 282 ALA B CA 1
ATOM 4398 C C . ALA B 1 282 ? -13.461 -34.344 -0.934 1 46.91 282 ALA B C 1
ATOM 4400 O O . ALA B 1 282 ? -13.695 -33.281 -0.385 1 46.91 282 ALA B O 1
ATOM 4401 N N . ALA B 1 283 ? -14.562 -34.812 -0.739 1 43.12 283 ALA B N 1
ATOM 4402 C CA . ALA B 1 283 ? -15.344 -34.312 0.387 1 43.12 283 ALA B CA 1
ATOM 4403 C C . ALA B 1 283 ? -14.602 -34.531 1.704 1 43.12 283 ALA B C 1
ATOM 4405 O O . ALA B 1 283 ? -15.141 -34.25 2.777 1 43.12 283 ALA B O 1
ATOM 4406 N N . THR B 1 284 ? -13.469 -35.125 1.788 1 36.12 284 THR B N 1
ATOM 4407 C CA . THR B 1 284 ? -13.195 -35.375 3.195 1 36.12 284 THR B CA 1
ATOM 4408 C C . THR B 1 284 ? -12.367 -34.25 3.803 1 36.12 284 THR B C 1
ATOM 4410 O O . THR B 1 284 ? -11.391 -33.781 3.199 1 36.12 284 THR B O 1
ATOM 4413 N N . ALA B 1 285 ? -12.828 -33.469 4.73 1 44.78 285 ALA B N 1
ATOM 4414 C CA . ALA B 1 285 ? -12.273 -32.406 5.57 1 44.78 285 ALA B CA 1
ATOM 4415 C C . ALA B 1 285 ? -10.867 -32.75 6.043 1 44.78 285 ALA B C 1
ATOM 4417 O O . ALA B 1 285 ? -10.656 -33.812 6.652 1 44.78 285 ALA B O 1
ATOM 4418 N N . PRO B 1 286 ? -9.789 -32.219 5.434 1 38.62 286 PRO B N 1
ATOM 4419 C CA . PRO B 1 286 ? -8.5 -32.625 6.008 1 38.62 286 PRO B CA 1
ATOM 4420 C C . PRO B 1 286 ? -8.445 -32.406 7.523 1 38.62 286 PRO B C 1
ATOM 4422 O O . PRO B 1 286 ? -9.141 -31.547 8.062 1 38.62 286 PRO B O 1
ATOM 4425 N N . ALA B 1 287 ? -7.871 -33.375 8.273 1 38.53 287 ALA B N 1
ATOM 4426 C CA . ALA B 1 287 ? -7.59 -33.312 9.703 1 38.53 287 ALA B CA 1
ATOM 4427 C C . ALA B 1 287 ? -6.703 -32.094 10.031 1 38.53 287 ALA B C 1
ATOM 4429 O O . ALA B 1 287 ? -5.789 -31.766 9.273 1 38.53 287 ALA B O 1
ATOM 4430 N N . ALA B 1 288 ? -6.965 -31.141 10.797 1 37.53 288 ALA B N 1
ATOM 4431 C CA . ALA B 1 288 ? -6.211 -30.109 11.484 1 37.53 288 ALA B CA 1
ATOM 4432 C C . ALA B 1 288 ? -4.801 -30.578 11.828 1 37.53 288 ALA B C 1
ATOM 4434 O O . ALA B 1 288 ? -4.625 -31.625 12.469 1 37.53 288 ALA B O 1
ATOM 4435 N N . VAL B 1 289 ? -3.818 -30.516 11.023 1 36.75 289 VAL B N 1
ATOM 4436 C CA . VAL B 1 289 ? -2.471 -30.812 11.492 1 36.75 289 VAL B CA 1
ATOM 4437 C C . VAL B 1 289 ? -2.18 -30.016 12.766 1 36.75 289 VAL B C 1
ATOM 4439 O O . VAL B 1 289 ? -2.164 -28.781 12.734 1 36.75 289 VAL B O 1
ATOM 4442 N N . SER B 1 290 ? -2.387 -30.594 13.961 1 28.61 290 SER B N 1
ATOM 4443 C CA . SER B 1 290 ? -2.084 -30.141 15.312 1 28.61 290 SER B CA 1
ATOM 4444 C C . SER B 1 290 ? -0.665 -29.578 15.406 1 28.61 290 SER B C 1
ATOM 4446 O O . SER B 1 290 ? 0.203 -29.953 14.609 1 28.61 290 SER B O 1
ATOM 4448 N N . ARG B 1 291 ? -0.496 -28.672 16.344 1 31.64 291 ARG B N 1
ATOM 4449 C CA . ARG B 1 291 ? 0.646 -28.047 17 1 31.64 291 ARG B CA 1
ATOM 4450 C C . ARG B 1 291 ? 1.71 -29.078 17.344 1 31.64 291 ARG B C 1
ATOM 4452 O O . ARG B 1 291 ? 1.539 -29.875 18.281 1 31.64 291 ARG B O 1
ATOM 4459 N N . LEU B 1 292 ? 2.389 -29.938 16.297 1 22.06 292 LEU B N 1
ATOM 4460 C CA . LEU B 1 292 ? 3.543 -30.484 17.016 1 22.06 292 LEU B CA 1
ATOM 4461 C C . LEU B 1 292 ? 4.574 -29.391 17.266 1 22.06 292 LEU B C 1
ATOM 4463 O O . LEU B 1 292 ? 4.836 -28.547 16.406 1 22.06 292 LEU B O 1
#

Foldseek 3Di:
DWDAFPNWIKDKDKAAQQPLHEEEEAEAPPDFLVLQVLLRVLVRVVGYIYMGIGQELFDPIHQDLDLQCLALVNSLVRVCRVCVVVVQQAHAYEYADVGLQSQLVNLQVCVVRHAEAEYEQAFYLQLQPQQQDPVLLVLCVVLVVLLDPPCNVCVCPPPVSVVVCVVVVLDDPVVSVVSNVRCVPPNSVSSSSSNSNNYPDPVSSVDNGGDDGAAREHQYEYEYEPQESNGDVRSRVVSCVRHPPQRYHYYYHYDRYSSCCPRVVVVVSVVCVVPVSDDRNNPDHDDDPDDD/DWDAFPNWIKDKDKAAQQPLHEEEEAEAPPDALVLQVLLRVLQRVVGYIYMGIGQELFDPIHQDLDLQCLALVNSLVRVCRVCVVVVQQAGAYEYADVGLQSQLVNLQVCVVRHAEAEYEQAFYLQLQPQQQDPVLLVLCVVLVVLLDPPCNVCVCPPPVSVVVCVVVVLDDPVVSVVSCVRCVPPNSVSSSSSNSNNYPDPVSNVDNGGDDGAAREHQYEYEYEPQESNGDVRSRVVSCVRHPPQRYHYYYHYDRYSSCCPRVVVVVSVVCVPPVSDDRNNPDHDDDPDDD

InterPro domains:
  IPR000073 Alpha/beta hydrolase fold-1 [PF00561] (22-260)
  IPR000073 Alpha/beta hydrolase fold-1 [PR00111] (47-62)
  IPR000073 Alpha/beta hydrolase fold-1 [PR00111] (93-106)
  IPR000073 Alpha/beta hydrolase fold-1 [PR00111] (107-120)
  IPR000639 Epoxide hydrolase-like [PR00412] (27-45)
  IPR000639 Epoxide hydrolase-like [PR00412] (47-62)
  IPR000639 Epoxide hydrolase-like [PR00412] (93-106)
  IPR000639 Epoxide hydrolase-like [PR00412] (107-120)
  IPR000639 Epoxide hydrolase-like [PR00412] (253-275)
  IPR029058 Alpha/Beta hydrolase fold [G3DSA:3.40.50.1820] (1-276)
  IPR029058 Alpha/Beta hydrolase fold [SSF53474] (2-276)

Organism: Chlorella vulgaris (NCBI:txid3077)

Sequence (584 aa):
MFYTVNGYRLYVTESGSGEAGTVLFLHGFPDSTALWSEQVTALAAVGWRTVAPDLLGYGRSDKPQDVLPYSLGRQAELVLALMDALQCQQFCLVGHDFGAALAWRLAMRAPGRVLKLVVISVGSPAFFFAAGGMEQRKLAWYQLFFLHRPAAEEGLAAGDWALLRAMLAGESPNVQQQYIEALAQPGALTAALNWYRANTPPAMFAQLEPGKLPLVQCPTLGVWSSGDSALTEAQMKASQQQVVPCKWRYARLEGCNHWVPRGAAQQLNQLLLNFLPSDGDAATAPAAVSRLMFYTVNGYRLYVTESGSGEAGTVLFLHGFPDSTALWSEQVTALAAVGWRTVAPDLLGYGRSDKPQDVLPYSLGRQAELVLALMDALQCQQFCLVGHDFGAALAWRLAMRAPGRVLKLVVISVGSPAFFFAAGGMEQRKLAWYQLFFLHRPAAEEGLAAGDWALLRAMLAGESPNVQQQYIEALAQPGALTAALNWYRANTPPAMFAQLEPGKLPLVQCPTLGVWSSGDSALTEAQMKASQQQVVPCKWRYARLEGCNHWVPRGAAQQLNQLLLNFLPSDGDAATAPAAVSRL

Solvent-accessible surface area (backbone atoms only — not comparable to full-atom values): 29813 Å² total; per-residue (Å²): 90,74,47,76,39,97,90,39,48,31,28,36,49,74,44,52,78,35,81,68,35,40,37,40,43,32,51,27,87,78,48,30,46,72,55,43,54,60,50,48,53,59,41,23,75,70,24,21,18,34,39,26,37,17,52,82,21,23,75,81,13,43,46,64,83,66,39,69,69,41,16,56,70,48,41,38,52,45,52,53,46,46,33,53,74,67,71,45,74,58,29,28,39,37,11,30,49,55,11,8,47,38,43,53,51,37,33,47,72,36,51,89,28,34,62,31,40,34,27,29,50,35,38,42,79,36,21,42,40,34,50,19,36,70,63,25,48,24,45,42,26,62,55,56,47,44,59,39,82,62,40,34,63,54,27,36,56,35,78,84,26,44,51,47,49,59,76,44,58,83,51,55,72,67,56,50,49,53,43,50,58,57,38,66,38,90,56,22,44,60,18,52,38,20,41,42,57,41,62,54,59,73,51,57,80,45,39,66,63,60,54,92,70,73,61,24,75,39,31,30,39,41,37,40,36,76,36,28,74,61,45,47,67,47,10,38,63,53,26,50,77,46,31,44,86,67,19,55,43,80,44,80,42,78,72,26,36,65,52,39,61,67,66,34,32,68,63,49,41,51,51,48,69,54,55,72,77,42,76,57,76,44,74,74,75,78,75,80,82,70,90,123,90,75,46,78,39,97,90,38,47,31,28,37,48,73,45,52,78,36,80,69,36,40,38,39,43,32,51,26,88,77,50,29,43,73,55,43,54,60,50,50,53,59,41,24,74,71,24,22,18,34,40,28,38,16,52,82,21,24,75,81,12,44,47,65,84,65,41,69,70,41,17,56,70,47,41,38,53,45,52,53,45,45,32,54,75,66,71,45,73,57,29,31,38,36,12,30,48,55,12,8,49,39,42,54,51,38,32,48,73,37,50,88,30,34,61,33,40,35,27,29,52,33,39,40,79,37,22,43,39,34,51,19,36,71,63,24,49,24,46,42,24,62,56,57,47,46,59,40,83,60,40,34,64,53,27,35,54,36,78,85,27,43,51,47,49,61,75,46,60,84,50,54,72,68,57,49,47,52,42,50,58,57,37,66,38,90,56,22,46,60,19,51,38,21,40,42,57,41,63,54,58,73,52,58,80,43,37,65,61,60,54,92,70,72,61,24,73,41,32,32,39,42,36,40,36,75,37,26,74,60,46,47,67,46,10,39,62,52,28,50,77,46,30,45,87,64,20,54,44,77,46,81,42,80,73,25,36,66,52,39,60,66,64,36,32,68,64,48,41,52,52,48,68,55,56,72,75,43,76,55,78,45,71,73,77,78,77,80,83,69,91,123

Secondary structure (DSSP, 8-state):
-EEEETTEEEEEEEES--TTEEEEEE--TT--GGGGHHHHHHHHTTTEEEEEE--TTSTTS---S-SGGGSHHHHHHHHHHHHHHTT--SEEEEEETHHHHHHHHHHHH-TTTEEEEEEES---GGGHHHHHHHHHHHHTHHHHHTTSTTHHHHHHHHHHHHHHHHHTTTS-HHHHHHHHHHHTSTTHHHHHHHHHHHH--GGGGG--S----PPB-S-EEEEEETT-SS--HHHHHHGGGGB-TT-EEEEEESS--S-HHHHTHHHHHHHHHHHSSS-S---S--------/-EEEETTEEEEEEEES--TTEEEEEE--TT--GGGGHHHHHHHHTTTEEEEEE--TTSTTS---S-SGGGSHHHHHHHHHHHHHHTT--SEEEEEETHHHHHHHHHHHH-TTTEEEEEEES---GGGHHHHHHHHHHHHTHHHHHTTSTTHHHHHHHHHHHHHHHHHTTTS-HHHHHHHHHHHTSTTHHHHHHHHHHHH--GGGGG--S----PPB-S-EEEEEETT-SS--HHHHHHGGGGB-TT-EEEEEESS--S-HHHHTHHHHHHHHHHHSSS-S---S--------